Protein AF-A0A928HXN2-F1 (afdb_monomer_lite)

Structure (mmCIF, N/CA/C/O backbone):
data_AF-A0A928HXN2-F1
#
_entry.id   AF-A0A928HXN2-F1
#
loop_
_atom_site.group_PDB
_atom_site.id
_atom_site.type_symbol
_atom_site.label_atom_id
_atom_site.label_alt_id
_atom_site.label_comp_id
_atom_site.label_asym_id
_atom_site.label_entity_id
_atom_site.label_seq_id
_atom_site.pdbx_PDB_ins_code
_atom_site.Cartn_x
_atom_site.Cartn_y
_atom_site.Cartn_z
_atom_site.occupancy
_atom_site.B_iso_or_equiv
_atom_site.auth_seq_id
_atom_site.auth_comp_id
_atom_site.auth_asym_id
_atom_site.auth_atom_id
_atom_site.pdbx_PDB_model_num
ATOM 1 N N . MET A 1 1 ? -14.025 -24.501 -57.374 1.00 59.91 1 MET A N 1
ATOM 2 C CA . MET A 1 1 ? -15.379 -24.933 -56.964 1.00 59.91 1 MET A CA 1
ATOM 3 C C . MET A 1 1 ? -15.292 -26.013 -55.893 1.00 59.91 1 MET A C 1
ATOM 5 O O . MET A 1 1 ? -15.749 -25.756 -54.792 1.00 59.91 1 MET A O 1
ATOM 9 N N . GLU A 1 2 ? -14.621 -27.145 -56.142 1.00 63.09 2 GLU A N 1
ATOM 10 C CA . GLU A 1 2 ? -14.413 -28.200 -55.125 1.00 63.09 2 GLU A CA 1
ATOM 11 C C . GLU A 1 2 ? -13.674 -27.709 -53.865 1.00 63.09 2 GLU A C 1
ATOM 13 O O . GLU A 1 2 ? -14.139 -27.939 -52.753 1.00 63.09 2 GLU A O 1
ATOM 18 N N . GLU A 1 3 ? -12.594 -26.932 -54.015 1.00 62.22 3 GLU A N 1
ATOM 19 C CA . GLU A 1 3 ? -11.860 -26.353 -52.871 1.00 62.22 3 GLU A CA 1
ATOM 20 C C . GLU A 1 3 ? -12.715 -25.368 -52.044 1.00 62.22 3 GLU A C 1
ATOM 22 O O . GLU A 1 3 ? -12.535 -25.211 -50.838 1.00 62.22 3 GLU A O 1
ATOM 27 N N . THR A 1 4 ? -13.682 -24.708 -52.685 1.00 77.69 4 THR A N 1
ATOM 28 C CA . THR A 1 4 ? -14.604 -23.760 -52.045 1.00 77.69 4 THR A CA 1
ATOM 29 C C . THR A 1 4 ? -15.676 -24.493 -51.237 1.00 77.69 4 THR A C 1
ATOM 31 O O . THR A 1 4 ? -15.981 -24.082 -50.120 1.00 77.69 4 THR A O 1
ATOM 34 N N . ILE A 1 5 ? -16.196 -25.608 -51.765 1.00 85.75 5 ILE A N 1
ATOM 35 C CA . ILE A 1 5 ? -17.187 -26.457 -51.088 1.00 85.75 5 ILE A CA 1
ATOM 36 C C . ILE A 1 5 ? -16.551 -27.168 -49.887 1.00 85.75 5 ILE A C 1
ATOM 38 O O . ILE A 1 5 ? -17.132 -27.170 -48.806 1.00 85.75 5 ILE A O 1
ATOM 42 N N . ALA A 1 6 ? -15.323 -27.680 -50.018 1.00 85.19 6 ALA A N 1
ATOM 43 C CA . ALA A 1 6 ? -14.603 -28.296 -48.900 1.00 85.19 6 ALA A CA 1
ATOM 44 C C . ALA A 1 6 ? -14.400 -27.322 -47.720 1.00 85.19 6 ALA A C 1
ATOM 46 O O . ALA A 1 6 ? -14.569 -27.696 -46.560 1.00 85.19 6 ALA A O 1
ATOM 47 N N . LYS A 1 7 ? -14.102 -26.046 -48.011 1.00 88.19 7 LYS A N 1
ATOM 48 C CA . LYS A 1 7 ? -13.990 -24.986 -46.992 1.00 88.19 7 LYS A CA 1
ATOM 49 C C . LYS A 1 7 ? -15.332 -24.657 -46.328 1.00 88.19 7 LYS A C 1
ATOM 51 O O . LYS A 1 7 ? -15.342 -24.350 -45.138 1.00 88.19 7 LYS A O 1
ATOM 56 N N . ALA A 1 8 ? -16.439 -24.710 -47.072 1.00 89.38 8 ALA A N 1
ATOM 57 C CA . ALA A 1 8 ? -17.785 -24.519 -46.527 1.00 89.38 8 ALA A CA 1
ATOM 58 C C . ALA A 1 8 ? -18.169 -25.664 -45.578 1.00 89.38 8 ALA A C 1
ATOM 60 O O . ALA A 1 8 ? -18.546 -25.410 -44.440 1.00 89.38 8 ALA A O 1
ATOM 61 N N . VAL A 1 9 ? -17.955 -26.918 -45.991 1.00 91.62 9 VAL A N 1
ATOM 62 C CA . VAL A 1 9 ? -18.231 -28.105 -45.163 1.00 91.62 9 VAL A CA 1
ATOM 63 C C . VAL A 1 9 ? -17.468 -28.050 -43.836 1.00 91.62 9 VAL A C 1
ATOM 65 O O . VAL A 1 9 ? -18.087 -28.114 -42.778 1.00 91.62 9 VAL A O 1
ATOM 68 N N . ALA A 1 10 ? -16.150 -27.823 -43.871 1.00 91.56 10 ALA A N 1
ATOM 69 C CA . ALA A 1 10 ? -15.333 -27.757 -42.655 1.00 91.56 10 ALA A CA 1
ATOM 70 C C . ALA A 1 10 ? -15.751 -26.613 -41.711 1.00 91.56 10 ALA A C 1
ATOM 72 O O . ALA A 1 10 ? -15.671 -26.734 -40.485 1.00 91.56 10 ALA A O 1
ATOM 73 N N . ARG A 1 11 ? -16.202 -25.481 -42.269 1.00 94.19 11 ARG A N 1
ATOM 74 C CA . ARG A 1 11 ? -16.727 -24.362 -41.481 1.00 94.19 11 ARG A CA 1
ATOM 75 C C . ARG A 1 11 ? -18.053 -24.728 -40.814 1.00 94.19 11 ARG A C 1
ATOM 77 O O . ARG A 1 11 ? -18.180 -24.489 -39.615 1.00 94.19 11 ARG A O 1
ATOM 84 N N . ILE A 1 12 ? -18.992 -25.322 -41.552 1.00 94.38 12 ILE A N 1
ATOM 85 C CA . ILE A 1 12 ? -20.303 -25.742 -41.035 1.00 94.38 12 ILE A CA 1
ATOM 86 C C . ILE A 1 12 ? -20.123 -26.762 -39.908 1.00 94.38 12 ILE A C 1
ATOM 88 O O . ILE A 1 12 ? -20.644 -26.548 -38.819 1.00 94.38 12 ILE A O 1
ATOM 92 N N . GLU A 1 13 ? -19.303 -27.800 -40.097 1.00 94.19 13 GLU A N 1
ATOM 93 C CA . GLU A 1 13 ? -19.031 -28.810 -39.059 1.00 94.19 13 GLU A CA 1
ATOM 94 C C . GLU A 1 13 ? -18.463 -28.194 -37.772 1.00 94.19 13 GLU A C 1
ATOM 96 O O . GLU A 1 13 ? -18.857 -28.557 -36.660 1.00 94.19 13 GLU A O 1
ATOM 101 N N . ARG A 1 14 ? -17.562 -27.214 -37.907 1.00 94.25 14 ARG A N 1
ATOM 102 C CA . ARG A 1 14 ? -17.002 -26.495 -36.759 1.00 94.25 14 ARG A CA 1
ATOM 103 C C . ARG A 1 14 ? -18.069 -25.689 -36.018 1.00 94.25 14 ARG A C 1
ATOM 105 O O . ARG A 1 14 ? -18.047 -25.643 -34.787 1.00 94.25 14 ARG A O 1
ATOM 112 N N . MET A 1 15 ? -18.963 -25.024 -36.744 1.00 94.94 15 MET A N 1
ATOM 113 C CA . MET A 1 15 ? -20.038 -24.237 -36.139 1.00 94.94 15 MET A CA 1
ATOM 114 C C . MET A 1 15 ? -21.097 -25.142 -35.504 1.00 94.94 15 MET A C 1
ATOM 116 O O . MET A 1 15 ? -21.584 -24.816 -34.427 1.00 94.94 15 MET A O 1
ATOM 120 N N . GLU A 1 16 ? -21.399 -26.299 -36.094 1.00 93.75 16 GLU A N 1
ATOM 121 C CA . GLU A 1 16 ? -22.287 -27.314 -35.507 1.00 93.75 16 GLU A CA 1
ATOM 122 C C . GLU A 1 16 ? -21.768 -27.804 -34.158 1.00 93.75 16 GLU A C 1
ATOM 124 O O . GLU A 1 16 ? -22.498 -27.807 -33.168 1.00 93.75 16 GLU A O 1
ATOM 129 N N . ALA A 1 17 ? -20.475 -28.127 -34.081 1.00 91.19 17 ALA A N 1
ATOM 130 C CA . ALA A 1 17 ? -19.845 -28.512 -32.822 1.00 91.19 17 ALA A CA 1
ATOM 131 C C . ALA A 1 17 ? -19.909 -27.387 -31.770 1.00 91.19 17 ALA A C 1
ATOM 133 O O . ALA A 1 17 ? -20.059 -27.652 -30.575 1.00 91.19 17 ALA A O 1
ATOM 134 N N . CYS A 1 18 ? -19.811 -26.128 -32.207 1.00 90.69 18 CYS A N 1
ATOM 135 C CA . CYS A 1 18 ? -19.950 -24.956 -31.348 1.00 90.69 18 CYS A CA 1
ATOM 136 C C . CYS A 1 18 ? -21.383 -24.817 -30.806 1.00 90.69 18 CYS A C 1
ATOM 138 O O . CYS A 1 18 ? -21.569 -24.720 -29.591 1.00 90.69 18 CYS A O 1
ATOM 140 N N . LEU A 1 19 ? -22.387 -24.873 -31.687 1.00 92.62 19 LEU A N 1
ATOM 141 C CA . LEU A 1 19 ? -23.802 -24.784 -31.330 1.00 92.62 19 LEU A CA 1
ATOM 142 C C . LEU A 1 19 ? -24.211 -25.921 -30.383 1.00 92.62 19 LEU A C 1
ATOM 144 O O . LEU A 1 19 ? -24.796 -25.651 -29.336 1.00 92.62 19 LEU A O 1
ATOM 148 N N . ASP A 1 20 ? -23.820 -27.163 -30.678 1.00 92.25 20 ASP A N 1
ATOM 149 C CA . ASP A 1 20 ? -24.094 -28.318 -29.817 1.00 92.25 20 ASP A CA 1
ATOM 150 C C . ASP A 1 20 ? -23.458 -28.171 -28.434 1.00 92.25 20 ASP A C 1
ATOM 152 O O . ASP A 1 20 ? -24.077 -28.495 -27.418 1.00 92.25 20 ASP A O 1
ATOM 156 N N . CYS A 1 21 ? -22.213 -27.694 -28.371 1.00 90.00 21 CYS A N 1
ATOM 157 C CA . CYS A 1 21 ? -21.521 -27.471 -27.105 1.00 90.00 21 CYS A CA 1
ATOM 158 C C . CYS A 1 21 ? -22.272 -26.449 -26.241 1.00 90.00 21 CYS A C 1
ATOM 160 O O . CYS A 1 21 ? -22.523 -26.700 -25.058 1.00 90.00 21 CYS A O 1
ATOM 162 N N . LEU A 1 22 ? -22.672 -25.329 -26.847 1.00 90.94 22 LEU A N 1
ATOM 163 C CA . LEU A 1 22 ? -23.403 -24.264 -26.171 1.00 90.94 22 LEU A CA 1
ATOM 164 C C . LEU A 1 22 ? -24.786 -24.735 -25.708 1.00 90.94 22 LEU A C 1
ATOM 166 O O . LEU A 1 22 ? -25.117 -24.570 -24.535 1.00 90.94 22 LEU A O 1
ATOM 170 N N . GLN A 1 23 ? -25.573 -25.357 -26.589 1.00 92.44 23 GLN A N 1
ATOM 171 C CA . GLN A 1 23 ? -26.928 -25.818 -26.275 1.00 92.44 23 GLN A CA 1
ATOM 172 C C . GLN A 1 23 ? -26.928 -26.875 -25.168 1.00 92.44 23 GLN A C 1
ATOM 174 O O . GLN A 1 23 ? -27.690 -26.765 -24.207 1.00 92.44 23 GLN A O 1
ATOM 179 N N . ASN A 1 24 ? -26.030 -27.863 -25.248 1.00 90.06 24 ASN A N 1
ATOM 180 C CA . ASN A 1 24 ? -25.938 -28.915 -24.237 1.00 90.06 24 ASN A CA 1
ATOM 181 C C . ASN A 1 24 ? -25.532 -28.373 -22.865 1.00 90.06 24 ASN A C 1
ATOM 183 O O . ASN A 1 24 ? -26.041 -28.836 -21.845 1.00 90.06 24 ASN A O 1
ATOM 187 N N . ALA A 1 25 ? -24.605 -27.417 -22.820 1.00 84.44 25 ALA A N 1
ATOM 188 C CA . ALA A 1 25 ? -24.185 -26.827 -21.559 1.00 84.44 25 ALA A CA 1
ATOM 189 C C . ALA A 1 25 ? -25.262 -25.920 -20.962 1.00 84.44 25 ALA A C 1
ATOM 191 O O . ALA A 1 25 ? -25.576 -26.052 -19.782 1.00 84.44 25 ALA A O 1
ATOM 192 N N . PHE A 1 26 ? -25.868 -25.061 -21.783 1.00 87.56 26 PHE A N 1
ATOM 193 C CA . PHE A 1 26 ? -26.915 -24.138 -21.351 1.00 87.56 26 PHE A CA 1
ATOM 194 C C . PHE A 1 26 ? -28.168 -24.868 -20.848 1.00 87.56 26 PHE A C 1
ATOM 196 O O . PHE A 1 26 ? -28.766 -24.460 -19.854 1.00 87.56 26 PHE A O 1
ATOM 203 N N . ALA A 1 27 ? -28.533 -25.986 -21.484 1.00 88.31 27 ALA A N 1
ATOM 204 C CA . ALA A 1 27 ? -29.644 -26.827 -21.046 1.00 88.31 27 ALA A CA 1
ATOM 205 C C . ALA A 1 27 ? -29.389 -27.510 -19.690 1.00 88.31 27 ALA A C 1
ATOM 207 O O . ALA A 1 27 ? -30.335 -27.787 -18.955 1.00 88.31 27 ALA A O 1
ATOM 208 N N . ARG A 1 28 ? -28.123 -27.795 -19.354 1.00 86.12 28 ARG A N 1
ATOM 209 C CA . ARG A 1 28 ? -27.738 -28.430 -18.081 1.00 86.12 28 ARG A CA 1
ATOM 210 C C . ARG A 1 28 ? -27.628 -27.427 -16.942 1.00 86.12 28 ARG A C 1
ATOM 212 O O . ARG A 1 28 ? -28.041 -27.733 -15.829 1.00 86.12 28 ARG A O 1
ATOM 219 N N . ASP A 1 29 ? -27.054 -26.262 -17.214 1.00 82.62 29 ASP A N 1
ATOM 220 C CA . ASP A 1 29 ? -26.822 -25.219 -16.225 1.00 82.62 29 ASP A CA 1
ATOM 221 C C . ASP A 1 29 ? -26.805 -23.854 -16.916 1.00 82.62 29 ASP A C 1
ATOM 223 O O . ASP A 1 29 ? -25.891 -23.539 -17.672 1.00 82.62 29 ASP A O 1
ATOM 227 N N . ARG A 1 30 ? -27.803 -23.012 -16.634 1.00 81.56 30 ARG A N 1
ATOM 228 C CA . ARG A 1 30 ? -27.902 -21.673 -17.237 1.00 81.56 30 ARG A CA 1
ATOM 229 C C . ARG A 1 30 ? -26.791 -20.722 -16.766 1.00 81.56 30 ARG A C 1
ATOM 231 O O . ARG A 1 30 ? -26.500 -19.755 -17.468 1.00 81.56 30 ARG A O 1
ATOM 238 N N . SER A 1 31 ? -26.142 -20.990 -15.626 1.00 73.69 31 SER A N 1
ATOM 239 C CA . SER A 1 31 ? -25.089 -20.134 -15.053 1.00 73.69 31 SER A CA 1
ATOM 240 C C . SER A 1 31 ? -23.766 -20.180 -15.826 1.00 73.69 31 SER A C 1
ATOM 242 O O . SER A 1 31 ? -22.930 -19.280 -15.687 1.00 73.69 31 SER A O 1
ATOM 244 N N . VAL A 1 32 ? -23.591 -21.180 -16.702 1.00 77.75 32 VAL A N 1
ATOM 245 C CA . VAL A 1 32 ? -22.411 -21.311 -17.572 1.00 77.75 32 VAL A CA 1
ATOM 246 C C . VAL A 1 32 ? -22.266 -20.152 -18.557 1.00 77.75 32 VAL A C 1
ATOM 248 O O . VAL A 1 32 ? -21.172 -19.948 -19.076 1.00 77.75 32 VAL A O 1
ATOM 251 N N . CYS A 1 33 ? -23.319 -19.354 -18.776 1.00 76.12 33 CYS A N 1
ATOM 252 C CA . CYS A 1 33 ? -23.257 -18.136 -19.588 1.00 76.12 33 CYS A CA 1
ATOM 253 C C . CYS A 1 33 ? -22.197 -17.148 -19.085 1.00 76.12 33 CYS A C 1
ATOM 255 O O . CYS A 1 33 ? -21.595 -16.438 -19.887 1.00 76.12 33 CYS A O 1
ATOM 257 N N . GLY A 1 34 ? -21.937 -17.132 -17.772 1.00 60.88 34 GLY A N 1
ATOM 258 C CA . GLY A 1 34 ? -20.884 -16.329 -17.151 1.00 60.88 34 GLY A CA 1
ATOM 259 C C . GLY A 1 34 ? -19.460 -16.864 -17.351 1.00 60.88 34 GLY A C 1
ATOM 260 O O . GLY A 1 34 ? -18.502 -16.200 -16.961 1.00 60.88 34 GLY A O 1
ATOM 261 N N . MET A 1 35 ? -19.289 -18.056 -17.933 1.00 65.06 35 MET A N 1
ATOM 262 C CA . MET A 1 35 ? -17.986 -18.710 -18.042 1.00 65.06 35 MET A CA 1
ATOM 263 C C . MET A 1 35 ? -17.215 -18.257 -19.296 1.00 65.06 35 MET A C 1
ATOM 265 O O . MET A 1 35 ? -17.784 -18.211 -20.393 1.00 65.06 35 MET A O 1
ATOM 269 N N . PRO A 1 36 ? -15.890 -18.014 -19.202 1.00 61.75 36 PRO A N 1
ATOM 270 C CA . PRO A 1 36 ? -15.085 -17.531 -20.330 1.00 61.75 36 PRO A CA 1
ATOM 271 C C . PRO A 1 36 ? -15.127 -18.428 -21.575 1.00 61.75 36 PRO A C 1
ATOM 273 O O . PRO A 1 36 ? -15.134 -17.935 -22.705 1.00 61.75 36 PRO A O 1
ATOM 276 N N . TRP A 1 37 ? -15.170 -19.749 -21.381 1.00 81.06 37 TRP A N 1
ATOM 277 C CA . TRP A 1 37 ? -15.221 -20.711 -22.482 1.00 81.06 37 TRP A CA 1
ATOM 278 C C . TRP A 1 37 ? -16.558 -20.639 -23.238 1.00 81.06 37 TRP A C 1
ATOM 280 O O . TRP A 1 37 ? -16.557 -20.710 -24.467 1.00 81.06 37 TRP A O 1
ATOM 290 N N . PHE A 1 38 ? -17.673 -20.424 -22.530 1.00 84.06 38 PHE A N 1
ATOM 291 C CA . PHE A 1 38 ? -19.005 -20.298 -23.123 1.00 84.06 38 PHE A CA 1
ATOM 292 C C . PHE A 1 38 ? -19.090 -19.007 -23.937 1.00 84.06 38 PHE A C 1
ATOM 294 O O . PHE A 1 38 ? -19.477 -19.026 -25.104 1.00 84.06 38 PHE A O 1
ATOM 301 N N . GLY A 1 39 ? -18.602 -17.896 -23.374 1.00 72.31 39 GLY A N 1
ATOM 302 C CA . GLY A 1 39 ? -18.512 -16.617 -24.079 1.00 72.31 39 GLY A CA 1
ATOM 303 C C . GLY A 1 39 ? -17.641 -16.677 -25.340 1.00 72.31 39 GLY A C 1
ATOM 304 O O . GLY A 1 39 ? -17.986 -16.072 -26.355 1.00 72.31 39 GLY A O 1
ATOM 305 N N . LYS A 1 40 ? -16.538 -17.439 -25.318 1.00 79.25 40 LYS A N 1
ATOM 306 C CA . LYS A 1 40 ? -15.680 -17.651 -26.496 1.00 79.25 40 LYS A CA 1
ATOM 307 C C . LYS A 1 40 ? -16.406 -18.411 -27.608 1.00 79.25 40 LYS A C 1
ATOM 309 O O . LYS A 1 40 ? -16.333 -17.992 -28.757 1.00 79.25 40 LYS A O 1
ATOM 314 N N . GLN A 1 41 ? -17.102 -19.496 -27.273 1.00 85.06 41 GLN A N 1
ATOM 315 C CA . GLN A 1 41 ? -17.877 -20.276 -28.242 1.00 85.06 41 GLN A CA 1
ATOM 316 C C . GLN A 1 41 ? -19.046 -19.451 -28.804 1.00 85.06 41 GLN A C 1
ATOM 318 O O . GLN A 1 41 ? -19.208 -19.359 -30.016 1.00 85.06 41 GLN A O 1
ATOM 323 N N . ARG A 1 42 ? -19.786 -18.739 -27.943 1.00 87.19 42 ARG A N 1
ATOM 324 C CA . ARG A 1 42 ? -20.882 -17.852 -28.362 1.00 87.19 42 ARG A CA 1
ATOM 325 C C . ARG A 1 42 ? -20.416 -16.792 -29.363 1.00 87.19 42 ARG A C 1
ATOM 327 O O . ARG A 1 42 ? -21.075 -16.594 -30.376 1.00 87.19 42 ARG A O 1
ATOM 334 N N . ARG A 1 43 ? -19.259 -16.157 -29.124 1.00 86.19 43 ARG A N 1
ATOM 335 C CA . ARG A 1 43 ? -18.673 -15.173 -30.055 1.00 86.19 43 ARG A CA 1
ATOM 336 C C . ARG A 1 43 ? -18.369 -15.760 -31.429 1.00 86.19 43 ARG A C 1
ATOM 338 O O . ARG A 1 43 ? -18.710 -15.125 -32.416 1.00 86.19 43 ARG A O 1
ATOM 345 N N . LEU A 1 44 ? -17.804 -16.967 -31.499 1.00 87.25 44 LEU A N 1
ATOM 346 C CA . LEU A 1 44 ? -17.537 -17.630 -32.782 1.00 87.25 44 LEU A CA 1
ATOM 347 C C . LEU A 1 44 ? -18.823 -17.830 -33.594 1.00 87.25 44 LEU A C 1
ATOM 349 O O . LEU A 1 44 ? -18.834 -17.594 -34.800 1.00 87.25 44 LEU A O 1
ATOM 353 N N . LEU A 1 45 ? -19.909 -18.228 -32.926 1.00 88.06 45 LEU A N 1
ATOM 354 C CA . LEU A 1 45 ? -21.208 -18.399 -33.567 1.00 88.06 45 LEU A CA 1
ATOM 355 C C . LEU A 1 45 ? -21.800 -17.050 -34.016 1.00 88.06 45 LEU A C 1
ATOM 357 O O . LEU A 1 45 ? -22.299 -16.945 -35.133 1.00 88.06 45 LEU A O 1
ATOM 361 N N . CYS A 1 46 ? -21.679 -15.995 -33.203 1.00 83.75 46 CYS A N 1
ATOM 362 C CA . CYS A 1 46 ? -22.087 -14.641 -33.593 1.00 83.75 46 CYS A CA 1
ATOM 363 C C . CYS A 1 46 ? -21.298 -14.120 -34.805 1.00 83.75 46 CYS A C 1
ATOM 365 O O . CYS A 1 46 ? -21.897 -13.611 -35.746 1.00 83.75 46 CYS A O 1
ATOM 367 N N . GLU A 1 47 ? -19.972 -14.271 -34.812 1.00 86.94 47 GLU A N 1
ATOM 368 C CA . GLU A 1 47 ? -19.097 -13.848 -35.915 1.00 86.94 47 GLU A CA 1
ATOM 369 C C . GLU A 1 47 ? -19.434 -14.584 -37.219 1.00 86.94 47 GLU A C 1
ATOM 371 O O . GLU A 1 47 ? -19.460 -13.983 -38.296 1.00 86.94 47 GLU A O 1
ATOM 376 N N . TYR A 1 48 ? -19.754 -15.878 -37.138 1.00 89.69 48 TYR A N 1
ATOM 377 C CA . TYR A 1 48 ? -20.195 -16.664 -38.289 1.00 89.69 48 TYR A CA 1
ATOM 378 C C . TYR A 1 48 ? -21.470 -16.100 -38.935 1.00 89.69 48 TYR A C 1
ATOM 380 O O . TYR A 1 48 ? -21.539 -15.972 -40.159 1.00 89.69 48 TYR A O 1
ATOM 388 N N . TYR A 1 49 ? -22.438 -15.689 -38.118 1.00 83.19 49 TYR A N 1
ATOM 389 C CA . TYR A 1 49 ? -23.688 -15.088 -38.583 1.00 83.19 49 TYR A CA 1
ATOM 390 C C . TYR A 1 49 ? -23.508 -13.641 -39.068 1.00 83.19 49 TYR A C 1
ATOM 392 O O . TYR A 1 49 ? -24.049 -13.260 -40.103 1.00 83.19 49 TYR A O 1
ATOM 400 N N . GLN A 1 50 ? -22.701 -12.839 -38.370 1.00 80.94 50 GLN A N 1
ATOM 401 C CA . GLN A 1 50 ? -22.455 -11.432 -38.710 1.00 80.94 50 GLN A CA 1
ATOM 402 C C . GLN A 1 50 ? -21.587 -11.251 -39.959 1.00 80.94 50 GLN A C 1
ATOM 404 O O . GLN A 1 50 ? -21.748 -10.273 -40.685 1.00 80.94 50 GLN A O 1
ATOM 409 N N . SER A 1 51 ? -20.672 -12.184 -40.229 1.00 84.25 51 SER A N 1
ATOM 410 C CA . SER A 1 51 ? -19.780 -12.124 -41.395 1.00 84.25 51 SER A CA 1
ATOM 411 C C . SER A 1 51 ? -20.474 -12.412 -42.732 1.00 84.25 51 SER A C 1
ATOM 413 O O . SER A 1 51 ? -19.853 -12.259 -43.782 1.00 84.25 51 SER A O 1
ATOM 415 N N . GLY A 1 52 ? -21.732 -12.866 -42.719 1.00 81.31 52 GLY A N 1
ATOM 416 C CA . GLY A 1 52 ? -22.455 -13.291 -43.922 1.00 81.31 52 GLY A CA 1
ATOM 417 C C . GLY A 1 52 ? -22.007 -14.649 -44.481 1.00 81.31 52 GLY A C 1
ATOM 418 O O . GLY A 1 52 ? -22.575 -15.117 -45.467 1.00 81.31 52 GLY A O 1
ATOM 419 N N . LEU A 1 53 ? -21.033 -15.319 -43.848 1.00 88.56 53 LEU A N 1
ATOM 420 C CA . LEU A 1 53 ? -20.582 -16.659 -44.241 1.00 88.56 53 LEU A CA 1
ATOM 421 C C . LEU A 1 53 ? -21.690 -17.704 -44.089 1.00 88.56 53 LEU A C 1
ATOM 423 O O . LEU A 1 53 ? -21.810 -18.583 -44.937 1.00 88.56 53 LEU A O 1
ATOM 427 N N . TRP A 1 54 ? -22.518 -17.570 -43.053 1.00 91.06 54 TRP A N 1
ATOM 428 C CA . TRP A 1 54 ? -23.713 -18.389 -42.860 1.00 91.06 54 TRP A CA 1
ATOM 429 C C . TRP A 1 54 ? -24.669 -18.338 -44.059 1.00 91.06 54 TRP A C 1
ATOM 431 O O . TRP A 1 54 ? -25.119 -19.379 -44.529 1.00 91.06 54 TRP A O 1
ATOM 441 N N . LEU A 1 55 ? -24.928 -17.143 -44.601 1.00 85.69 55 LEU A N 1
ATOM 442 C CA . LEU A 1 55 ? -25.833 -16.972 -45.739 1.00 85.69 55 LEU A CA 1
ATOM 443 C C . LEU A 1 55 ? -25.255 -17.621 -47.002 1.00 85.69 55 LEU A C 1
ATOM 445 O O . LEU A 1 55 ? -25.970 -18.291 -47.741 1.00 85.69 55 LEU A O 1
ATOM 449 N N . ALA A 1 56 ? -23.945 -17.481 -47.216 1.00 87.50 56 ALA A N 1
ATOM 450 C CA . ALA A 1 56 ? -23.259 -18.144 -48.320 1.00 87.50 56 ALA A CA 1
ATOM 451 C C . ALA A 1 56 ? -23.298 -19.681 -48.197 1.00 87.50 56 ALA A C 1
ATOM 453 O O . ALA A 1 56 ? -23.440 -20.374 -49.205 1.00 87.50 56 ALA A O 1
ATOM 454 N N . ASP A 1 57 ? -23.192 -20.211 -46.976 1.00 91.94 57 ASP A N 1
ATOM 455 C CA . ASP A 1 57 ? -23.292 -21.646 -46.690 1.00 91.94 57 ASP A CA 1
ATOM 456 C C . ASP A 1 57 ? -24.721 -22.170 -46.887 1.00 91.94 57 ASP A C 1
ATOM 458 O O . ASP A 1 57 ? -24.912 -23.212 -47.513 1.00 91.94 57 ASP A O 1
ATOM 462 N N . TYR A 1 58 ? -25.722 -21.413 -46.435 1.00 90.00 58 TYR A N 1
ATOM 463 C CA . TYR A 1 58 ? -27.138 -21.690 -46.667 1.00 90.00 58 TYR A CA 1
ATOM 464 C C . TYR A 1 58 ? -27.475 -21.710 -48.166 1.00 90.00 58 TYR A C 1
ATOM 466 O O . TYR A 1 58 ? -28.060 -22.666 -48.666 1.00 90.00 58 TYR A O 1
ATOM 474 N N . GLU A 1 59 ? -27.037 -20.703 -48.927 1.00 89.75 59 GLU A N 1
ATOM 475 C CA . GLU A 1 59 ? -27.251 -20.665 -50.377 1.00 89.75 59 GLU A CA 1
ATOM 476 C C . GLU A 1 59 ? -26.564 -21.822 -51.115 1.00 89.75 59 GLU A C 1
ATOM 478 O O . GLU A 1 59 ? -27.043 -22.263 -52.163 1.00 89.75 59 GLU A O 1
ATOM 483 N N . ALA A 1 60 ? -25.412 -22.284 -50.621 1.00 88.12 60 ALA A N 1
ATOM 484 C CA . ALA A 1 60 ? -24.733 -23.449 -51.175 1.00 88.12 60 ALA A CA 1
ATOM 485 C C . ALA A 1 60 ? -25.524 -24.739 -50.905 1.00 88.12 60 ALA A C 1
ATOM 487 O O . ALA A 1 60 ? -25.587 -25.603 -51.784 1.00 88.12 60 ALA A O 1
ATOM 488 N N . ASP A 1 61 ? -26.152 -24.850 -49.734 1.00 90.19 61 ASP A N 1
ATOM 489 C CA . ASP A 1 61 ? -27.043 -25.960 -49.392 1.00 90.19 61 ASP A CA 1
ATOM 490 C C . ASP A 1 61 ? -28.297 -25.976 -50.277 1.00 90.19 61 ASP A C 1
ATOM 492 O O . ASP A 1 61 ? -28.598 -27.000 -50.888 1.00 90.19 61 ASP A O 1
ATOM 496 N N . GLU A 1 62 ? -28.949 -24.822 -50.461 1.00 89.00 62 GLU A N 1
ATOM 497 C CA . GLU A 1 62 ? -30.135 -24.661 -51.322 1.00 89.00 62 GLU A CA 1
ATOM 498 C C . GLU A 1 62 ? -29.857 -25.026 -52.789 1.00 89.00 62 GLU A C 1
ATOM 500 O O . GLU A 1 62 ? -30.718 -25.540 -53.505 1.00 89.00 62 GLU A O 1
ATOM 505 N N . LYS A 1 63 ? -28.623 -24.800 -53.252 1.00 90.25 63 LYS A N 1
ATOM 506 C CA . LYS A 1 63 ? -28.163 -25.187 -54.597 1.00 90.25 63 LYS A CA 1
ATOM 507 C C . LYS A 1 63 ? -27.789 -26.673 -54.701 1.00 90.25 63 LYS A C 1
ATOM 509 O O . LYS A 1 63 ? -27.363 -27.108 -55.771 1.00 90.25 63 LYS A O 1
ATOM 514 N N . GLY A 1 64 ? -27.916 -27.448 -53.621 1.00 88.75 64 GLY A N 1
ATOM 515 C CA . GLY A 1 64 ? -27.578 -28.872 -53.569 1.00 88.75 64 GLY A CA 1
ATOM 516 C C . GLY A 1 64 ? -26.076 -29.155 -53.649 1.00 88.75 64 GLY A C 1
ATOM 517 O O . GLY A 1 64 ? -25.679 -30.239 -54.072 1.00 88.75 64 GLY A O 1
ATOM 518 N N . LEU A 1 65 ? -25.232 -28.179 -53.294 1.00 89.31 65 LEU A N 1
ATOM 519 C CA . LEU A 1 65 ? -23.772 -28.292 -53.400 1.00 89.31 65 LEU A CA 1
ATOM 520 C C . LEU A 1 65 ? -23.133 -28.959 -52.174 1.00 89.31 65 LEU A C 1
ATOM 522 O O . LEU A 1 65 ? -21.966 -29.348 -52.236 1.00 89.31 65 LEU A O 1
ATOM 526 N N . LEU A 1 66 ? -23.869 -29.076 -51.065 1.00 91.12 66 LEU A N 1
ATOM 527 C CA . LEU A 1 66 ? -23.384 -29.678 -49.825 1.00 91.12 66 LEU A CA 1
ATOM 528 C C . LEU A 1 66 ? -23.736 -31.175 -49.728 1.00 91.12 66 LEU A C 1
ATOM 530 O O . LEU A 1 66 ? -24.753 -31.617 -50.266 1.00 91.12 66 LEU A O 1
ATOM 534 N N . PRO A 1 67 ? -22.932 -31.981 -49.010 1.00 90.94 67 PRO A N 1
ATOM 535 C CA . PRO A 1 67 ? -23.193 -33.407 -48.850 1.00 90.94 67 PRO A CA 1
ATOM 536 C C . PRO A 1 67 ? -24.551 -33.706 -48.174 1.00 90.94 67 PRO A C 1
ATOM 538 O O . PRO A 1 67 ? -24.939 -33.015 -47.226 1.00 90.94 67 PRO A O 1
ATOM 541 N N . PRO A 1 68 ? -25.253 -34.791 -48.560 1.00 83.56 68 PRO A N 1
ATOM 542 C CA . PRO A 1 68 ? -26.544 -35.155 -47.965 1.00 83.56 68 PRO A CA 1
ATOM 543 C C . PRO A 1 68 ? -26.495 -35.428 -46.450 1.00 83.56 68 PRO A C 1
ATOM 545 O O . PRO A 1 68 ? -27.469 -35.163 -45.755 1.00 83.56 68 PRO A O 1
ATOM 548 N N . GLY A 1 69 ? -25.363 -35.914 -45.924 1.00 85.44 69 GLY A N 1
ATOM 549 C CA . GLY A 1 69 ? -25.192 -36.279 -44.507 1.00 85.44 69 GLY A CA 1
ATOM 550 C C . GLY A 1 69 ? -24.695 -35.164 -43.580 1.00 85.44 69 GLY A C 1
ATOM 551 O O . GLY A 1 69 ? -24.461 -35.428 -42.403 1.00 85.44 69 GLY A O 1
ATOM 552 N N . LEU A 1 70 ? -24.498 -33.945 -44.089 1.00 90.12 70 LEU A N 1
ATOM 553 C CA . LEU A 1 70 ? -24.023 -32.819 -43.286 1.00 90.12 70 LEU A CA 1
ATOM 554 C C . LEU A 1 70 ? -25.121 -32.337 -42.321 1.00 90.12 70 LEU A C 1
ATOM 556 O O . LEU A 1 70 ? -26.283 -32.193 -42.711 1.00 90.12 70 LEU A O 1
ATOM 560 N N . LYS A 1 71 ? -24.763 -32.078 -41.060 1.00 91.19 71 LYS A N 1
ATOM 561 C CA . LYS A 1 71 ? -25.679 -31.466 -40.088 1.00 91.19 71 LYS A CA 1
ATOM 562 C C . LYS A 1 71 ? -25.907 -29.988 -40.450 1.00 91.19 71 LYS A C 1
ATOM 564 O O . LYS A 1 71 ? -24.974 -29.317 -40.877 1.00 91.19 71 LYS A O 1
ATOM 569 N N . ARG A 1 72 ? -27.161 -29.528 -40.338 1.00 88.88 72 ARG A N 1
ATOM 570 C CA . ARG A 1 72 ? -27.643 -28.212 -40.819 1.00 88.88 72 ARG A CA 1
ATOM 571 C C . ARG A 1 72 ? -28.311 -27.361 -39.730 1.00 88.88 72 ARG A C 1
ATOM 573 O O . ARG A 1 72 ? -28.993 -26.391 -40.038 1.00 88.88 72 ARG A O 1
ATOM 580 N N . GLY A 1 73 ? -28.147 -27.721 -38.460 1.00 87.00 73 GLY A N 1
ATOM 581 C CA . GLY A 1 73 ? -28.653 -26.948 -37.325 1.00 87.00 73 GLY A CA 1
ATOM 582 C C . GLY A 1 73 ? -28.149 -25.502 -37.317 1.00 87.00 73 GLY A C 1
ATOM 583 O O . GLY A 1 73 ? -28.938 -24.588 -37.101 1.00 87.00 73 GLY A O 1
ATOM 584 N N . VAL A 1 74 ? -26.879 -25.267 -37.656 1.00 89.31 74 VAL A N 1
ATOM 585 C CA . VAL A 1 74 ? -26.325 -23.909 -37.778 1.00 89.31 74 VAL A CA 1
ATOM 586 C C . VAL A 1 74 ? -26.770 -23.177 -39.029 1.00 89.31 74 VAL A C 1
ATOM 588 O O . VAL A 1 74 ? -26.490 -21.992 -39.114 1.00 89.31 74 VAL A O 1
ATOM 591 N N . LEU A 1 75 ? -27.446 -23.827 -39.981 1.00 88.75 75 LEU A N 1
ATOM 592 C CA . LEU A 1 75 ? -28.029 -23.175 -41.159 1.00 88.75 75 LEU A CA 1
ATOM 593 C C . LEU A 1 75 ? -29.471 -22.697 -40.912 1.00 88.75 75 L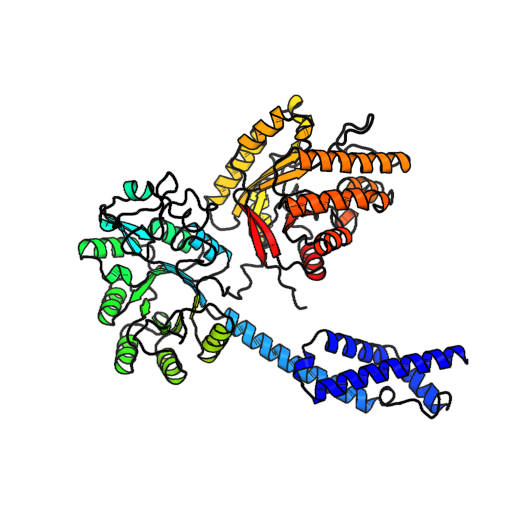EU A C 1
ATOM 595 O O . LEU A 1 75 ? -30.045 -22.019 -41.756 1.00 88.75 75 LEU A O 1
ATOM 599 N N . SER A 1 76 ? -30.044 -22.995 -39.742 1.00 82.69 76 SER A N 1
ATOM 600 C CA . SER A 1 76 ? -31.368 -22.526 -39.334 1.00 82.69 76 SER A CA 1
ATOM 601 C C . SER A 1 76 ? -31.273 -21.178 -38.621 1.00 82.69 76 SER A C 1
ATOM 603 O O . SER A 1 76 ? -30.952 -21.129 -37.433 1.00 82.69 76 SER A O 1
ATOM 605 N N . GLN A 1 77 ? -31.625 -20.101 -39.329 1.00 72.75 77 GLN A N 1
ATOM 606 C CA . GLN A 1 77 ? -31.566 -18.735 -38.808 1.00 72.75 77 GLN A CA 1
ATOM 607 C C . GLN A 1 77 ? -32.312 -18.591 -37.475 1.00 72.75 77 GLN A C 1
ATOM 609 O O . GLN A 1 77 ? -31.701 -18.258 -36.462 1.00 72.75 77 GLN A O 1
ATOM 614 N N . ASP A 1 78 ? -33.607 -18.903 -37.465 1.00 71.81 78 ASP A N 1
ATOM 615 C CA . ASP A 1 78 ? -34.486 -18.639 -36.320 1.00 71.81 78 ASP A CA 1
ATOM 616 C C . ASP A 1 78 ? -34.020 -19.382 -35.060 1.00 71.81 78 ASP A C 1
ATOM 618 O O . ASP A 1 78 ? -33.836 -18.778 -34.008 1.00 71.81 78 ASP A O 1
ATOM 622 N N . ALA A 1 79 ? -33.694 -20.673 -35.184 1.00 70.44 79 ALA A N 1
ATOM 623 C CA . ALA A 1 79 ? -33.238 -21.492 -34.058 1.00 70.44 79 ALA A CA 1
ATOM 624 C C . ALA A 1 79 ? -31.930 -20.996 -33.414 1.00 70.44 79 ALA A C 1
ATOM 626 O O . ALA A 1 79 ? -31.750 -21.119 -32.200 1.00 70.44 79 ALA A O 1
ATOM 627 N N . VAL A 1 80 ? -31.002 -20.454 -34.208 1.00 80.94 80 VAL A N 1
ATOM 628 C CA . VAL A 1 80 ? -29.738 -19.928 -33.680 1.00 80.94 80 VAL A CA 1
ATOM 629 C C . VAL A 1 80 ? -29.921 -18.531 -33.103 1.00 80.94 80 VAL A C 1
ATOM 631 O O . VAL A 1 80 ? -29.374 -18.254 -32.036 1.00 80.94 80 VAL A O 1
ATOM 634 N N . TYR A 1 81 ? -30.714 -17.671 -33.747 1.00 77.25 81 TYR A N 1
ATOM 635 C CA . TYR A 1 81 ? -31.034 -16.351 -33.205 1.00 77.25 81 TYR A CA 1
ATOM 636 C C . TYR A 1 81 ? -31.782 -16.451 -31.873 1.00 77.25 81 TYR A C 1
ATOM 638 O O . TYR A 1 81 ? -31.354 -15.820 -30.909 1.00 77.25 81 TYR A O 1
ATOM 646 N N . ASP A 1 82 ? -32.805 -17.303 -31.778 1.00 78.38 82 ASP A N 1
ATOM 647 C CA . ASP A 1 82 ? -33.558 -17.524 -30.538 1.00 78.38 82 ASP A CA 1
ATOM 648 C C . ASP A 1 82 ? -32.640 -17.992 -29.400 1.00 78.38 82 ASP A C 1
ATOM 650 O O . ASP A 1 82 ? -32.674 -17.456 -28.290 1.00 78.38 82 ASP A O 1
ATOM 654 N N . PHE A 1 83 ? -31.749 -18.946 -29.687 1.00 83.44 83 PHE A N 1
ATOM 655 C CA . PHE A 1 83 ? -30.780 -19.443 -28.715 1.00 83.44 83 PHE A CA 1
ATOM 656 C C . PHE A 1 83 ? -29.769 -18.364 -28.280 1.00 83.44 83 PHE A C 1
ATOM 658 O O . PHE A 1 83 ? -29.471 -18.210 -27.090 1.00 83.44 83 PHE A O 1
ATOM 665 N N . LEU A 1 84 ? -29.241 -17.581 -29.225 1.00 81.12 84 LEU A N 1
ATOM 666 C CA . LEU A 1 84 ? -28.319 -16.483 -28.925 1.00 81.12 84 LEU A CA 1
ATOM 667 C C . LEU A 1 84 ? -28.994 -15.395 -28.074 1.00 81.12 84 LEU A C 1
ATOM 669 O O . LEU A 1 84 ? -28.378 -14.914 -27.121 1.00 81.12 84 LEU A O 1
ATOM 673 N N . SER A 1 85 ? -30.257 -15.065 -28.349 1.00 76.56 85 SER A N 1
ATOM 674 C CA . SER A 1 85 ? -31.042 -14.105 -27.565 1.00 76.56 85 SER A CA 1
ATOM 675 C C . SER A 1 85 ? -31.397 -14.618 -26.162 1.00 76.56 85 SER A C 1
ATOM 677 O O . SER A 1 85 ? -31.341 -13.856 -25.190 1.00 76.56 85 SER A O 1
ATOM 679 N N . GLU A 1 86 ? -31.716 -15.908 -26.010 1.00 81.88 86 GLU A N 1
ATOM 680 C CA . GLU A 1 86 ? -31.995 -16.503 -24.695 1.00 81.88 86 GLU A CA 1
ATOM 681 C C . GLU A 1 86 ? -30.736 -16.522 -23.809 1.00 81.88 86 GLU A C 1
ATOM 683 O O . GLU A 1 86 ? -30.790 -16.155 -22.630 1.00 81.88 86 GLU A O 1
ATOM 688 N N . THR A 1 87 ? -29.580 -16.883 -24.378 1.00 82.94 87 THR A N 1
ATOM 689 C CA . THR A 1 87 ? -28.298 -16.879 -23.649 1.00 82.94 87 THR A CA 1
ATOM 690 C C . THR A 1 87 ? -27.843 -15.469 -23.266 1.00 82.94 87 THR A C 1
ATOM 692 O O . THR A 1 87 ? -27.292 -15.275 -22.182 1.00 82.94 87 THR A O 1
ATOM 695 N N . GLU A 1 88 ? -28.112 -14.467 -24.105 1.00 75.75 88 GLU A N 1
ATOM 696 C CA . GLU A 1 88 ? -27.851 -13.057 -23.801 1.00 75.75 88 GLU A CA 1
ATOM 697 C C . GLU A 1 88 ? -28.714 -12.549 -22.639 1.00 75.75 88 GLU A C 1
ATOM 699 O O . GLU A 1 88 ? -28.200 -11.923 -21.710 1.00 75.75 88 GLU A O 1
ATOM 704 N N . SER A 1 89 ? -30.002 -12.900 -22.628 1.00 71.38 89 SER A N 1
ATOM 705 C CA . SER A 1 89 ? -30.919 -12.544 -21.539 1.00 71.38 89 SER A CA 1
ATOM 706 C C . SER A 1 89 ? -30.500 -13.180 -20.206 1.00 71.38 89 SER A C 1
ATOM 708 O O . SER A 1 89 ? -30.479 -12.511 -19.171 1.00 71.38 89 SER A O 1
ATOM 710 N N . ALA A 1 90 ? -30.115 -14.461 -20.217 1.00 69.81 90 ALA A N 1
ATOM 711 C CA . ALA A 1 90 ? -29.631 -15.159 -19.024 1.00 69.81 90 ALA A CA 1
ATOM 712 C C . ALA A 1 90 ? -28.319 -14.559 -18.486 1.00 69.81 90 ALA A C 1
ATOM 714 O O . ALA A 1 90 ? -28.161 -14.393 -17.274 1.00 69.81 90 ALA A O 1
ATOM 715 N N . PHE A 1 91 ? -27.402 -14.183 -19.381 1.00 69.62 91 PHE A N 1
ATOM 716 C CA . PHE A 1 91 ? -26.165 -13.497 -19.020 1.00 69.62 91 PHE A CA 1
ATOM 717 C C . PHE A 1 91 ? -26.438 -12.122 -18.389 1.00 69.62 91 PHE A C 1
ATOM 719 O O . PHE A 1 91 ? -25.871 -11.809 -17.343 1.00 69.62 91 PHE A O 1
ATOM 726 N N . ALA A 1 92 ? -27.358 -11.331 -18.951 1.00 58.94 92 ALA A N 1
ATOM 727 C CA . ALA A 1 92 ? -27.727 -10.018 -18.418 1.00 58.94 92 ALA A CA 1
ATOM 728 C C . ALA A 1 92 ? -28.295 -10.088 -16.986 1.00 58.94 92 ALA A C 1
ATOM 730 O O . ALA A 1 92 ? -27.910 -9.290 -16.130 1.00 58.94 92 ALA A O 1
ATOM 731 N N . VAL A 1 93 ? -29.145 -11.079 -16.685 1.00 62.81 93 VAL A N 1
ATOM 732 C CA . VAL A 1 93 ? -29.671 -11.309 -15.322 1.00 62.81 93 VAL A CA 1
ATOM 733 C C . VAL A 1 93 ? -28.546 -11.627 -14.332 1.00 62.81 93 VAL A C 1
ATOM 735 O O . VAL A 1 93 ? -28.539 -11.117 -13.211 1.00 62.81 93 VAL A O 1
ATOM 738 N N . GLN A 1 94 ? -27.567 -12.436 -14.741 1.00 60.94 94 GLN A N 1
ATOM 739 C CA . GLN A 1 94 ? -26.416 -12.778 -13.906 1.00 60.94 94 GLN A CA 1
ATOM 740 C C . GLN A 1 94 ? -25.509 -11.563 -13.658 1.00 60.94 94 GLN A C 1
ATOM 742 O O . GLN A 1 94 ? -25.018 -11.377 -12.545 1.00 60.94 94 GLN A O 1
ATOM 747 N N . ILE A 1 95 ? -25.325 -10.704 -14.665 1.00 51.75 95 ILE A N 1
ATOM 748 C CA . ILE A 1 95 ? -24.602 -9.434 -14.527 1.00 51.75 95 ILE A CA 1
ATOM 749 C C . ILE A 1 95 ? -25.316 -8.499 -13.548 1.00 51.75 95 ILE A C 1
ATOM 751 O O . ILE A 1 95 ? -24.654 -7.955 -12.666 1.00 51.75 95 ILE A O 1
ATOM 755 N N . GLN A 1 96 ? -26.644 -8.368 -13.633 1.00 47.94 96 GLN A N 1
ATOM 756 C CA . GLN A 1 96 ? -27.414 -7.544 -12.697 1.00 47.94 96 GLN A CA 1
ATOM 757 C C . GLN A 1 96 ? -27.309 -8.069 -11.259 1.00 47.94 96 GLN A C 1
ATOM 759 O O . GLN A 1 96 ? -27.012 -7.306 -10.347 1.00 47.94 96 GLN A O 1
ATOM 764 N N . ALA A 1 97 ? -27.464 -9.380 -11.047 1.00 51.00 97 ALA A N 1
ATOM 765 C CA . ALA A 1 97 ? -27.326 -9.979 -9.718 1.00 51.00 97 ALA A CA 1
ATOM 766 C C . ALA A 1 97 ? -25.911 -9.792 -9.138 1.00 51.00 97 ALA A C 1
ATOM 768 O O . ALA A 1 97 ? -25.752 -9.507 -7.951 1.00 51.00 97 ALA A O 1
ATOM 769 N N . ASN A 1 98 ? -24.877 -9.909 -9.976 1.00 49.53 98 ASN A N 1
ATOM 770 C CA . ASN A 1 98 ? -23.496 -9.634 -9.582 1.00 49.53 98 ASN A CA 1
ATOM 771 C C . ASN A 1 98 ? -23.274 -8.150 -9.263 1.00 49.53 98 ASN A C 1
ATOM 773 O O . ASN A 1 98 ? -22.543 -7.837 -8.324 1.00 49.53 98 ASN A O 1
ATOM 777 N N . HIS A 1 99 ? -23.904 -7.247 -10.016 1.00 44.66 99 HIS A N 1
ATOM 778 C CA . HIS A 1 99 ? -23.859 -5.808 -9.779 1.00 44.66 99 HIS A CA 1
ATOM 779 C C . HIS A 1 99 ? -24.508 -5.448 -8.438 1.00 44.66 99 HIS A C 1
ATOM 781 O O . HIS A 1 99 ? -23.868 -4.815 -7.602 1.00 44.66 99 HIS A O 1
ATOM 787 N N . ASP A 1 100 ? -25.722 -5.933 -8.178 1.00 42.62 100 ASP A N 1
ATOM 788 C CA . ASP A 1 100 ? -26.450 -5.689 -6.928 1.00 42.62 100 ASP A CA 1
ATOM 789 C C . ASP A 1 100 ? -25.688 -6.242 -5.713 1.00 42.62 100 ASP A C 1
ATOM 791 O O . ASP A 1 100 ? -25.617 -5.609 -4.657 1.00 42.62 100 ASP A O 1
ATOM 795 N N . ASN A 1 101 ? -25.064 -7.415 -5.858 1.00 48.50 101 ASN A N 1
ATOM 796 C CA . ASN A 1 101 ? -24.238 -8.002 -4.806 1.00 48.50 101 ASN A CA 1
ATOM 797 C C . ASN A 1 101 ? -22.944 -7.195 -4.581 1.00 48.50 101 ASN A C 1
ATOM 799 O O . ASN A 1 101 ? -22.511 -7.006 -3.444 1.00 48.50 101 ASN A O 1
ATOM 803 N N . LYS A 1 102 ? -22.354 -6.650 -5.654 1.00 43.81 102 LYS A N 1
ATOM 804 C CA . LYS A 1 102 ? -21.195 -5.748 -5.593 1.00 43.81 102 LYS A CA 1
ATOM 805 C C . LYS A 1 102 ? -21.541 -4.413 -4.922 1.00 43.81 102 LYS A C 1
ATOM 807 O O . LYS A 1 102 ? -20.734 -3.914 -4.143 1.00 43.81 102 LYS A O 1
ATOM 812 N N . GLU A 1 103 ? -22.725 -3.854 -5.160 1.00 47.12 103 GLU A N 1
ATOM 813 C CA . GLU A 1 103 ? -23.186 -2.638 -4.474 1.00 47.12 103 GLU A CA 1
ATOM 814 C C . GLU A 1 103 ? -23.462 -2.874 -2.988 1.00 47.12 103 GLU A C 1
ATOM 816 O O . GLU A 1 103 ? -23.018 -2.085 -2.154 1.00 47.12 103 GLU A O 1
ATOM 821 N N . ARG A 1 104 ? -24.105 -3.993 -2.629 1.00 50.09 104 ARG A N 1
ATOM 822 C CA . ARG A 1 104 ? -24.299 -4.377 -1.219 1.00 50.09 104 ARG A CA 1
ATOM 823 C C . ARG A 1 104 ? -22.973 -4.563 -0.486 1.00 50.09 104 ARG A C 1
ATOM 825 O O . ARG A 1 104 ? -22.819 -4.072 0.627 1.00 50.09 104 ARG A O 1
ATOM 832 N N . ARG A 1 105 ? -21.994 -5.195 -1.137 1.00 51.09 105 ARG A N 1
ATOM 833 C CA . ARG A 1 105 ? -20.618 -5.329 -0.636 1.00 51.09 105 ARG A CA 1
ATOM 834 C C . ARG A 1 105 ? -19.900 -3.991 -0.471 1.00 51.09 105 ARG A C 1
ATOM 836 O O . ARG A 1 105 ? -19.150 -3.832 0.481 1.00 51.09 105 ARG A O 1
ATOM 843 N N . ARG A 1 106 ? -20.150 -3.019 -1.355 1.00 53.03 106 ARG A N 1
ATOM 844 C CA . ARG A 1 106 ? -19.628 -1.644 -1.229 1.00 53.03 106 ARG A CA 1
ATOM 845 C C . ARG A 1 106 ? -20.285 -0.843 -0.101 1.00 53.03 106 ARG A C 1
ATOM 847 O O . ARG A 1 106 ? -19.666 0.095 0.395 1.00 53.03 106 ARG A O 1
ATOM 854 N N . ALA A 1 107 ? -21.516 -1.185 0.278 1.00 67.50 107 ALA A N 1
ATOM 855 C CA . ALA A 1 107 ? -22.253 -0.528 1.357 1.00 67.50 107 ALA A CA 1
ATOM 856 C C . ALA A 1 107 ? -21.934 -1.091 2.758 1.00 67.50 107 ALA A C 1
ATOM 858 O O . ALA A 1 107 ? -22.201 -0.417 3.750 1.00 67.50 107 ALA A O 1
ATOM 859 N N . MET A 1 108 ? -21.375 -2.301 2.845 1.00 85.06 108 MET A N 1
ATOM 860 C CA . MET A 1 108 ? -21.000 -2.948 4.105 1.00 85.06 108 MET A CA 1
ATOM 861 C C . MET A 1 108 ? -19.677 -2.390 4.638 1.00 85.06 108 MET A C 1
ATOM 863 O O . MET A 1 108 ? -18.706 -2.292 3.892 1.00 85.06 108 MET A O 1
ATOM 867 N N . ILE A 1 109 ? -19.631 -2.061 5.929 1.00 90.06 109 ILE A N 1
ATOM 868 C CA . ILE A 1 109 ? -18.420 -1.565 6.592 1.00 90.06 109 ILE A CA 1
ATOM 869 C C . ILE A 1 109 ? -17.575 -2.739 7.089 1.00 90.06 109 ILE A C 1
ATOM 871 O O . ILE A 1 109 ? -18.066 -3.614 7.808 1.00 90.06 109 ILE A O 1
ATOM 875 N N . TYR A 1 110 ? -16.289 -2.731 6.748 1.00 91.81 110 TYR A N 1
ATOM 876 C CA . TYR A 1 110 ? -15.333 -3.739 7.182 1.00 91.81 110 TYR A CA 1
ATOM 877 C C . TYR A 1 110 ? -14.529 -3.217 8.372 1.00 91.81 110 TYR A C 1
ATOM 879 O O . TYR A 1 110 ? -13.886 -2.167 8.312 1.00 91.81 110 TYR A O 1
ATOM 887 N N . GLN A 1 111 ? -14.536 -3.991 9.454 1.00 96.00 111 GLN A N 1
ATOM 888 C CA . GLN A 1 111 ? -13.760 -3.723 10.652 1.00 96.00 111 GLN A CA 1
ATOM 889 C C . GLN A 1 111 ? -12.565 -4.679 10.764 1.00 96.00 111 GLN A C 1
ATOM 891 O O . GLN A 1 111 ? -12.737 -5.900 10.773 1.00 96.00 111 GLN A O 1
ATOM 896 N N . ALA A 1 112 ? -11.359 -4.121 10.875 1.00 94.69 112 ALA A N 1
ATOM 897 C CA . ALA A 1 112 ? -10.120 -4.875 11.058 1.00 94.69 112 ALA A CA 1
ATOM 898 C C . ALA A 1 112 ? -9.893 -5.196 12.549 1.00 94.69 112 ALA A C 1
ATOM 900 O O . ALA A 1 112 ? -9.667 -4.284 13.348 1.00 94.69 112 ALA A O 1
ATOM 901 N N . HIS A 1 113 ? -9.970 -6.474 12.926 1.00 95.50 113 HIS A N 1
ATOM 902 C CA . HIS A 1 113 ? -9.830 -6.952 14.306 1.00 95.50 113 HIS A CA 1
ATOM 903 C C . HIS A 1 113 ? -8.381 -6.852 14.804 1.00 95.50 113 HIS A C 1
ATOM 905 O O . HIS A 1 113 ? -7.489 -7.555 14.302 1.00 95.50 113 HIS A O 1
ATOM 911 N N . LYS A 1 114 ? -8.153 -5.991 15.806 1.00 95.44 114 LYS A N 1
ATOM 912 C CA . LYS A 1 114 ? -6.827 -5.588 16.302 1.00 95.44 114 LYS A CA 1
ATOM 913 C C . LYS A 1 114 ? -5.920 -5.039 15.193 1.00 95.44 114 LYS A C 1
ATOM 915 O O . LYS A 1 114 ? -4.696 -5.221 15.226 1.00 95.44 114 LYS A O 1
ATOM 920 N N . GLY A 1 115 ? -6.528 -4.421 14.176 1.00 90.62 115 GLY A N 1
ATOM 921 C CA . GLY A 1 115 ? -5.920 -4.139 12.871 1.00 90.62 115 GLY A CA 1
ATOM 922 C C . GLY A 1 115 ? -5.942 -5.356 11.935 1.00 90.62 115 GLY A C 1
ATOM 923 O O . GLY A 1 115 ? -6.890 -6.132 11.929 1.00 90.62 115 GLY A O 1
ATOM 924 N N . VAL A 1 116 ? -4.910 -5.536 11.108 1.00 81.50 116 VAL A N 1
ATOM 925 C CA . VAL A 1 116 ? -4.786 -6.698 10.198 1.00 81.50 116 VAL A CA 1
ATOM 926 C C . VAL A 1 116 ? -3.900 -7.766 10.845 1.00 81.50 116 VAL A C 1
ATOM 928 O O . VAL A 1 116 ? -2.764 -8.002 10.419 1.00 81.50 116 VAL A O 1
ATOM 931 N N . SER A 1 117 ? -4.398 -8.370 11.927 1.00 85.06 117 SER A N 1
ATOM 932 C CA . SER A 1 117 ? -3.632 -9.277 12.801 1.00 85.06 117 SER A CA 1
ATOM 933 C C . SER A 1 117 ? -3.147 -10.564 12.120 1.00 85.06 117 SER A C 1
ATOM 935 O O . SER A 1 117 ? -2.252 -11.236 12.627 1.00 85.06 117 SER A O 1
ATOM 937 N N . THR A 1 118 ? -3.675 -10.902 10.941 1.00 81.44 118 THR A N 1
ATOM 938 C CA . THR A 1 118 ? -3.168 -12.013 10.119 1.00 81.44 118 THR A CA 1
ATOM 939 C C . THR A 1 118 ? -1.846 -11.713 9.415 1.00 81.44 118 THR A C 1
ATOM 941 O O . THR A 1 118 ? -1.155 -12.642 9.009 1.00 81.44 118 THR A O 1
ATOM 944 N N . GLU A 1 119 ? -1.491 -10.439 9.242 1.00 78.69 119 GLU A N 1
ATOM 945 C CA . GLU A 1 119 ? -0.336 -10.003 8.436 1.00 78.69 119 GLU A CA 1
ATOM 946 C C . GLU A 1 119 ? 0.667 -9.157 9.226 1.00 78.69 119 GLU A C 1
ATOM 948 O O . GLU A 1 119 ? 1.843 -9.058 8.849 1.00 78.69 119 GLU A O 1
ATOM 953 N N . ASN A 1 120 ? 0.197 -8.552 10.316 1.00 85.62 120 ASN A N 1
ATOM 954 C CA . ASN A 1 120 ? 0.924 -7.609 11.148 1.00 85.62 120 ASN A CA 1
ATOM 955 C C . ASN A 1 120 ? 0.764 -7.976 12.629 1.00 85.62 120 ASN A C 1
ATOM 957 O O . ASN A 1 120 ? -0.278 -8.517 13.005 1.00 85.62 120 ASN A O 1
ATOM 961 N N . PRO A 1 121 ? 1.745 -7.639 13.488 1.00 85.44 121 PRO A N 1
ATOM 962 C CA . PRO A 1 121 ? 1.603 -7.811 14.925 1.00 85.44 121 PRO A CA 1
ATOM 963 C C . PRO A 1 121 ? 0.383 -7.024 15.407 1.00 85.44 121 PRO A C 1
ATOM 965 O O . PRO A 1 121 ? 0.285 -5.816 15.178 1.00 85.44 121 PRO A O 1
ATOM 968 N N . GLU A 1 122 ? -0.560 -7.730 16.028 1.00 95.00 122 GLU A N 1
ATOM 969 C CA . GLU A 1 122 ? -1.837 -7.174 16.481 1.00 95.00 122 GLU A CA 1
ATOM 970 C C . GLU A 1 122 ? -1.646 -5.949 17.385 1.00 95.00 122 GLU A C 1
ATOM 972 O O . GLU A 1 122 ? -0.666 -5.874 18.127 1.00 95.00 122 GLU A O 1
ATOM 977 N N . ASN A 1 123 ? -2.594 -5.004 17.355 1.00 96.12 123 ASN A N 1
ATOM 978 C CA . ASN A 1 123 ? -2.590 -3.839 18.250 1.00 96.12 123 ASN A CA 1
ATOM 979 C C . ASN A 1 123 ? -1.312 -2.963 18.141 1.00 96.12 123 ASN A C 1
ATOM 981 O O . ASN A 1 123 ? -0.932 -2.261 19.076 1.00 96.12 123 ASN A O 1
ATOM 985 N N . THR A 1 124 ? -0.652 -2.960 16.975 1.00 92.62 124 THR A N 1
ATOM 986 C CA . THR A 1 124 ? 0.513 -2.104 16.681 1.00 92.62 124 THR A CA 1
ATOM 987 C C . THR A 1 124 ? 0.215 -1.068 15.602 1.00 92.62 124 THR A C 1
ATOM 989 O O . THR A 1 124 ? -0.742 -1.186 14.833 1.00 92.62 124 THR A O 1
ATOM 992 N N . MET A 1 125 ? 1.100 -0.076 15.461 1.00 86.69 125 MET A N 1
ATOM 993 C CA . MET A 1 125 ? 0.968 0.913 14.391 1.00 86.69 125 MET A CA 1
ATOM 994 C C . MET A 1 125 ? 1.174 0.346 12.982 1.00 86.69 125 MET A C 1
ATOM 996 O O . MET A 1 125 ? 0.613 0.872 12.022 1.00 86.69 125 MET A O 1
ATOM 1000 N N . HIS A 1 126 ? 1.877 -0.782 12.852 1.00 74.75 126 HIS A N 1
ATOM 1001 C CA . HIS A 1 126 ? 1.938 -1.524 11.593 1.00 74.75 126 HIS A CA 1
ATOM 1002 C C . HIS A 1 126 ? 0.563 -2.092 11.224 1.00 74.75 126 HIS A C 1
ATOM 1004 O O . HIS A 1 126 ? 0.107 -1.898 10.101 1.00 74.75 126 HIS A O 1
ATOM 1010 N N . ALA A 1 127 ? -0.138 -2.717 12.177 1.00 80.56 127 ALA A N 1
ATOM 1011 C CA . ALA A 1 127 ? -1.465 -3.283 11.938 1.00 80.56 127 ALA A CA 1
ATOM 1012 C C . ALA A 1 127 ? -2.520 -2.211 11.623 1.00 80.56 127 ALA A C 1
ATOM 1014 O O . ALA A 1 127 ? -3.354 -2.424 10.743 1.00 80.56 127 ALA A O 1
ATOM 1015 N N . VAL A 1 128 ? -2.455 -1.053 12.292 1.00 82.31 128 VAL A N 1
ATOM 1016 C CA . VAL A 1 128 ? -3.323 0.104 12.007 1.00 82.31 128 VAL A CA 1
ATOM 1017 C C . VAL A 1 128 ? -3.045 0.670 10.614 1.00 82.31 128 VAL A C 1
ATOM 1019 O O . VAL A 1 128 ? -3.973 0.892 9.842 1.00 82.31 128 VAL A O 1
ATOM 1022 N N . THR A 1 129 ? -1.771 0.875 10.266 1.00 74.88 129 THR A N 1
ATOM 1023 C CA . THR A 1 129 ? -1.378 1.401 8.948 1.00 74.88 129 THR A CA 1
ATOM 1024 C C . THR A 1 129 ? -1.805 0.454 7.832 1.00 74.88 129 THR A C 1
ATOM 1026 O O . THR A 1 129 ? -2.406 0.897 6.859 1.00 74.88 129 THR A O 1
ATOM 1029 N N . ALA A 1 130 ? -1.578 -0.850 8.001 1.00 69.88 130 ALA A N 1
ATOM 1030 C CA . ALA A 1 130 ? -2.010 -1.856 7.040 1.00 69.88 130 ALA A CA 1
ATOM 1031 C C . ALA A 1 130 ? -3.532 -1.848 6.847 1.00 69.88 130 ALA A C 1
ATOM 1033 O O . ALA A 1 130 ? -3.991 -1.896 5.713 1.00 69.88 130 ALA A O 1
ATOM 1034 N N . ALA A 1 131 ? -4.318 -1.725 7.923 1.00 76.50 131 ALA A N 1
ATOM 1035 C CA . ALA A 1 131 ? -5.774 -1.658 7.813 1.00 76.50 131 ALA A CA 1
ATOM 1036 C C . ALA A 1 131 ? -6.232 -0.421 7.018 1.00 76.50 131 ALA A C 1
ATOM 1038 O O . ALA A 1 131 ? -7.076 -0.533 6.132 1.00 76.50 131 ALA A O 1
ATOM 1039 N N . ILE A 1 132 ? -5.634 0.746 7.277 1.00 71.62 132 ILE A N 1
ATOM 1040 C CA . ILE A 1 132 ? -5.931 1.975 6.525 1.00 71.62 132 ILE A CA 1
ATOM 1041 C C . ILE A 1 132 ? -5.608 1.788 5.035 1.00 71.62 132 ILE A C 1
ATOM 1043 O O . ILE A 1 132 ? -6.445 2.074 4.182 1.00 71.62 132 ILE A O 1
ATOM 1047 N N . LEU A 1 133 ? -4.415 1.277 4.719 1.00 56.88 133 LEU A N 1
ATOM 1048 C CA . LEU A 1 133 ? -3.954 1.089 3.339 1.00 56.88 133 LEU A CA 1
ATOM 1049 C C . LEU A 1 133 ? -4.773 0.041 2.577 1.00 56.88 133 LEU A C 1
ATOM 1051 O O . LEU A 1 133 ? -4.987 0.172 1.377 1.00 56.88 133 LEU A O 1
ATOM 1055 N N . GLN A 1 134 ? -5.278 -0.970 3.283 1.00 63.28 134 GLN A N 1
ATOM 1056 C CA . GLN A 1 134 ? -6.156 -2.003 2.731 1.00 63.28 134 GLN A CA 1
ATOM 1057 C C . GLN A 1 134 ? -7.629 -1.563 2.660 1.00 63.28 134 GLN A C 1
ATOM 1059 O O . GLN A 1 134 ? -8.492 -2.359 2.299 1.00 63.28 134 GLN A O 1
ATOM 1064 N N . GLY A 1 135 ? -7.925 -0.302 2.992 1.00 65.94 135 GLY A N 1
ATOM 1065 C CA . GLY A 1 135 ? -9.234 0.314 2.787 1.00 65.94 135 GLY A CA 1
ATOM 1066 C C . GLY A 1 135 ? -10.282 0.001 3.854 1.00 65.94 135 GLY A C 1
ATOM 1067 O O . GLY A 1 135 ? -11.465 0.229 3.599 1.00 65.94 135 GLY A O 1
ATOM 1068 N N . TYR A 1 136 ? -9.889 -0.523 5.021 1.00 80.50 136 TYR A N 1
ATOM 1069 C CA . TYR A 1 136 ? -10.824 -0.750 6.127 1.00 80.50 136 TYR A CA 1
ATOM 1070 C C . TYR A 1 136 ? -11.352 0.581 6.660 1.00 80.50 136 TYR A C 1
ATOM 1072 O O . TYR A 1 136 ? -10.583 1.498 6.946 1.00 80.50 136 TYR A O 1
ATOM 1080 N N . GLU A 1 137 ? -12.665 0.686 6.844 1.00 86.81 137 GLU A N 1
ATOM 1081 C CA . GLU A 1 137 ? -13.291 1.904 7.365 1.00 86.81 137 GLU A CA 1
ATOM 1082 C C . GLU A 1 137 ? -13.296 1.966 8.892 1.00 86.81 137 GLU A C 1
ATOM 1084 O O . GLU A 1 137 ? -13.439 3.044 9.480 1.00 86.81 137 GLU A O 1
ATOM 1089 N N . SER A 1 138 ? -13.151 0.811 9.542 1.00 94.12 138 SER A N 1
ATOM 1090 C CA . SER A 1 138 ? -13.079 0.706 10.990 1.00 94.12 138 SER A CA 1
ATOM 1091 C C . SER A 1 138 ? -11.958 -0.229 11.430 1.00 94.12 138 SER A C 1
ATOM 1093 O O . SER A 1 138 ? -11.660 -1.231 10.784 1.00 94.12 138 SER A O 1
ATOM 1095 N N . ILE A 1 139 ? -11.334 0.092 12.557 1.00 96.69 139 ILE A N 1
ATOM 1096 C CA . ILE A 1 139 ? -10.310 -0.734 13.191 1.00 96.69 139 ILE A CA 1
ATOM 1097 C C . ILE A 1 139 ? -10.756 -0.984 14.625 1.00 96.69 139 ILE A C 1
ATOM 1099 O O . ILE A 1 139 ? -11.041 -0.044 15.365 1.00 96.69 139 ILE A O 1
ATOM 1103 N N . GLU A 1 140 ? -10.858 -2.254 14.997 1.00 97.50 140 GLU A N 1
ATOM 1104 C CA . GLU A 1 140 ? -10.991 -2.666 16.389 1.00 97.50 140 GLU A CA 1
ATOM 1105 C C . GLU A 1 140 ? -9.630 -2.532 17.082 1.00 97.50 140 GLU A C 1
ATOM 1107 O O . GLU A 1 140 ? -8.601 -2.889 16.499 1.00 97.50 140 GLU A O 1
ATOM 1112 N N . ALA A 1 141 ? -9.623 -1.992 18.298 1.00 96.50 141 ALA A N 1
ATOM 1113 C CA . ALA A 1 141 ? -8.434 -1.935 19.127 1.00 96.50 141 ALA A CA 1
ATOM 1114 C C . ALA A 1 141 ? -8.752 -2.180 20.606 1.00 96.50 141 ALA A C 1
ATOM 1116 O O . ALA A 1 141 ? -9.645 -1.560 21.196 1.00 96.50 141 ALA A O 1
ATOM 1117 N N . ASP A 1 142 ? -7.905 -2.984 21.237 1.00 96.12 142 ASP A N 1
ATOM 1118 C CA . ASP A 1 142 ? -7.924 -3.202 22.674 1.00 96.12 142 ASP A CA 1
ATOM 1119 C C . ASP A 1 142 ? -7.106 -2.143 23.394 1.00 96.12 142 ASP A C 1
ATOM 1121 O O . ASP A 1 142 ? -5.963 -1.885 23.024 1.00 96.12 142 ASP A O 1
ATOM 1125 N N . VAL A 1 143 ? -7.622 -1.609 24.498 1.00 97.31 143 VAL A N 1
ATOM 1126 C CA . VAL A 1 143 ? -6.880 -0.654 25.327 1.00 97.31 143 VAL A CA 1
ATOM 1127 C C . VAL A 1 143 ? -6.422 -1.273 26.648 1.00 97.31 143 VAL A C 1
ATOM 1129 O O . VAL A 1 143 ? -7.161 -1.991 27.329 1.00 97.31 143 VAL A O 1
ATOM 1132 N N . ALA A 1 144 ? -5.193 -0.945 27.034 1.00 97.50 144 ALA A N 1
ATOM 1133 C CA . ALA A 1 144 ? -4.641 -1.138 28.366 1.00 97.50 144 ALA A CA 1
ATOM 1134 C C . ALA A 1 144 ? -4.084 0.189 28.903 1.00 97.50 144 ALA A C 1
ATOM 1136 O O . ALA A 1 144 ? -3.978 1.181 28.179 1.00 97.50 144 ALA A O 1
ATOM 1137 N N . VAL A 1 145 ? -3.738 0.205 30.188 1.00 97.88 145 VAL A N 1
ATOM 1138 C CA . VAL A 1 145 ? -3.223 1.387 30.882 1.00 97.88 145 VAL A CA 1
ATOM 1139 C C . VAL A 1 145 ? -1.927 1.051 31.612 1.00 97.88 145 VAL A C 1
ATOM 1141 O O . VAL A 1 145 ? -1.819 -0.002 32.246 1.00 97.88 145 VAL A O 1
ATOM 1144 N N . THR A 1 146 ? -0.941 1.933 31.491 1.00 98.06 146 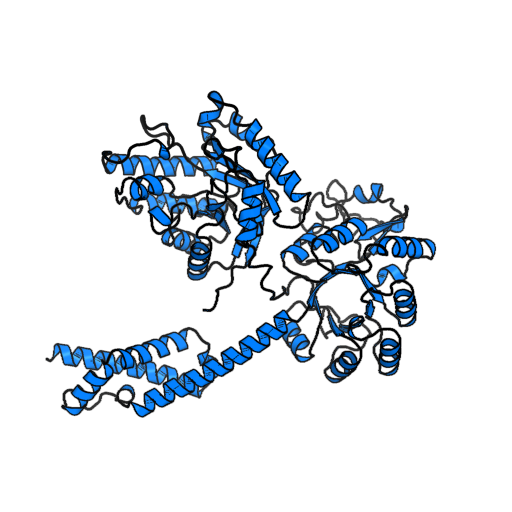THR A N 1
ATOM 1145 C CA . THR A 1 146 ? 0.346 1.844 32.185 1.00 98.06 146 THR A CA 1
ATOM 1146 C C . THR A 1 146 ? 0.240 2.373 33.619 1.00 98.06 146 THR A C 1
ATOM 1148 O O . THR A 1 146 ? -0.712 3.064 33.992 1.00 98.06 146 THR A O 1
ATOM 1151 N N . LYS A 1 147 ? 1.258 2.100 34.438 1.00 97.56 147 LYS A N 1
ATOM 1152 C CA . LYS A 1 147 ? 1.393 2.598 35.816 1.00 97.56 147 LYS A CA 1
ATOM 1153 C C . LYS A 1 147 ? 1.324 4.128 35.916 1.00 97.56 147 LYS A C 1
ATOM 1155 O O . LYS A 1 147 ? 0.834 4.656 36.910 1.00 97.56 147 LYS A O 1
ATOM 1160 N N . ASP A 1 148 ? 1.818 4.833 34.902 1.00 98.00 148 ASP A N 1
ATOM 1161 C CA . ASP A 1 148 ? 1.831 6.296 34.766 1.00 98.00 148 ASP A CA 1
ATOM 1162 C C . ASP A 1 148 ? 0.647 6.845 33.939 1.00 98.00 1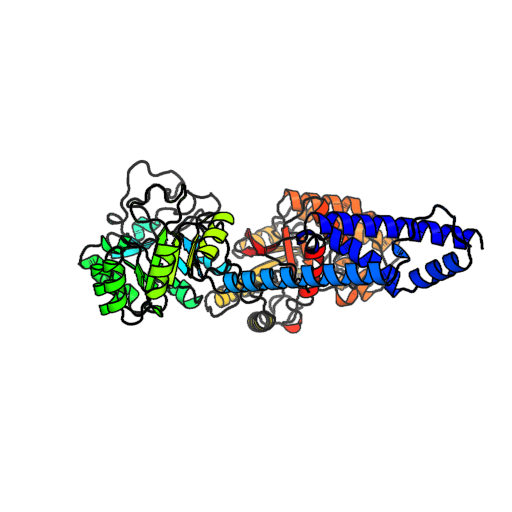48 ASP A C 1
ATOM 1164 O O . ASP A 1 148 ? 0.723 7.942 33.382 1.00 98.00 148 ASP A O 1
ATOM 1168 N N . LEU A 1 149 ? -0.463 6.094 33.888 1.00 97.62 149 LEU A N 1
ATOM 1169 C CA . LEU A 1 149 ? -1.741 6.477 33.270 1.00 97.62 149 LEU A CA 1
ATOM 1170 C C . LEU A 1 149 ? -1.650 6.847 31.780 1.00 97.62 149 LEU A C 1
ATOM 1172 O O . LEU A 1 149 ? -2.411 7.684 31.292 1.00 97.62 149 LEU A O 1
ATOM 1176 N N . GLN A 1 150 ? -0.748 6.202 31.038 1.00 98.38 150 GLN A N 1
ATOM 1177 C CA . GLN A 1 150 ? -0.748 6.247 29.578 1.00 98.38 150 GLN A CA 1
ATOM 1178 C C . GLN A 1 150 ? -1.603 5.105 29.025 1.00 98.38 150 GLN A C 1
ATOM 1180 O O . GLN A 1 150 ? -1.529 3.969 29.492 1.00 98.38 150 GLN A O 1
ATOM 1185 N N . PHE A 1 151 ? -2.420 5.405 28.016 1.00 98.56 151 PHE A N 1
ATOM 1186 C CA . PHE A 1 151 ? -3.268 4.415 27.354 1.00 98.56 151 PHE A CA 1
ATOM 1187 C C . PHE A 1 151 ? -2.563 3.875 26.118 1.00 98.56 151 PHE A C 1
ATOM 1189 O O . PHE A 1 151 ? -2.162 4.647 25.246 1.00 98.56 151 PHE A O 1
ATOM 1196 N N . VAL A 1 152 ? -2.438 2.555 26.043 1.00 98.50 152 VAL A N 1
ATOM 1197 C CA . VAL A 1 152 ? -1.712 1.828 24.994 1.00 98.50 152 VAL A CA 1
ATOM 1198 C C . VAL A 1 152 ? -2.580 0.720 24.419 1.00 98.50 152 VAL A C 1
ATOM 1200 O O . VAL A 1 152 ? -3.552 0.303 25.054 1.00 98.50 152 VAL A O 1
ATOM 1203 N N . LEU A 1 153 ? -2.238 0.230 23.228 1.00 98.00 153 LEU A N 1
ATOM 1204 C CA . LEU A 1 153 ? -2.992 -0.852 22.600 1.00 98.00 153 LEU A CA 1
ATOM 1205 C C . LEU A 1 153 ? -2.474 -2.219 23.060 1.00 98.00 153 LEU A C 1
ATOM 1207 O O . LEU A 1 153 ? -1.322 -2.566 22.803 1.00 98.00 153 LEU A O 1
ATOM 1211 N N . LEU A 1 154 ? -3.314 -2.995 23.753 1.00 97.19 154 LEU A N 1
ATOM 1212 C CA . LEU A 1 154 ? -2.968 -4.339 24.230 1.00 97.19 154 LEU A CA 1
ATOM 1213 C C . LEU A 1 154 ? -4.210 -5.160 24.621 1.00 97.19 154 LEU A C 1
ATOM 1215 O O . LEU A 1 154 ? -4.960 -4.808 25.539 1.00 97.19 154 LEU A O 1
ATOM 1219 N N . HIS A 1 155 ? -4.356 -6.331 23.999 1.00 95.44 155 HIS A N 1
ATOM 1220 C CA . HIS A 1 155 ? -5.443 -7.272 24.291 1.00 95.44 155 HIS A CA 1
ATOM 1221 C C . HIS A 1 155 ? -5.255 -8.052 25.594 1.00 95.44 155 HIS A C 1
ATOM 1223 O O . HIS A 1 155 ? -6.209 -8.297 26.332 1.00 95.44 155 HIS A O 1
ATOM 1229 N N . ASP A 1 156 ? -4.038 -8.460 25.922 1.00 94.38 156 ASP A N 1
ATOM 1230 C CA . ASP A 1 156 ? -3.810 -9.316 27.083 1.00 94.38 156 ASP A CA 1
ATOM 1231 C C . ASP A 1 156 ? -3.675 -8.475 28.364 1.00 94.38 156 ASP A C 1
ATOM 1233 O O . ASP A 1 156 ? -3.541 -7.251 28.326 1.00 94.38 156 ASP A O 1
ATOM 1237 N N . ARG A 1 157 ? -3.737 -9.119 29.537 1.00 89.94 157 ARG A N 1
ATOM 1238 C CA . ARG A 1 157 ? -3.378 -8.455 30.808 1.00 89.94 157 ARG A CA 1
ATOM 1239 C C . ARG A 1 157 ? -1.864 -8.277 30.942 1.00 89.94 157 ARG A C 1
ATOM 1241 O O . ARG A 1 157 ? -1.401 -7.324 31.562 1.00 89.94 157 ARG A O 1
ATOM 1248 N N . THR A 1 158 ? -1.116 -9.207 30.359 1.00 96.44 158 THR A N 1
ATOM 1249 C CA . THR A 1 158 ? 0.344 -9.272 30.395 1.00 96.44 158 THR A CA 1
ATOM 1250 C C . THR A 1 158 ? 0.921 -9.143 28.995 1.00 96.44 158 THR A C 1
ATOM 1252 O O . THR A 1 158 ? 0.305 -9.610 28.041 1.00 96.44 158 THR A O 1
ATOM 1255 N N . ILE A 1 159 ? 2.130 -8.606 28.861 1.00 97.19 159 ILE A N 1
ATOM 1256 C CA . ILE A 1 159 ? 2.761 -8.404 27.544 1.00 97.19 159 ILE A CA 1
ATOM 1257 C C . ILE A 1 159 ? 3.359 -9.682 26.932 1.00 97.19 159 ILE A C 1
ATOM 1259 O O . ILE A 1 159 ? 3.686 -9.701 25.753 1.00 97.19 159 ILE A O 1
ATOM 1263 N N . ASN A 1 160 ? 3.492 -10.764 27.704 1.00 97.19 160 ASN A N 1
ATOM 1264 C CA . ASN A 1 160 ? 4.294 -11.952 27.374 1.00 97.19 160 ASN A CA 1
ATOM 1265 C C . ASN A 1 160 ? 4.019 -12.596 26.006 1.00 97.19 160 ASN A C 1
ATOM 1267 O O . ASN A 1 160 ? 4.945 -13.092 25.362 1.00 97.19 160 ASN A O 1
ATOM 1271 N N . ARG A 1 161 ? 2.759 -12.623 25.554 1.00 96.50 161 ARG A N 1
ATOM 1272 C CA . ARG A 1 161 ? 2.409 -13.227 24.258 1.00 96.50 161 ARG A CA 1
ATOM 1273 C C . ARG A 1 161 ? 2.893 -12.371 23.089 1.00 96.50 161 ARG A C 1
ATOM 1275 O O . ARG A 1 161 ? 3.394 -12.915 22.102 1.00 96.50 161 ARG A O 1
ATOM 1282 N N . THR A 1 162 ? 2.750 -11.054 23.217 1.00 96.62 162 THR A N 1
ATOM 1283 C CA . THR A 1 162 ? 2.920 -10.075 22.137 1.00 96.62 162 THR A CA 1
ATOM 1284 C C . THR A 1 162 ? 4.139 -9.178 22.323 1.00 96.62 162 THR A C 1
ATOM 1286 O O . THR A 1 162 ? 4.217 -8.126 21.698 1.00 96.62 162 THR A O 1
ATOM 1289 N N . ALA A 1 163 ? 5.082 -9.562 23.181 1.00 97.19 163 ALA A N 1
ATOM 1290 C CA . ALA A 1 163 ? 6.326 -8.840 23.387 1.00 97.19 163 ALA A CA 1
ATOM 1291 C C . ALA A 1 163 ? 7.509 -9.798 23.564 1.00 97.19 163 ALA A C 1
ATOM 1293 O O . ALA A 1 163 ? 7.359 -10.926 24.042 1.00 97.19 163 ALA A O 1
ATOM 1294 N N . VAL A 1 164 ? 8.694 -9.323 23.190 1.00 96.31 164 VAL A N 1
ATOM 1295 C CA . VAL A 1 164 ? 9.991 -9.925 23.522 1.00 96.31 164 VAL A CA 1
ATOM 1296 C C . VAL A 1 164 ? 10.904 -8.874 24.149 1.00 96.31 164 VAL A C 1
ATOM 1298 O O . VAL A 1 164 ? 10.657 -7.669 24.045 1.00 96.31 164 VAL A O 1
ATOM 1301 N N . ARG A 1 165 ? 11.953 -9.325 24.832 1.00 94.06 165 ARG A N 1
ATOM 1302 C CA . ARG A 1 165 ? 13.023 -8.459 25.339 1.00 94.06 165 ARG A CA 1
ATOM 1303 C C . ARG A 1 165 ? 13.838 -7.871 24.181 1.00 94.06 165 ARG A C 1
ATOM 1305 O O . ARG A 1 165 ? 13.760 -8.347 23.051 1.00 94.06 165 ARG A O 1
ATOM 1312 N N . ALA A 1 166 ? 14.638 -6.842 24.458 1.00 85.19 166 ALA A N 1
ATOM 1313 C CA . ALA A 1 166 ? 15.460 -6.169 23.444 1.00 85.19 166 ALA A CA 1
ATOM 1314 C C . ALA A 1 166 ? 16.477 -7.100 22.742 1.00 85.19 166 ALA A C 1
ATOM 1316 O O . ALA A 1 166 ? 16.838 -6.869 21.587 1.00 85.19 166 ALA A O 1
ATOM 1317 N N . ASP A 1 167 ? 16.911 -8.165 23.419 1.00 86.81 167 ASP A N 1
ATOM 1318 C CA . ASP A 1 167 ? 17.759 -9.237 22.874 1.00 86.81 167 ASP A CA 1
ATOM 1319 C C . ASP A 1 167 ? 16.990 -10.249 21.997 1.00 86.81 167 ASP A C 1
ATOM 1321 O O . ASP A 1 167 ? 17.607 -11.032 21.276 1.00 86.81 167 ASP A O 1
ATOM 1325 N N . GLY A 1 168 ? 15.656 -10.185 21.981 1.00 85.75 168 GLY A N 1
ATOM 1326 C CA . GLY A 1 168 ? 14.765 -11.069 21.232 1.00 85.75 168 GLY A CA 1
ATOM 1327 C C . GLY A 1 168 ? 14.215 -12.251 22.036 1.00 85.75 168 GLY A C 1
ATOM 1328 O O . GLY A 1 168 ? 13.406 -13.009 21.496 1.00 85.75 168 GLY A O 1
ATOM 1329 N N . GLU A 1 169 ? 14.600 -12.417 23.305 1.00 92.50 169 GLU A N 1
ATOM 1330 C CA . GLU A 1 169 ? 14.122 -13.524 24.135 1.00 92.50 169 GLU A CA 1
ATOM 1331 C C . GLU A 1 169 ? 12.681 -13.318 24.630 1.00 92.50 169 GLU A C 1
ATOM 1333 O O . GLU A 1 169 ? 12.208 -12.201 24.877 1.00 92.50 169 GLU A O 1
ATOM 1338 N N . ARG A 1 170 ? 11.955 -14.430 24.784 1.00 94.38 170 ARG A N 1
ATOM 1339 C CA . ARG A 1 170 ? 10.586 -14.443 25.318 1.00 94.38 170 ARG A CA 1
ATOM 1340 C C . ARG A 1 170 ? 10.587 -14.145 26.818 1.00 94.38 170 ARG A C 1
ATOM 1342 O O . ARG A 1 170 ? 11.527 -14.467 27.535 1.00 94.38 170 ARG A O 1
ATOM 1349 N N . LEU A 1 171 ? 9.500 -13.550 27.305 1.00 94.06 171 LEU A N 1
ATOM 1350 C CA . LEU A 1 171 ? 9.310 -13.312 28.732 1.00 94.06 171 LEU A CA 1
ATOM 1351 C C . LEU A 1 171 ? 8.769 -14.578 29.408 1.00 94.06 171 LEU A C 1
ATOM 1353 O O . LEU A 1 171 ? 7.632 -14.971 29.144 1.00 94.06 171 LEU A O 1
ATOM 1357 N N . GLU A 1 172 ? 9.565 -15.181 30.291 1.00 92.00 172 GLU A N 1
ATOM 1358 C CA . GLU A 1 172 ? 9.158 -16.358 31.075 1.00 92.00 172 GLU A CA 1
ATOM 1359 C C . GLU A 1 172 ? 8.132 -15.998 32.161 1.00 92.00 172 GLU A C 1
ATOM 1361 O O . GLU A 1 172 ? 7.085 -16.632 32.264 1.00 92.00 172 GLU A O 1
ATOM 1366 N N . GLU A 1 173 ? 8.395 -14.931 32.920 1.00 94.19 173 GLU A N 1
ATOM 1367 C CA . GLU A 1 173 ? 7.530 -14.473 34.012 1.00 94.19 173 GLU A CA 1
ATOM 1368 C C . GLU A 1 173 ? 6.476 -13.467 33.528 1.00 94.19 173 GLU A C 1
ATOM 1370 O O . GLU A 1 173 ? 6.798 -12.604 32.702 1.00 94.19 173 GLU A O 1
ATOM 1375 N N . PRO A 1 174 ? 5.226 -13.528 34.027 1.00 96.00 174 PRO A N 1
ATOM 1376 C CA . PRO A 1 174 ? 4.152 -12.638 33.605 1.00 96.00 174 PRO A CA 1
ATOM 1377 C C . PRO A 1 174 ? 4.453 -11.182 33.972 1.00 96.00 174 PRO A C 1
ATOM 1379 O O . PRO A 1 174 ? 4.641 -10.853 35.140 1.00 96.00 174 PRO A O 1
ATOM 1382 N N . VAL A 1 175 ? 4.438 -10.295 32.977 1.00 96.88 175 VAL A N 1
ATOM 1383 C CA . VAL A 1 175 ? 4.640 -8.852 33.168 1.00 96.88 175 VAL A CA 1
ATOM 1384 C C . VAL A 1 175 ? 3.345 -8.115 32.852 1.00 96.88 175 VAL A C 1
ATOM 1386 O O . VAL A 1 175 ? 2.919 -8.071 31.694 1.00 96.88 175 VAL A O 1
ATOM 1389 N N . SER A 1 176 ? 2.705 -7.548 33.879 1.00 96.75 176 SER A N 1
ATOM 1390 C CA . SER A 1 176 ? 1.456 -6.791 33.736 1.00 96.75 176 SER A CA 1
ATOM 1391 C C . SER A 1 176 ? 1.709 -5.391 33.178 1.00 96.75 176 SER A C 1
ATOM 1393 O O . SER A 1 176 ? 2.590 -4.675 33.656 1.00 96.75 176 SER A O 1
ATOM 1395 N N . MET A 1 177 ? 0.880 -4.945 32.228 1.00 96.31 177 MET A N 1
ATOM 1396 C CA . MET A 1 177 ? 0.980 -3.578 31.693 1.00 96.31 177 MET A CA 1
ATOM 1397 C C . MET A 1 177 ? 0.775 -2.510 32.782 1.00 96.31 177 MET A C 1
ATOM 1399 O O . MET A 1 177 ? 1.428 -1.472 32.769 1.00 96.31 177 MET A O 1
ATOM 1403 N N . THR A 1 178 ? -0.067 -2.792 33.780 1.00 96.12 178 THR A N 1
ATOM 1404 C CA . THR A 1 178 ? -0.373 -1.858 34.878 1.00 96.12 178 THR A CA 1
ATOM 1405 C C . THR A 1 178 ? 0.792 -1.642 35.849 1.00 96.12 178 THR A C 1
ATOM 1407 O O . THR A 1 178 ? 0.719 -0.764 36.706 1.00 96.12 178 THR A O 1
ATOM 1410 N N . GLU A 1 179 ? 1.850 -2.452 35.762 1.00 96.69 179 GLU A N 1
ATOM 1411 C CA . GLU A 1 179 ? 3.036 -2.359 36.624 1.00 96.69 179 GLU A CA 1
ATOM 1412 C C . GLU A 1 179 ? 4.195 -1.601 35.960 1.00 96.69 179 GLU A C 1
ATOM 1414 O O . GLU A 1 179 ? 5.116 -1.166 36.655 1.00 96.69 179 GLU A O 1
ATOM 1419 N N . LEU A 1 180 ? 4.128 -1.395 34.641 1.00 97.62 180 LEU A N 1
ATOM 1420 C CA . LEU A 1 180 ? 5.134 -0.689 33.849 1.00 97.62 180 LEU A CA 1
ATOM 1421 C C . LEU A 1 180 ? 4.744 0.774 33.648 1.00 97.62 180 LEU A C 1
ATOM 1423 O O . LEU A 1 180 ? 3.584 1.064 33.371 1.00 97.62 180 LEU A O 1
ATOM 1427 N N . THR A 1 181 ? 5.700 1.700 33.722 1.00 98.56 181 THR A N 1
ATOM 1428 C CA . THR A 1 181 ? 5.526 3.021 33.090 1.00 98.56 181 THR A CA 1
ATOM 1429 C C . THR A 1 181 ? 5.592 2.886 31.568 1.00 98.56 181 THR A C 1
ATOM 1431 O O . THR A 1 181 ? 6.123 1.897 31.054 1.00 98.56 181 THR A O 1
ATOM 1434 N N . TYR A 1 182 ? 5.106 3.878 30.820 1.00 98.31 182 TYR A N 1
ATOM 1435 C CA . TYR A 1 182 ? 5.210 3.838 29.359 1.00 98.31 182 TYR A CA 1
ATOM 1436 C C . TYR A 1 182 ? 6.670 3.751 28.886 1.00 98.31 182 TYR A C 1
ATOM 1438 O O . TYR A 1 182 ? 6.996 2.938 28.025 1.00 98.31 182 TYR A O 1
ATOM 1446 N N . GLU A 1 183 ? 7.583 4.491 29.519 1.00 98.12 183 GLU A N 1
ATOM 1447 C CA . GLU A 1 183 ? 9.023 4.422 29.226 1.00 98.12 183 GLU A CA 1
ATOM 1448 C C . GLU A 1 183 ? 9.617 3.018 29.450 1.00 98.12 183 GLU A C 1
ATOM 1450 O O . GLU A 1 183 ? 10.461 2.564 28.672 1.00 98.12 183 GLU A O 1
ATOM 1455 N N . GLN A 1 184 ? 9.148 2.298 30.476 1.00 98.12 184 GLN A N 1
ATOM 1456 C CA . GLN A 1 184 ? 9.534 0.906 30.720 1.00 98.12 184 GLN A CA 1
ATOM 1457 C C . GLN A 1 184 ? 8.921 -0.045 29.687 1.00 98.12 184 GLN A C 1
ATOM 1459 O O . GLN A 1 184 ? 9.593 -0.973 29.241 1.00 98.12 184 GLN A O 1
ATOM 1464 N N . ALA A 1 185 ? 7.673 0.187 29.272 1.00 97.44 185 ALA A N 1
ATOM 1465 C CA . ALA A 1 185 ? 7.034 -0.590 28.214 1.00 97.44 185 ALA A CA 1
ATOM 1466 C C . ALA A 1 185 ? 7.775 -0.447 26.870 1.00 97.44 185 ALA A C 1
ATOM 1468 O O . ALA A 1 185 ? 7.895 -1.424 26.134 1.00 97.44 185 ALA A O 1
ATOM 1469 N N . LEU A 1 186 ? 8.357 0.725 26.585 1.00 96.25 186 LEU A N 1
ATOM 1470 C CA . LEU A 1 186 ? 9.169 0.972 25.386 1.00 96.25 186 LEU A CA 1
ATOM 1471 C C . LEU A 1 186 ? 10.489 0.181 25.328 1.00 96.25 186 LEU A C 1
ATOM 1473 O O . LEU A 1 186 ? 11.130 0.175 24.279 1.00 96.25 186 LEU A O 1
ATOM 1477 N N . GLN A 1 187 ? 10.896 -0.491 26.411 1.00 96.25 187 GLN A N 1
ATOM 1478 C CA . GLN A 1 187 ? 12.086 -1.356 26.420 1.00 96.25 187 GLN A CA 1
ATOM 1479 C C . GLN A 1 187 ? 11.832 -2.741 25.798 1.00 96.25 187 GLN A C 1
ATOM 1481 O O . GLN A 1 187 ? 12.772 -3.516 25.620 1.00 96.25 187 GLN A O 1
ATOM 1486 N N . TYR A 1 188 ? 10.574 -3.062 25.480 1.00 97.75 188 TYR A N 1
ATOM 1487 C CA . TYR A 1 188 ? 10.175 -4.323 24.861 1.00 97.75 188 TYR A CA 1
ATOM 1488 C C . TYR A 1 188 ? 9.819 -4.141 23.384 1.00 97.75 188 TYR A C 1
ATOM 1490 O O . TYR A 1 188 ? 9.375 -3.077 22.951 1.00 97.75 188 TYR A O 1
ATOM 1498 N N . ASP A 1 189 ? 9.979 -5.214 22.615 1.00 95.69 189 ASP A N 1
ATOM 1499 C CA . ASP A 1 189 ? 9.644 -5.271 21.195 1.00 95.69 189 ASP A CA 1
ATOM 1500 C C . ASP A 1 189 ? 8.308 -5.993 20.993 1.00 95.69 189 ASP A C 1
ATOM 1502 O O . ASP A 1 189 ? 8.176 -7.182 21.288 1.00 95.69 189 ASP A O 1
ATOM 1506 N N . PHE A 1 190 ? 7.322 -5.269 20.464 1.00 95.44 190 PHE A N 1
ATOM 1507 C CA . PHE A 1 190 ? 5.951 -5.735 20.247 1.00 95.44 190 PHE A CA 1
ATOM 1508 C C . PHE A 1 190 ? 5.696 -6.288 18.836 1.00 95.44 190 PHE A C 1
ATOM 1510 O O . PHE A 1 190 ? 4.547 -6.505 18.451 1.00 95.44 190 PHE A O 1
ATOM 1517 N N . GLY A 1 191 ? 6.744 -6.531 18.045 1.00 86.56 191 GLY A N 1
ATOM 1518 C CA . GLY A 1 191 ? 6.635 -7.016 16.667 1.00 86.56 191 GLY A CA 1
ATOM 1519 C C . GLY A 1 191 ? 7.422 -8.290 16.381 1.00 86.56 191 GLY A C 1
ATOM 1520 O O . GLY A 1 191 ? 6.927 -9.164 15.668 1.00 86.56 191 GLY A O 1
ATOM 1521 N N . ALA A 1 192 ? 8.610 -8.449 16.965 1.00 85.75 192 ALA A N 1
ATOM 1522 C CA . ALA A 1 192 ? 9.487 -9.591 16.692 1.00 85.75 192 ALA A CA 1
ATOM 1523 C C . ALA A 1 192 ? 8.859 -10.954 17.045 1.00 85.75 192 ALA A C 1
ATOM 1525 O O . ALA A 1 192 ? 9.177 -11.959 16.411 1.00 85.75 192 ALA A O 1
ATOM 1526 N N . TRP A 1 193 ? 7.922 -10.988 18.001 1.00 92.25 193 TRP A N 1
ATOM 1527 C CA . TRP A 1 193 ? 7.160 -12.192 18.350 1.00 92.25 193 TRP A CA 1
ATOM 1528 C C . TRP A 1 193 ? 6.302 -12.734 17.200 1.00 92.25 193 TRP A C 1
ATOM 1530 O O . TRP A 1 193 ? 6.017 -13.932 17.176 1.00 92.25 193 TRP A O 1
ATOM 1540 N N . PHE A 1 194 ? 5.855 -11.847 16.308 1.00 81.88 194 PHE A N 1
ATOM 1541 C CA . PHE A 1 194 ? 5.020 -12.169 15.157 1.00 81.88 194 PHE A CA 1
ATOM 1542 C C . PHE A 1 194 ? 5.895 -12.592 13.978 1.00 81.88 194 PHE A C 1
ATOM 1544 O O . PHE A 1 194 ? 5.648 -13.604 13.329 1.00 81.88 194 PHE A O 1
ATOM 1551 N N . SER A 1 195 ? 6.942 -11.815 13.698 1.00 80.06 195 SER A N 1
ATOM 1552 C CA . SER A 1 195 ? 7.945 -12.129 12.683 1.00 80.06 195 SER A CA 1
ATOM 1553 C C . SER A 1 195 ? 9.186 -11.256 12.892 1.00 80.06 195 SER A C 1
ATOM 1555 O O . SER A 1 195 ? 9.028 -10.070 13.201 1.00 80.06 195 SER A O 1
ATOM 1557 N N . PRO A 1 196 ? 10.409 -11.761 12.622 1.00 74.38 196 PRO A N 1
ATOM 1558 C CA . PRO A 1 196 ? 11.638 -10.963 12.683 1.00 74.38 196 PRO A CA 1
ATOM 1559 C C . PRO A 1 196 ? 11.581 -9.664 11.868 1.00 74.38 196 PRO A C 1
ATOM 1561 O O . PRO A 1 196 ? 12.249 -8.691 12.210 1.00 74.38 196 PRO A O 1
ATOM 1564 N N . LYS A 1 197 ? 10.741 -9.606 10.822 1.00 69.88 197 LYS A N 1
ATOM 1565 C CA . LYS A 1 197 ? 10.555 -8.396 10.014 1.00 69.88 197 LYS A CA 1
ATOM 1566 C C . LYS A 1 197 ? 10.019 -7.216 10.841 1.00 69.88 197 LYS A C 1
ATOM 1568 O O . LYS A 1 197 ? 10.328 -6.073 10.530 1.00 69.88 197 LYS A O 1
ATOM 1573 N N . PHE A 1 198 ? 9.266 -7.444 11.910 1.00 74.00 198 PHE A N 1
ATOM 1574 C CA . PHE A 1 198 ? 8.718 -6.365 12.741 1.00 74.00 198 PHE A CA 1
ATOM 1575 C C . PHE A 1 198 ? 9.588 -6.023 13.956 1.00 74.00 198 PHE A C 1
ATOM 1577 O O . PHE A 1 198 ? 9.106 -5.373 14.884 1.00 74.00 198 PHE A O 1
ATOM 1584 N N . LYS A 1 199 ? 10.860 -6.438 13.962 1.00 80.62 199 LYS A N 1
ATOM 1585 C CA . LYS A 1 199 ? 11.801 -6.071 15.021 1.00 80.62 199 LYS A CA 1
ATOM 1586 C C . LYS A 1 199 ? 11.895 -4.546 15.176 1.00 80.62 199 LYS A C 1
ATOM 1588 O O . LYS A 1 199 ? 11.918 -3.811 14.191 1.00 80.62 199 LYS A O 1
ATOM 1593 N N . GLY A 1 200 ? 11.948 -4.080 16.417 1.00 79.31 200 GLY A N 1
ATOM 1594 C CA . GLY A 1 200 ? 11.939 -2.675 16.812 1.00 79.31 200 GLY A CA 1
ATOM 1595 C C . GLY A 1 200 ? 10.541 -2.064 16.939 1.00 79.31 200 GLY A C 1
ATOM 1596 O O . GLY A 1 200 ? 10.431 -0.851 17.126 1.00 79.31 200 GLY A O 1
ATOM 1597 N N . THR A 1 201 ? 9.467 -2.856 16.836 1.00 84.88 201 THR A N 1
ATOM 1598 C CA . THR A 1 201 ? 8.103 -2.324 16.966 1.00 84.88 201 THR A CA 1
ATOM 1599 C C . THR A 1 201 ? 7.820 -1.930 18.410 1.00 84.88 201 THR A C 1
ATOM 1601 O O . THR A 1 201 ? 7.891 -2.751 19.320 1.00 84.88 201 THR A O 1
ATOM 1604 N N . ARG A 1 202 ? 7.451 -0.665 18.610 1.00 91.75 202 ARG A N 1
ATOM 1605 C CA . ARG A 1 202 ? 7.023 -0.128 19.905 1.00 91.75 202 ARG A CA 1
ATOM 1606 C C . ARG A 1 202 ? 5.527 -0.351 20.103 1.00 91.75 202 ARG A C 1
ATOM 1608 O O . ARG A 1 202 ? 4.770 -0.354 19.129 1.00 91.75 202 ARG A O 1
ATOM 1615 N N . ILE A 1 203 ? 5.102 -0.483 21.357 1.00 96.38 203 ILE A N 1
ATOM 1616 C CA . ILE A 1 203 ? 3.680 -0.419 21.696 1.00 96.38 203 ILE A CA 1
ATOM 1617 C C . ILE A 1 203 ? 3.169 1.017 21.474 1.00 96.38 203 ILE A C 1
ATOM 1619 O O . ILE A 1 203 ? 3.787 1.950 21.987 1.00 96.38 203 ILE A O 1
ATOM 1623 N N . PRO A 1 204 ? 2.098 1.229 20.689 1.00 95.81 204 PRO A N 1
ATOM 1624 C CA . PRO A 1 204 ? 1.623 2.574 20.380 1.00 95.81 204 PRO A CA 1
ATOM 1625 C C . PRO A 1 204 ? 0.765 3.147 21.512 1.00 95.81 204 PRO A C 1
ATOM 1627 O O . PRO A 1 204 ? 0.022 2.416 22.180 1.00 95.81 204 PRO A O 1
ATOM 1630 N N . LEU A 1 205 ? 0.794 4.472 21.672 1.00 98.44 205 LEU A N 1
ATOM 1631 C CA . LEU A 1 205 ? -0.199 5.176 22.480 1.00 98.44 205 LEU A CA 1
ATOM 1632 C C . LEU A 1 205 ? -1.541 5.198 21.746 1.00 98.44 205 LEU A C 1
ATOM 1634 O O . LEU A 1 205 ? -1.613 5.430 20.537 1.00 98.44 205 LEU A O 1
ATOM 1638 N N . LEU A 1 206 ? -2.634 5.071 22.496 1.00 98.44 206 LEU A N 1
ATOM 1639 C CA . LEU A 1 206 ? -3.983 5.210 21.950 1.00 98.44 206 LEU A CA 1
ATOM 1640 C C . LEU A 1 206 ? -4.186 6.579 21.284 1.00 98.44 206 LEU A C 1
ATOM 1642 O O . LEU A 1 206 ? -4.822 6.664 20.238 1.00 98.44 206 LEU A O 1
ATOM 1646 N N . ARG A 1 207 ? -3.601 7.643 21.848 1.00 97.75 207 ARG A N 1
ATOM 1647 C CA . ARG A 1 207 ? -3.620 8.985 21.248 1.00 97.75 207 ARG A CA 1
ATOM 1648 C C . ARG A 1 207 ? -3.055 8.985 19.826 1.00 97.75 207 ARG A C 1
ATOM 1650 O O . ARG A 1 207 ? -3.696 9.521 18.932 1.00 97.75 207 ARG A O 1
ATOM 1657 N N . GLU A 1 208 ? -1.890 8.372 19.622 1.00 93.50 208 GLU A N 1
ATOM 1658 C CA . GLU A 1 208 ? -1.219 8.328 18.315 1.00 93.50 208 GLU A CA 1
ATOM 1659 C C . GLU A 1 208 ? -2.080 7.585 17.286 1.00 93.50 208 GLU A C 1
ATOM 1661 O O . GLU A 1 208 ? -2.197 8.002 16.133 1.00 93.50 208 GLU A O 1
ATOM 1666 N N . VAL A 1 209 ? -2.736 6.505 17.720 1.00 95.38 209 VAL A N 1
ATOM 1667 C CA . VAL A 1 209 ? -3.647 5.720 16.879 1.00 95.38 209 VAL A CA 1
ATOM 1668 C C . VAL A 1 209 ? -4.878 6.538 16.493 1.00 95.38 209 VAL A C 1
ATOM 1670 O O . VAL A 1 209 ? -5.238 6.577 15.318 1.00 95.38 209 VAL A O 1
ATOM 1673 N N . LEU A 1 210 ? -5.500 7.226 17.455 1.00 95.06 210 LEU A N 1
ATOM 1674 C CA . LEU A 1 210 ? -6.665 8.082 17.221 1.00 95.06 210 LEU A CA 1
ATOM 1675 C C . LEU A 1 210 ? -6.342 9.261 16.298 1.00 95.06 210 LEU A C 1
ATOM 1677 O O . LEU A 1 210 ? -7.127 9.570 15.406 1.00 95.06 210 LEU A O 1
ATOM 1681 N N . GLU A 1 211 ? -5.179 9.890 16.472 1.00 86.56 211 GLU A N 1
ATOM 1682 C CA . GLU A 1 211 ? -4.711 10.976 15.607 1.00 86.56 211 GLU A CA 1
ATOM 1683 C C . GLU A 1 211 ? -4.468 10.490 14.178 1.00 86.56 211 GLU A C 1
ATOM 1685 O O . GLU A 1 211 ? -4.876 11.159 13.227 1.00 86.56 211 GLU A O 1
ATOM 1690 N N . LYS A 1 212 ? -3.860 9.309 14.001 1.00 80.00 212 LYS A N 1
ATOM 1691 C CA . LYS A 1 212 ? -3.679 8.722 12.669 1.00 80.00 212 LYS A CA 1
ATOM 1692 C C . LYS A 1 212 ? -5.016 8.366 12.020 1.00 80.00 212 LYS A C 1
ATOM 1694 O O . LYS A 1 212 ? -5.228 8.696 10.859 1.00 80.00 212 LYS A O 1
ATOM 1699 N N . ALA A 1 213 ? -5.923 7.740 12.763 1.00 78.69 213 ALA A N 1
ATOM 1700 C CA . ALA A 1 213 ? -7.233 7.350 12.254 1.00 78.69 213 ALA A CA 1
ATOM 1701 C C . ALA A 1 213 ? -8.076 8.565 11.844 1.00 78.69 213 ALA A C 1
ATOM 1703 O O . ALA A 1 213 ? -8.628 8.584 10.745 1.00 78.69 213 ALA A O 1
ATOM 1704 N N . ALA A 1 214 ? -8.081 9.620 12.668 1.00 76.38 214 ALA A N 1
ATOM 1705 C CA . ALA A 1 214 ? -8.756 10.876 12.362 1.00 76.38 214 ALA A CA 1
ATOM 1706 C C . ALA A 1 214 ? -8.230 11.520 11.071 1.00 76.38 214 ALA A C 1
ATOM 1708 O O . ALA A 1 214 ? -9.026 11.962 10.245 1.00 76.38 214 ALA A O 1
ATOM 1709 N N . LYS A 1 215 ? -6.905 11.517 10.865 1.00 70.44 215 LYS A N 1
ATOM 1710 C CA . LYS A 1 215 ? -6.272 12.010 9.629 1.00 70.44 215 LYS A CA 1
ATOM 1711 C C . LYS A 1 215 ? -6.620 11.162 8.404 1.00 70.44 215 LYS A C 1
ATOM 1713 O O . LYS A 1 215 ? -6.742 11.692 7.308 1.00 70.44 215 LYS A O 1
ATOM 1718 N N . SER A 1 216 ? -6.785 9.852 8.575 1.00 64.00 216 SER A N 1
ATOM 1719 C CA . SER A 1 216 ? -7.099 8.924 7.481 1.00 64.00 216 SER A CA 1
ATOM 1720 C C . SER A 1 216 ? -8.599 8.741 7.221 1.00 64.00 216 SER A C 1
ATOM 1722 O O . SER A 1 216 ? -8.965 8.012 6.303 1.00 64.00 216 SER A O 1
ATOM 1724 N N . GLY A 1 217 ? -9.474 9.369 8.013 1.00 73.88 217 GLY A N 1
ATOM 1725 C CA . GLY A 1 217 ? -10.927 9.196 7.905 1.00 73.88 217 GLY A CA 1
ATOM 1726 C C . GLY A 1 217 ? -11.430 7.810 8.334 1.00 73.88 217 GLY A C 1
ATOM 1727 O O . GLY A 1 217 ? -12.553 7.439 7.999 1.00 73.88 217 GLY A O 1
ATOM 1728 N N . VAL A 1 218 ? -10.612 7.050 9.067 1.00 83.56 218 VAL A N 1
ATOM 1729 C CA . VAL A 1 218 ? -10.945 5.721 9.599 1.00 83.56 218 VAL A CA 1
ATOM 1730 C C . VAL A 1 218 ? -11.409 5.855 11.044 1.00 83.56 218 VAL A C 1
ATOM 1732 O O . VAL A 1 218 ? -10.933 6.712 11.788 1.00 83.56 218 VAL A O 1
ATOM 1735 N N . THR A 1 219 ? -12.344 5.004 11.458 1.00 92.94 219 THR A N 1
ATOM 1736 C CA . THR A 1 219 ? -12.865 5.005 12.830 1.00 92.94 219 THR A CA 1
ATOM 1737 C C . THR A 1 219 ? -12.184 3.945 13.692 1.00 92.94 219 THR A C 1
ATOM 1739 O O . THR A 1 219 ? -12.121 2.778 13.307 1.00 92.94 219 THR A O 1
ATOM 1742 N N . ILE A 1 220 ? -11.734 4.315 14.892 1.00 97.69 220 ILE A N 1
ATOM 1743 C CA . ILE A 1 220 ? -11.241 3.352 15.888 1.00 97.69 220 ILE A CA 1
ATOM 1744 C C . ILE A 1 220 ? -12.393 2.940 16.802 1.00 97.69 220 ILE A C 1
ATOM 1746 O O . ILE A 1 220 ? -12.868 3.750 17.595 1.00 97.69 220 ILE A O 1
ATOM 1750 N N . LYS A 1 221 ? -12.824 1.679 16.735 1.00 97.88 221 LYS A N 1
ATOM 1751 C CA . LYS A 1 221 ? -13.701 1.080 17.749 1.00 97.88 221 LYS A CA 1
ATOM 1752 C C . LYS A 1 221 ? -12.818 0.505 18.853 1.00 97.88 221 LYS A C 1
ATOM 1754 O O . LYS A 1 221 ? -12.087 -0.452 18.631 1.00 97.88 221 LYS A O 1
ATOM 1759 N N . ILE A 1 222 ? -12.909 1.089 20.040 1.00 98.25 222 ILE A N 1
ATOM 1760 C CA . ILE A 1 222 ? -12.211 0.607 21.228 1.00 98.25 222 ILE A CA 1
ATOM 1761 C C . ILE A 1 222 ? -13.084 -0.456 21.896 1.00 98.25 222 ILE A C 1
ATOM 1763 O O . ILE A 1 222 ? -14.267 -0.213 22.178 1.00 98.25 222 ILE A O 1
ATOM 1767 N N . ASP A 1 223 ? -12.519 -1.636 22.130 1.00 96.06 223 ASP A N 1
ATOM 1768 C CA . ASP A 1 223 ? -13.241 -2.744 22.752 1.00 96.06 223 ASP A CA 1
ATOM 1769 C C . ASP A 1 223 ? -13.509 -2.513 24.250 1.00 96.06 223 ASP A C 1
ATOM 1771 O O . ASP A 1 223 ? -12.933 -1.640 24.899 1.00 96.06 223 ASP A O 1
ATOM 1775 N N . ASN A 1 224 ? -14.415 -3.305 24.816 1.00 94.69 224 ASN A N 1
ATOM 1776 C CA . ASN A 1 224 ? -15.010 -3.184 26.141 1.00 94.69 224 ASN A CA 1
ATOM 1777 C C . ASN A 1 224 ? -14.022 -3.266 27.320 1.00 94.69 224 ASN A C 1
ATOM 1779 O O . ASN A 1 224 ? -14.421 -3.025 28.462 1.00 94.69 224 ASN A O 1
ATOM 1783 N N . LYS A 1 225 ? -12.734 -3.542 27.083 1.00 93.00 225 LYS A N 1
ATOM 1784 C CA . LYS A 1 225 ? -11.712 -3.671 28.131 1.00 93.00 225 LYS A CA 1
ATOM 1785 C C . LYS A 1 225 ? -11.581 -2.435 29.023 1.00 93.00 225 LYS A C 1
ATOM 1787 O O . LYS A 1 225 ? -11.331 -2.586 30.223 1.00 93.00 225 LYS A O 1
ATOM 1792 N N . TYR A 1 226 ? -11.826 -1.235 28.489 1.00 95.06 226 TYR A N 1
ATOM 1793 C CA . TYR A 1 226 ? -11.816 0.014 29.268 1.00 95.06 226 TYR A CA 1
ATOM 1794 C C . TYR A 1 226 ? -12.849 0.017 30.410 1.00 95.06 226 TYR A C 1
ATOM 1796 O O . TYR A 1 226 ? -12.713 0.768 31.372 1.00 95.06 226 TYR A O 1
ATOM 1804 N N . GLN A 1 227 ? -13.884 -0.829 30.343 1.00 94.94 227 GLN A N 1
ATOM 1805 C CA . GLN A 1 227 ? -14.908 -0.932 31.388 1.00 94.94 227 GLN A CA 1
ATOM 1806 C C . GLN A 1 227 ? -14.369 -1.548 32.688 1.00 94.94 227 GLN A C 1
ATOM 1808 O O . GLN A 1 227 ? -14.997 -1.406 33.733 1.00 94.94 227 GLN A O 1
ATOM 1813 N N . SER A 1 228 ? -13.205 -2.205 32.634 1.00 94.19 228 SER A N 1
ATOM 1814 C CA . SER A 1 228 ? -12.502 -2.743 33.807 1.00 94.19 228 SER A CA 1
ATOM 1815 C C . SER A 1 228 ? -11.600 -1.730 34.519 1.00 94.19 228 SER A C 1
ATOM 1817 O O . SER A 1 228 ? -11.069 -2.040 35.585 1.00 94.19 228 SER A O 1
ATOM 1819 N N . PHE A 1 229 ? -11.429 -0.535 33.948 1.00 95.62 229 PHE A N 1
ATOM 1820 C CA . PHE A 1 229 ? -10.631 0.530 34.545 1.00 95.62 229 PHE A CA 1
ATOM 1821 C C . PHE A 1 229 ? -11.233 1.025 35.858 1.00 95.62 229 PHE A C 1
ATOM 1823 O O . PHE A 1 229 ? -12.455 1.129 36.009 1.00 95.62 229 PHE A O 1
ATOM 1830 N N . ASP A 1 230 ? -10.358 1.375 36.801 1.00 95.88 230 ASP A N 1
ATOM 1831 C CA . ASP A 1 230 ? -10.781 2.075 38.009 1.00 95.88 230 ASP A CA 1
ATOM 1832 C C . ASP A 1 230 ? -11.302 3.488 37.687 1.00 95.88 230 ASP A C 1
ATOM 1834 O O . ASP A 1 230 ? -11.178 3.992 36.569 1.00 95.88 230 ASP A O 1
ATOM 1838 N N . GLN A 1 231 ? -11.906 4.149 38.677 1.00 95.62 231 GLN A N 1
ATOM 1839 C CA . GLN A 1 231 ? -12.503 5.478 38.508 1.00 95.62 231 GLN A CA 1
ATOM 1840 C C . GLN A 1 231 ? -11.509 6.504 37.926 1.00 95.62 231 GLN A C 1
ATOM 1842 O O . GLN A 1 231 ? -11.880 7.290 37.056 1.00 95.62 231 GLN A O 1
ATOM 1847 N N . THR A 1 232 ? -10.259 6.499 38.392 1.00 96.81 232 THR A N 1
ATOM 1848 C CA . THR A 1 232 ? -9.230 7.467 37.989 1.00 96.81 232 THR A CA 1
ATOM 1849 C C . THR A 1 232 ? -8.791 7.215 36.552 1.00 96.81 232 THR A C 1
ATOM 1851 O O . THR A 1 232 ? -8.774 8.135 35.734 1.00 96.81 232 THR A O 1
ATOM 1854 N N . GLN A 1 233 ? -8.485 5.958 36.230 1.00 97.50 233 GLN A N 1
ATOM 1855 C CA . GLN A 1 233 ? -8.136 5.516 34.882 1.00 97.50 233 GLN A CA 1
ATOM 1856 C C . GLN A 1 233 ? -9.266 5.825 33.897 1.00 97.50 233 GLN A C 1
ATOM 1858 O O . GLN A 1 233 ? -9.034 6.326 32.802 1.00 97.50 233 GLN A O 1
ATOM 1863 N N . ARG A 1 234 ? -10.512 5.577 34.295 1.00 96.06 234 ARG A N 1
ATOM 1864 C CA . ARG A 1 234 ? -11.681 5.757 33.441 1.00 96.06 234 ARG A CA 1
ATOM 1865 C C . ARG A 1 234 ? -11.974 7.225 33.123 1.00 96.06 234 ARG A C 1
ATOM 1867 O O . ARG A 1 234 ? -12.285 7.538 31.976 1.00 96.06 234 ARG A O 1
ATOM 1874 N N . GLU A 1 235 ? -11.846 8.132 34.091 1.00 97.00 235 GLU A N 1
ATOM 1875 C CA . GLU A 1 235 ? -11.984 9.573 33.822 1.00 97.00 235 GLU A CA 1
ATOM 1876 C C . GLU A 1 235 ? -10.866 10.079 32.896 1.00 97.00 235 GLU A C 1
ATOM 1878 O O . GLU A 1 235 ? -11.159 10.763 31.915 1.00 97.00 235 GLU A O 1
ATOM 1883 N N . ALA A 1 236 ? -9.612 9.669 33.128 1.00 98.00 236 ALA A N 1
ATOM 1884 C CA . ALA A 1 236 ? -8.487 10.022 32.257 1.00 98.00 236 ALA A CA 1
ATOM 1885 C C . ALA A 1 236 ? -8.663 9.483 30.824 1.00 98.00 236 ALA A C 1
ATOM 1887 O O . ALA A 1 236 ? -8.385 10.185 29.850 1.00 98.00 236 ALA A O 1
ATOM 1888 N N . PHE A 1 237 ? -9.180 8.259 30.687 1.00 98.25 237 PHE A N 1
ATOM 1889 C CA . PHE A 1 237 ? -9.502 7.649 29.399 1.00 98.25 237 PHE A CA 1
ATOM 1890 C C . PHE A 1 237 ? -10.578 8.445 28.653 1.00 98.25 237 PHE A C 1
ATOM 1892 O O . PHE A 1 237 ? -10.406 8.787 27.484 1.00 98.25 237 PHE A O 1
ATOM 1899 N N . PHE A 1 238 ? -11.678 8.806 29.319 1.00 97.50 238 PHE A N 1
ATOM 1900 C CA . PHE A 1 238 ? -12.723 9.604 28.680 1.00 97.50 238 PHE A CA 1
ATOM 1901 C C . PHE A 1 238 ? -12.259 11.016 28.325 1.00 97.50 238 PHE A C 1
ATOM 1903 O O . PHE A 1 238 ? -12.661 11.536 27.285 1.00 97.50 238 PHE A O 1
ATOM 1910 N N . ASP A 1 239 ? -11.397 11.628 29.134 1.00 97.50 239 ASP A N 1
ATOM 1911 C CA . ASP A 1 239 ? -10.800 12.922 28.807 1.00 97.50 239 ASP A CA 1
ATOM 1912 C C . ASP A 1 239 ? -9.891 12.847 27.575 1.00 97.50 239 ASP A C 1
ATOM 1914 O O . ASP A 1 239 ? -9.938 13.750 26.734 1.00 97.50 239 ASP A O 1
ATOM 1918 N N . LEU A 1 240 ? -9.144 11.749 27.408 1.00 97.75 240 LEU A N 1
ATOM 1919 C CA . LEU A 1 240 ? -8.374 11.479 26.192 1.00 97.75 240 LEU A CA 1
ATOM 1920 C C . LEU A 1 240 ? -9.272 11.393 24.947 1.00 97.75 240 LEU A C 1
ATOM 1922 O O . LEU A 1 240 ? -8.871 11.881 23.894 1.00 97.75 240 LEU A O 1
ATOM 1926 N N . LEU A 1 241 ? -10.468 10.804 25.053 1.00 97.75 241 LEU A N 1
ATOM 1927 C CA . LEU A 1 241 ? -11.364 10.587 23.909 1.00 97.75 241 LEU A CA 1
ATOM 1928 C C . LEU A 1 241 ? -12.179 11.810 23.484 1.00 97.75 241 LEU A C 1
ATOM 1930 O O . LEU A 1 241 ? -12.628 11.848 22.341 1.00 97.75 241 LEU A O 1
ATOM 1934 N N . LYS A 1 242 ? -12.362 12.817 24.347 1.00 95.62 242 LYS A N 1
ATOM 1935 C CA . LYS A 1 242 ? -13.166 14.020 24.036 1.00 95.62 242 LYS A CA 1
ATOM 1936 C C . LYS A 1 242 ? -12.840 14.666 22.676 1.00 95.62 242 LYS A C 1
ATOM 1938 O O . LYS A 1 242 ? -13.779 14.948 21.937 1.00 95.62 242 LYS A O 1
ATOM 1943 N N . PRO A 1 243 ? -11.566 14.879 22.287 1.00 95.69 243 PRO A N 1
ATOM 1944 C CA . PRO A 1 243 ? -11.237 15.474 20.987 1.00 95.69 243 PRO A CA 1
ATOM 1945 C C . PRO A 1 243 ? -11.540 14.557 19.793 1.00 95.69 243 PRO A C 1
ATOM 1947 O O . PRO A 1 243 ? -11.631 15.032 18.665 1.00 95.69 243 PRO A O 1
ATOM 1950 N N . PHE A 1 244 ? -11.695 13.255 20.036 1.00 94.88 244 PHE A N 1
ATOM 1951 C CA . PHE A 1 244 ? -11.850 12.208 19.026 1.00 94.88 244 PHE A CA 1
ATOM 1952 C C . PHE A 1 244 ? -13.268 11.631 18.997 1.00 94.88 244 PHE A C 1
ATOM 1954 O O . PHE A 1 244 ? -13.486 10.562 18.443 1.00 94.88 244 PHE A O 1
ATOM 1961 N N . GLU A 1 245 ? -14.256 12.326 19.565 1.00 93.00 245 GLU A N 1
ATOM 1962 C CA . GLU A 1 245 ? -15.635 11.835 19.693 1.00 93.00 245 GLU A CA 1
ATOM 1963 C C . GLU A 1 245 ? -16.264 11.377 18.362 1.00 93.00 245 GLU A C 1
ATOM 1965 O O . GLU A 1 245 ? -17.108 10.485 18.347 1.00 93.00 245 GLU A O 1
ATOM 1970 N N . LYS A 1 246 ? -15.846 11.977 17.241 1.00 84.50 246 LYS A N 1
ATOM 1971 C CA . LYS A 1 246 ? -16.330 11.640 15.891 1.00 84.50 246 LYS A CA 1
ATOM 1972 C C . LYS A 1 246 ? -15.549 10.517 15.204 1.00 84.50 246 LYS A C 1
ATOM 1974 O O . LYS A 1 246 ? -16.026 9.989 14.209 1.00 84.50 246 LYS A O 1
ATOM 1979 N N . THR A 1 247 ? -14.346 10.210 15.679 1.00 82.75 247 THR A N 1
ATOM 1980 C CA . THR A 1 247 ? -13.398 9.276 15.042 1.00 82.75 247 THR A CA 1
ATOM 1981 C C . THR A 1 247 ? -13.108 8.054 15.914 1.00 82.75 247 THR A C 1
ATOM 1983 O O . THR A 1 247 ? -12.484 7.100 15.456 1.00 82.75 247 THR A O 1
ATOM 1986 N N . ALA A 1 248 ? -13.566 8.068 17.165 1.00 95.69 248 ALA A N 1
ATOM 1987 C CA . ALA A 1 248 ? -13.554 6.947 18.088 1.00 95.69 248 ALA A CA 1
ATOM 1988 C C . ALA A 1 248 ? -14.976 6.426 18.317 1.00 95.69 248 ALA A C 1
ATOM 1990 O O . ALA A 1 248 ? -15.946 7.183 18.323 1.00 95.69 248 ALA A O 1
ATOM 1991 N N . CYS A 1 249 ? -15.086 5.131 18.573 1.00 96.94 249 CYS A N 1
ATOM 1992 C CA . CYS A 1 249 ? -16.295 4.463 19.029 1.00 96.94 249 CYS A CA 1
ATOM 1993 C C . CYS A 1 249 ? -15.962 3.598 20.241 1.00 96.94 249 CYS A C 1
ATOM 1995 O O . CYS A 1 249 ? -14.835 3.122 20.376 1.00 96.94 249 CYS A O 1
ATOM 1997 N N . LEU A 1 250 ? -16.944 3.368 21.109 1.00 98.19 250 LEU A N 1
ATOM 1998 C CA . LEU A 1 250 ? -16.790 2.504 22.279 1.00 98.19 250 LEU A CA 1
ATOM 1999 C C . LEU A 1 250 ? -17.717 1.298 22.187 1.00 98.19 250 LEU A C 1
ATOM 2001 O O . LEU A 1 250 ? -18.899 1.441 21.865 1.00 98.19 250 LEU A O 1
ATOM 2005 N N . THR A 1 251 ? -17.185 0.126 22.525 1.00 97.69 251 THR A N 1
ATOM 2006 C CA . THR A 1 251 ? -17.975 -1.096 22.696 1.00 97.69 251 THR A CA 1
ATOM 2007 C C . THR A 1 251 ? -18.450 -1.218 24.141 1.00 97.69 251 THR A C 1
ATOM 2009 O O . THR A 1 251 ? -17.650 -1.270 25.073 1.00 97.69 251 THR A O 1
ATOM 2012 N N . CYS A 1 252 ? -19.766 -1.283 24.325 1.00 97.06 252 CYS A N 1
ATOM 2013 C CA . CYS A 1 252 ? -20.447 -1.445 25.605 1.00 97.06 252 CYS A CA 1
ATOM 2014 C C . CYS A 1 252 ? -20.926 -2.895 25.766 1.00 97.06 252 CYS A C 1
ATOM 2016 O O . CYS A 1 252 ? -21.555 -3.445 24.860 1.00 97.06 252 CYS A O 1
ATOM 2018 N N . PHE A 1 253 ? -20.670 -3.511 26.925 1.00 93.62 253 PHE A N 1
ATOM 2019 C CA . PHE A 1 253 ? -21.092 -4.896 27.189 1.00 93.62 253 PHE A CA 1
ATOM 2020 C C . PHE A 1 253 ? -22.459 -4.969 27.888 1.00 93.62 253 PHE A C 1
ATOM 2022 O O . PHE A 1 253 ? -23.158 -5.980 27.827 1.00 93.62 253 PHE A O 1
ATOM 2029 N N . ASP A 1 254 ? -22.889 -3.877 28.523 1.00 94.38 254 ASP A N 1
ATOM 2030 C CA . ASP A 1 254 ? -24.204 -3.772 29.142 1.00 94.38 254 ASP A CA 1
ATOM 2031 C C . ASP A 1 254 ? -24.887 -2.423 28.851 1.00 94.38 254 ASP A C 1
ATOM 2033 O O . ASP A 1 254 ? -24.289 -1.462 28.361 1.00 94.38 254 ASP A O 1
ATOM 2037 N N . VAL A 1 255 ? -26.195 -2.377 29.114 1.00 96.12 255 VAL A N 1
ATOM 2038 C CA . VAL A 1 255 ? -27.042 -1.211 28.821 1.00 96.12 255 VAL A CA 1
ATOM 2039 C C . VAL A 1 255 ? -26.707 -0.017 29.726 1.00 96.12 255 VAL A C 1
ATOM 2041 O O . VAL A 1 255 ? -26.897 1.127 29.320 1.00 96.12 255 VAL A O 1
ATOM 2044 N N . LYS A 1 256 ? -26.215 -0.259 30.948 1.00 95.69 256 LYS A N 1
ATOM 2045 C CA . LYS A 1 256 ? -25.866 0.800 31.908 1.00 95.69 256 LYS A CA 1
ATOM 2046 C C . LYS A 1 256 ? -24.609 1.536 31.448 1.00 95.69 256 LYS A C 1
ATOM 2048 O O . LYS A 1 256 ? -24.550 2.761 31.534 1.00 95.69 256 LYS A O 1
ATOM 2053 N N . GLU A 1 257 ? -23.630 0.798 30.944 1.00 95.69 257 GLU A N 1
ATOM 2054 C CA . GLU A 1 257 ? -22.427 1.354 30.342 1.00 95.69 257 GLU A CA 1
ATOM 2055 C C . GLU A 1 257 ? -22.773 2.200 29.115 1.00 95.69 257 GLU A C 1
ATOM 2057 O O . GLU A 1 257 ? -22.349 3.350 29.025 1.00 95.69 257 GLU A O 1
ATOM 2062 N N . LEU A 1 258 ? -23.625 1.680 28.226 1.00 96.75 258 LEU A N 1
ATOM 2063 C CA . LEU A 1 258 ? -24.076 2.413 27.044 1.00 96.75 258 LEU A CA 1
ATOM 2064 C C . LEU A 1 258 ? -24.803 3.715 27.405 1.00 96.75 258 LEU A C 1
ATOM 2066 O O . LEU A 1 258 ? -24.562 4.742 26.776 1.00 96.75 258 LEU A O 1
ATOM 2070 N N . GLU A 1 259 ? -25.652 3.702 28.436 1.00 96.62 259 GLU A N 1
ATOM 2071 C CA . GLU A 1 259 ? -26.305 4.912 28.952 1.00 96.62 259 GLU A CA 1
ATOM 2072 C C . GLU A 1 259 ? -25.295 5.928 29.517 1.00 96.62 259 GLU A C 1
ATOM 2074 O O . GLU A 1 259 ? -25.472 7.139 29.372 1.00 96.62 259 GLU A O 1
ATOM 2079 N N . SER A 1 260 ? -24.230 5.457 30.168 1.00 95.38 260 SER A N 1
ATOM 2080 C CA . SER A 1 260 ? -23.154 6.313 30.680 1.00 95.38 260 SER A CA 1
ATOM 2081 C C . SER A 1 260 ? -22.374 6.969 29.536 1.00 95.38 260 SER A C 1
ATOM 2083 O O . SER A 1 260 ? -22.195 8.191 29.517 1.00 95.38 260 SER A O 1
ATOM 2085 N N . VAL A 1 261 ? -21.974 6.170 28.541 1.00 96.38 261 VAL A N 1
ATOM 2086 C CA . VAL A 1 261 ? -21.252 6.626 27.347 1.00 96.38 261 VAL A CA 1
ATOM 2087 C C . VAL A 1 261 ? -22.096 7.607 26.534 1.00 96.38 261 VAL A C 1
ATOM 2089 O O . VAL A 1 261 ? -21.589 8.665 26.166 1.00 96.38 261 VAL A O 1
ATOM 2092 N N . SER A 1 262 ? -23.386 7.330 26.312 1.00 95.06 262 SER A N 1
ATOM 2093 C CA . SER A 1 262 ? -24.258 8.198 25.506 1.00 95.06 262 SER A CA 1
ATOM 2094 C C . SER A 1 262 ? -24.474 9.581 26.127 1.00 95.06 262 SER A C 1
ATOM 2096 O O . SER A 1 262 ? -24.573 10.572 25.402 1.00 95.06 262 SER A O 1
ATOM 2098 N N . LYS A 1 263 ? -24.497 9.673 27.465 1.00 94.94 263 LYS A N 1
ATOM 2099 C CA . LYS A 1 263 ? -24.560 10.952 28.194 1.00 94.94 263 LYS A CA 1
ATOM 2100 C C . LYS A 1 263 ? -23.251 11.735 28.114 1.00 94.94 263 LYS A C 1
ATOM 2102 O O . LYS A 1 263 ? -23.284 12.963 28.075 1.00 94.94 263 LYS A O 1
ATOM 2107 N N . ARG A 1 264 ? -22.107 11.042 28.129 1.00 95.31 264 ARG A N 1
ATOM 2108 C CA . ARG A 1 264 ? -20.767 11.655 28.108 1.00 95.31 264 ARG A CA 1
ATOM 2109 C C . ARG A 1 264 ? -20.355 12.103 26.702 1.00 95.31 264 ARG A C 1
ATOM 2111 O O . ARG A 1 264 ? -19.703 13.135 26.585 1.00 95.31 264 ARG A O 1
ATOM 2118 N N . PHE A 1 265 ? -20.751 11.350 25.675 1.00 96.44 265 PHE A N 1
ATOM 2119 C CA . PHE A 1 265 ? -20.403 11.572 24.271 1.00 96.44 265 PHE A CA 1
ATOM 2120 C C . PHE A 1 265 ? -21.670 11.664 23.394 1.00 96.44 265 PHE A C 1
ATOM 2122 O O . PHE A 1 265 ? -22.118 10.669 22.807 1.00 96.44 265 PHE A O 1
ATOM 2129 N N . PRO A 1 266 ? -22.292 12.857 23.303 1.00 91.69 266 PRO A N 1
ATOM 2130 C CA . PRO A 1 266 ? -23.551 13.069 22.591 1.00 91.69 266 PRO A CA 1
ATOM 2131 C C . PRO A 1 266 ? -23.510 12.857 21.074 1.00 91.69 266 PRO A C 1
ATOM 2133 O O . PRO A 1 266 ? -24.576 12.817 20.471 1.00 91.69 266 PRO A O 1
ATOM 2136 N N . SER A 1 267 ? -22.339 12.732 20.454 1.00 90.12 267 SER A N 1
ATOM 2137 C CA . SER A 1 267 ? -22.133 12.560 19.008 1.00 90.12 267 SER A CA 1
ATOM 2138 C C . SER A 1 267 ? -21.479 11.227 18.647 1.00 90.12 267 SER A C 1
ATOM 2140 O O . SER A 1 267 ? -21.532 10.830 17.487 1.00 90.12 267 SER A O 1
ATOM 2142 N N . MET A 1 268 ? -20.882 10.530 19.617 1.00 94.69 268 MET A N 1
ATOM 2143 C CA . MET A 1 268 ? -20.181 9.269 19.376 1.00 94.69 268 MET A CA 1
ATOM 2144 C C . MET A 1 268 ? -21.145 8.177 18.904 1.00 94.69 268 MET A C 1
ATOM 2146 O O . MET A 1 268 ? -22.272 8.061 19.410 1.00 94.69 268 MET A O 1
ATOM 2150 N N . HIS A 1 269 ? -20.688 7.378 17.938 1.00 95.38 269 HIS A N 1
ATOM 2151 C CA . HIS A 1 269 ? -21.326 6.121 17.557 1.00 95.38 269 HIS A CA 1
ATOM 2152 C C . HIS A 1 269 ? -20.926 5.038 18.561 1.00 95.38 269 HIS A C 1
ATOM 2154 O O . HIS A 1 269 ? -19.754 4.901 18.913 1.00 95.38 269 HIS A O 1
ATOM 2160 N N . VAL A 1 270 ? -21.902 4.293 19.070 1.00 97.69 270 VAL A N 1
ATOM 2161 C CA . VAL A 1 270 ? -21.691 3.339 20.163 1.00 97.69 270 VAL A CA 1
ATOM 2162 C C . VAL A 1 270 ? -21.975 1.929 19.669 1.00 97.69 270 VAL A C 1
ATOM 2164 O O . VAL A 1 270 ? -22.939 1.678 18.946 1.00 97.69 270 VAL A O 1
ATOM 2167 N N . HIS A 1 271 ? -21.113 0.998 20.056 1.00 97.88 271 HIS A N 1
ATOM 2168 C CA . HIS A 1 271 ? -21.229 -0.409 19.708 1.00 97.88 271 HIS A CA 1
ATOM 2169 C C . HIS A 1 271 ? -21.708 -1.177 20.943 1.00 97.88 271 HIS A C 1
ATOM 2171 O O . HIS A 1 271 ? -21.315 -0.865 22.065 1.00 97.88 271 HIS A O 1
ATOM 2177 N N . TYR A 1 272 ? -22.570 -2.171 20.756 1.00 97.56 272 TYR A N 1
ATOM 2178 C CA . TYR A 1 272 ? -23.076 -3.035 21.819 1.00 97.56 272 TYR A CA 1
ATOM 2179 C C . TYR A 1 272 ? -22.805 -4.495 21.469 1.00 97.56 272 TYR A C 1
ATOM 2181 O O . TYR A 1 272 ? -23.220 -4.944 20.403 1.00 97.56 272 TYR A O 1
ATOM 2189 N N . ASP A 1 273 ? -22.145 -5.222 22.366 1.00 93.94 273 ASP A N 1
ATOM 2190 C CA . ASP A 1 273 ? -21.776 -6.637 22.171 1.00 93.94 273 ASP A CA 1
ATOM 2191 C C . ASP A 1 273 ? -22.175 -7.510 23.379 1.00 93.94 273 ASP A C 1
ATOM 2193 O O . ASP A 1 273 ? -21.566 -8.525 23.713 1.00 93.94 273 ASP A O 1
ATOM 2197 N N . GLY A 1 274 ? -23.199 -7.057 24.107 1.00 92.75 274 GLY A N 1
ATOM 2198 C CA . GLY A 1 274 ? -23.766 -7.768 25.247 1.00 92.75 274 GLY A CA 1
ATOM 2199 C C . GLY A 1 274 ? -24.872 -8.755 24.869 1.00 92.75 274 GLY A C 1
ATOM 2200 O O . GLY A 1 274 ? -25.124 -9.065 23.706 1.00 92.75 274 GLY A O 1
ATOM 2201 N N . ALA A 1 275 ? -25.592 -9.244 25.879 1.00 92.00 275 ALA A N 1
ATOM 2202 C CA . ALA A 1 275 ? -26.720 -10.149 25.670 1.00 92.00 275 ALA A CA 1
ATOM 2203 C C . ALA A 1 275 ? -27.882 -9.459 24.929 1.00 92.00 275 ALA A C 1
ATOM 2205 O O . ALA A 1 275 ? -28.424 -8.463 25.402 1.00 92.00 275 ALA A O 1
ATOM 2206 N N . VAL A 1 276 ? -28.327 -10.037 23.809 1.00 92.69 276 VAL A N 1
ATOM 2207 C CA . VAL A 1 276 ? -29.409 -9.475 22.987 1.00 92.69 276 VAL A CA 1
ATOM 2208 C C . VAL A 1 276 ? -30.716 -10.243 23.186 1.00 92.69 276 VAL A C 1
ATOM 2210 O O . VAL A 1 276 ? -30.804 -11.441 22.927 1.00 92.69 276 VAL A O 1
ATOM 2213 N N . ASN A 1 277 ? -31.760 -9.536 23.621 1.00 91.38 277 ASN A N 1
ATOM 2214 C CA . ASN A 1 277 ? -33.142 -10.018 23.680 1.00 91.38 277 ASN A CA 1
ATOM 2215 C C . ASN A 1 277 ? -34.122 -8.849 23.445 1.00 91.38 277 ASN A C 1
ATOM 2217 O O . ASN A 1 277 ? -33.697 -7.704 23.298 1.00 91.38 277 ASN A O 1
ATOM 2221 N N . ALA A 1 278 ? -35.429 -9.123 23.398 1.00 90.44 278 ALA A N 1
ATOM 2222 C CA . ALA A 1 278 ? -36.440 -8.104 23.099 1.00 90.44 278 ALA A CA 1
ATOM 2223 C C . ALA A 1 278 ? -36.430 -6.915 24.083 1.00 90.44 278 ALA A C 1
ATOM 2225 O O . ALA A 1 278 ? -36.511 -5.771 23.645 1.00 90.44 278 ALA A O 1
ATOM 2226 N N . GLU A 1 279 ? -36.275 -7.174 25.385 1.00 93.94 279 GLU A N 1
ATOM 2227 C CA . GLU A 1 279 ? -36.221 -6.132 26.419 1.00 93.94 279 GLU A CA 1
ATOM 2228 C C . GLU A 1 279 ? -34.967 -5.260 26.267 1.00 93.94 279 GLU A C 1
ATOM 2230 O O . GLU A 1 279 ? -35.038 -4.031 26.329 1.00 93.94 279 GLU A O 1
ATOM 2235 N N . VAL A 1 280 ? -33.811 -5.884 26.021 1.00 95.88 280 VAL A N 1
ATOM 2236 C CA . VAL A 1 280 ? -32.553 -5.162 25.790 1.00 95.88 280 VAL A CA 1
ATOM 2237 C C . VAL A 1 280 ? -32.665 -4.285 24.546 1.00 95.88 280 VAL A C 1
ATOM 2239 O O . VAL A 1 280 ? -32.356 -3.100 24.626 1.00 95.88 280 VAL A O 1
ATOM 2242 N N . LEU A 1 281 ? -33.159 -4.817 23.424 1.00 95.69 281 LEU A N 1
ATOM 2243 C CA . LEU A 1 281 ? -33.327 -4.051 22.183 1.00 95.69 281 LEU A CA 1
ATOM 2244 C C . LEU A 1 281 ? -34.275 -2.859 22.361 1.00 95.69 281 LEU A C 1
ATOM 2246 O O . LEU A 1 281 ? -33.988 -1.770 21.864 1.00 95.69 281 LEU A O 1
ATOM 2250 N N . GLU A 1 282 ? -35.366 -3.031 23.111 1.00 95.31 282 GLU A N 1
ATOM 2251 C CA . GLU A 1 282 ? -36.268 -1.928 23.443 1.00 95.31 282 GLU A CA 1
ATOM 2252 C C . GLU A 1 282 ? -35.547 -0.843 24.254 1.00 95.31 282 GLU A C 1
ATOM 2254 O O . GLU A 1 282 ? -35.633 0.340 23.919 1.00 95.31 282 GLU A O 1
ATOM 2259 N N . ARG A 1 283 ? -34.783 -1.223 25.284 1.00 96.88 283 ARG A N 1
ATOM 2260 C CA . ARG A 1 283 ? -34.011 -0.264 26.088 1.00 96.88 283 ARG A CA 1
ATOM 2261 C C . ARG A 1 283 ? -32.959 0.467 25.257 1.00 96.88 283 ARG A C 1
ATOM 2263 O O . ARG A 1 283 ? -32.856 1.685 25.370 1.00 96.88 283 ARG A O 1
ATOM 2270 N N . LEU A 1 284 ? -32.222 -0.250 24.411 1.00 96.56 284 LEU A N 1
ATOM 2271 C CA . LEU A 1 284 ? -31.220 0.330 23.517 1.00 96.56 284 LEU A CA 1
ATOM 2272 C C . LEU A 1 284 ? -31.841 1.372 22.573 1.00 96.56 284 LEU A C 1
ATOM 2274 O O . LEU A 1 284 ? -31.322 2.482 22.476 1.00 96.56 284 LEU A O 1
ATOM 2278 N N . SER A 1 285 ? -32.999 1.060 21.976 1.00 95.25 285 SER A N 1
ATOM 2279 C CA . SER A 1 285 ? -33.715 1.961 21.055 1.00 95.25 285 SER A CA 1
ATOM 2280 C C . SER A 1 285 ? -34.172 3.282 21.689 1.00 95.25 285 SER A C 1
ATOM 2282 O O . SER A 1 285 ? -34.355 4.278 20.994 1.00 95.25 285 SER A O 1
ATOM 2284 N N . ARG A 1 286 ? -34.354 3.309 23.017 1.00 95.50 286 ARG A N 1
ATOM 2285 C CA . ARG A 1 286 ? -34.708 4.524 23.769 1.00 95.50 286 ARG A CA 1
ATOM 2286 C C . ARG A 1 286 ? -33.488 5.371 24.132 1.00 95.50 286 ARG A C 1
ATOM 2288 O O . ARG A 1 286 ? -33.649 6.555 24.413 1.00 95.50 286 ARG A O 1
ATOM 2295 N N . LEU A 1 287 ? -32.299 4.767 24.183 1.00 95.50 287 LEU A N 1
ATOM 2296 C CA . LEU A 1 287 ? -31.060 5.430 24.596 1.00 95.50 287 LEU A CA 1
ATOM 2297 C C . LEU A 1 287 ? -30.341 6.103 23.429 1.00 95.50 287 LEU A C 1
ATOM 2299 O O . LEU A 1 287 ? -29.792 7.189 23.606 1.00 95.50 287 LEU A O 1
ATOM 2303 N N . LEU A 1 288 ? -30.323 5.461 22.260 1.00 95.19 288 LEU A N 1
ATOM 2304 C CA . LEU A 1 288 ? -29.650 5.970 21.069 1.00 95.19 288 LEU A CA 1
ATOM 2305 C C . LEU A 1 288 ? -30.513 5.763 19.820 1.00 95.19 288 LEU A C 1
ATOM 2307 O O . LEU A 1 288 ? -31.182 4.735 19.703 1.00 95.19 288 LEU A O 1
ATOM 2311 N N . PRO A 1 289 ? -30.482 6.713 18.869 1.00 94.06 289 PRO A N 1
ATOM 2312 C CA . PRO A 1 289 ? -31.090 6.509 17.565 1.00 94.06 289 PRO A CA 1
ATOM 2313 C C . PRO A 1 289 ? -30.329 5.426 16.790 1.00 94.06 289 PRO A C 1
ATOM 2315 O O . PRO A 1 289 ? -29.129 5.218 17.002 1.00 94.06 289 PRO A O 1
ATOM 2318 N N . LYS A 1 290 ? -31.025 4.764 15.862 1.00 92.25 290 LYS A N 1
ATOM 2319 C CA . LYS A 1 290 ? -30.502 3.637 15.079 1.00 92.25 290 LYS A CA 1
ATOM 2320 C C . LYS A 1 290 ? -29.185 3.966 14.374 1.00 92.25 290 LYS A C 1
ATOM 2322 O O . LYS A 1 290 ? -28.287 3.134 14.328 1.00 92.25 290 LYS A O 1
ATOM 2327 N N . GLU A 1 291 ? -29.056 5.183 13.861 1.00 89.19 291 GLU A N 1
ATOM 2328 C CA . GLU A 1 291 ? -27.901 5.658 13.095 1.00 89.19 291 GLU A CA 1
ATOM 2329 C C . GLU A 1 291 ? -26.629 5.783 13.944 1.00 89.19 291 GLU A C 1
ATOM 2331 O O . GLU A 1 291 ? -25.546 5.908 13.385 1.00 89.19 291 GLU A O 1
ATOM 2336 N N . ARG A 1 292 ? -26.755 5.758 15.279 1.00 94.00 292 ARG A N 1
ATOM 2337 C CA . ARG A 1 292 ? -25.648 5.888 16.240 1.00 94.00 292 ARG A CA 1
ATOM 2338 C C . ARG A 1 292 ? -25.348 4.612 17.019 1.00 94.00 292 ARG A C 1
ATOM 2340 O O . ARG A 1 292 ? -24.552 4.646 17.960 1.00 94.00 292 ARG A O 1
ATOM 2347 N N . LEU A 1 293 ? -26.022 3.515 16.685 1.00 97.56 293 LEU A N 1
ATOM 2348 C CA . LEU A 1 293 ? -25.939 2.269 17.426 1.00 97.56 293 LEU A CA 1
ATOM 2349 C C . LEU A 1 293 ? -25.654 1.105 16.482 1.00 97.56 293 LEU A C 1
ATOM 2351 O O . LEU A 1 293 ? -26.433 0.840 15.568 1.00 97.56 293 LEU A O 1
ATOM 2355 N N . THR A 1 294 ? -24.585 0.362 16.760 1.00 97.81 294 THR A N 1
ATOM 2356 C CA . THR A 1 294 ? -24.345 -0.953 16.150 1.00 97.81 294 THR A CA 1
ATOM 2357 C C . THR A 1 294 ? -24.467 -2.037 17.211 1.00 97.81 294 THR A C 1
ATOM 2359 O O . THR A 1 294 ? -23.789 -1.975 18.234 1.00 97.81 294 THR A O 1
ATOM 2362 N N . VAL A 1 295 ? -25.300 -3.047 16.964 1.00 98.00 295 VAL A N 1
ATOM 2363 C CA . VAL A 1 295 ? -25.393 -4.247 17.808 1.00 98.00 295 VAL A CA 1
ATOM 2364 C C . VAL A 1 295 ? -24.681 -5.395 17.107 1.00 98.00 295 VAL A C 1
ATOM 2366 O O . VAL A 1 295 ? -24.977 -5.697 15.951 1.00 98.00 295 VAL A O 1
ATOM 2369 N N . TRP A 1 296 ? -23.749 -6.019 17.816 1.00 97.06 296 TRP A N 1
ATOM 2370 C CA . TRP A 1 296 ? -22.909 -7.097 17.319 1.00 97.06 296 TRP A CA 1
ATOM 2371 C C . TRP A 1 296 ? -23.493 -8.454 17.695 1.00 97.06 296 TRP A C 1
ATOM 2373 O O . TRP A 1 296 ? -23.905 -8.674 18.831 1.00 97.06 296 TRP A O 1
ATOM 2383 N N . LEU A 1 297 ? -23.555 -9.361 16.721 1.00 96.56 297 LEU A N 1
ATOM 2384 C CA . LEU A 1 297 ? -23.955 -10.749 16.922 1.00 96.56 297 LEU A CA 1
ATOM 2385 C C . LEU A 1 297 ? -22.832 -11.673 16.441 1.00 96.56 297 LEU A C 1
ATOM 2387 O O . LEU A 1 297 ? -22.346 -11.502 15.317 1.00 96.56 297 LEU A O 1
ATOM 2391 N N . PRO A 1 298 ? -22.427 -12.679 17.231 1.00 95.06 298 PRO A N 1
ATOM 2392 C CA . PRO A 1 298 ? -21.427 -13.622 16.776 1.00 95.06 298 PRO A CA 1
ATOM 2393 C C . PRO A 1 298 ? -22.011 -14.557 15.715 1.00 95.06 298 PRO A C 1
ATOM 2395 O O . PRO A 1 298 ? -23.128 -15.064 15.858 1.00 95.06 298 PRO A O 1
ATOM 2398 N N . LEU A 1 299 ? -21.236 -14.847 14.671 1.00 92.94 299 LEU A N 1
ATOM 2399 C CA . LEU A 1 299 ? -21.554 -15.921 13.729 1.00 92.94 299 LEU A CA 1
ATOM 2400 C C . LEU A 1 299 ? -21.005 -17.241 14.260 1.00 92.94 299 LEU A C 1
ATOM 2402 O O . LEU A 1 299 ? -19.880 -17.281 14.755 1.00 92.94 299 LEU A O 1
ATOM 2406 N N . LYS A 1 300 ? -21.762 -18.336 14.165 1.00 90.50 300 LYS A N 1
ATOM 2407 C CA . LYS A 1 300 ? -21.335 -19.624 14.723 1.00 90.50 300 LYS A CA 1
ATOM 2408 C C . LYS A 1 300 ? -20.126 -20.177 13.963 1.00 90.50 300 LYS A C 1
ATOM 2410 O O . LYS A 1 300 ? -20.219 -20.517 12.790 1.00 90.50 300 LYS A O 1
ATOM 2415 N N . SER A 1 301 ? -18.988 -20.289 14.642 1.00 87.25 301 SER A N 1
ATOM 2416 C CA . SER A 1 301 ? -17.741 -20.806 14.075 1.00 87.25 301 SER A CA 1
ATOM 2417 C C . SER A 1 301 ? -16.804 -21.310 15.176 1.00 87.25 301 SER A C 1
ATOM 2419 O O . SER A 1 301 ? -17.097 -21.177 16.363 1.00 87.25 301 SER A O 1
ATOM 2421 N N . GLU A 1 302 ? -15.657 -21.867 14.790 1.00 85.12 302 GLU A N 1
ATOM 2422 C CA . GLU A 1 302 ? -14.588 -22.213 15.735 1.00 85.12 302 GLU A CA 1
ATOM 2423 C C . GLU A 1 302 ? -14.059 -20.973 16.479 1.00 85.12 302 GLU A C 1
ATOM 2425 O O . GLU A 1 302 ? -13.867 -21.012 17.689 1.00 85.12 302 GLU A O 1
ATOM 2430 N N . ALA A 1 303 ? -13.924 -19.835 15.788 1.00 83.25 303 ALA A N 1
ATOM 2431 C CA . ALA A 1 303 ? -13.419 -18.590 16.374 1.00 83.25 303 ALA A CA 1
ATOM 2432 C C . ALA A 1 303 ? -14.356 -17.985 17.436 1.00 83.25 303 ALA A C 1
ATOM 2434 O O . ALA A 1 303 ? -13.919 -17.190 18.267 1.00 83.25 303 ALA A O 1
ATOM 2435 N N . THR A 1 304 ? -15.635 -18.361 17.422 1.00 88.75 304 THR A N 1
ATOM 2436 C CA . THR A 1 304 ? -16.677 -17.838 18.317 1.00 88.75 304 THR A CA 1
ATOM 2437 C C . THR A 1 304 ? -17.235 -18.908 19.253 1.00 88.75 304 THR A C 1
ATOM 2439 O O . THR A 1 304 ? -18.191 -18.650 19.975 1.00 88.75 304 THR A O 1
ATOM 2442 N N . SER A 1 305 ? -16.653 -20.110 19.311 1.00 88.81 305 SER A N 1
ATOM 2443 C CA . SER A 1 305 ? -17.202 -21.222 20.105 1.00 88.81 305 SER A CA 1
ATOM 2444 C C . SER A 1 305 ? -17.213 -20.971 21.619 1.00 88.81 305 SER A C 1
ATOM 2446 O O . SER A 1 305 ? -17.892 -21.678 22.361 1.00 88.81 305 SER A O 1
ATOM 2448 N N . TRP A 1 306 ? -16.437 -19.991 22.083 1.00 88.12 306 TRP A N 1
ATOM 2449 C CA . TRP A 1 306 ? -16.308 -19.599 23.485 1.00 88.12 306 TRP A CA 1
ATOM 2450 C C . TRP A 1 306 ? -17.377 -18.591 23.940 1.00 88.12 306 TRP A C 1
ATOM 2452 O O . TRP A 1 306 ? -17.559 -18.414 25.150 1.00 88.12 306 TRP A O 1
ATOM 2462 N N . VAL A 1 307 ? -18.082 -17.930 23.010 1.00 86.25 307 VAL A N 1
ATOM 2463 C CA . VAL A 1 307 ? -19.070 -16.893 23.346 1.00 86.25 307 VAL A CA 1
ATOM 2464 C C . VAL A 1 307 ? -20.333 -17.510 23.948 1.00 86.25 307 VAL A C 1
ATOM 2466 O O . VAL A 1 307 ? -20.742 -18.619 23.606 1.00 86.25 307 VAL A O 1
ATOM 2469 N N . LYS A 1 308 ? -20.968 -16.777 24.868 1.00 86.75 308 LYS A N 1
ATOM 2470 C CA . LYS A 1 308 ? -22.178 -17.226 25.588 1.00 86.75 308 LYS A CA 1
ATOM 2471 C C . LYS A 1 308 ? -23.433 -16.421 25.247 1.00 86.75 308 LYS A C 1
ATOM 2473 O O . LYS A 1 308 ? -24.479 -16.640 25.854 1.00 86.75 308 LYS A O 1
ATOM 2478 N N . VAL A 1 309 ? -23.324 -15.476 24.318 1.00 86.12 309 VAL A N 1
ATOM 2479 C CA . VAL A 1 309 ? -24.452 -14.677 23.823 1.00 86.12 309 VAL A CA 1
ATOM 2480 C C . VAL A 1 309 ? -25.158 -15.400 22.671 1.00 86.12 309 VAL A C 1
ATOM 2482 O O . VAL A 1 309 ? -24.656 -16.395 22.148 1.00 86.12 309 VAL A O 1
ATOM 2485 N N . ALA A 1 310 ? -26.349 -14.929 22.298 1.00 89.00 310 ALA A N 1
ATOM 2486 C CA . ALA A 1 310 ? -27.097 -15.497 21.181 1.00 89.00 310 ALA A CA 1
ATOM 2487 C C . ALA A 1 310 ? -26.340 -15.290 19.860 1.00 89.00 310 ALA A C 1
ATOM 2489 O O . ALA A 1 310 ? -25.894 -14.182 19.569 1.00 89.00 310 ALA A O 1
ATOM 2490 N N . PHE A 1 311 ? -26.213 -16.355 19.068 1.00 93.69 311 PHE A N 1
ATOM 2491 C CA . PHE A 1 311 ? -25.624 -16.283 17.733 1.00 93.69 311 PHE A CA 1
ATOM 2492 C C . PHE A 1 311 ? -26.571 -15.597 16.751 1.00 93.69 311 PHE A C 1
ATOM 2494 O O . PHE A 1 311 ? -27.788 -15.595 16.939 1.00 93.69 311 PHE A O 1
ATOM 2501 N N . ALA A 1 312 ? -25.998 -15.033 15.692 1.00 93.44 312 ALA A N 1
ATOM 2502 C CA . ALA A 1 312 ? -26.767 -14.429 14.623 1.00 93.44 312 ALA A CA 1
ATOM 2503 C C . ALA A 1 312 ? -27.648 -15.480 13.926 1.00 93.44 312 ALA A C 1
ATOM 2505 O O . ALA A 1 312 ? -27.167 -16.509 13.455 1.00 93.44 312 ALA A O 1
ATOM 2506 N N . ASP A 1 313 ? -28.941 -15.189 13.845 1.00 94.50 313 ASP A N 1
ATOM 2507 C CA . ASP A 1 313 ? -29.907 -15.875 12.997 1.00 94.50 313 ASP A CA 1
ATOM 2508 C C . ASP A 1 313 ? -30.789 -14.829 12.307 1.00 94.50 313 ASP A C 1
ATOM 2510 O O . ASP A 1 313 ? -30.746 -13.640 12.643 1.00 94.50 313 ASP A O 1
ATOM 2514 N N . LYS A 1 314 ? -31.580 -15.260 11.322 1.00 94.44 314 LYS A N 1
ATOM 2515 C CA . LYS A 1 314 ? -32.401 -14.351 10.518 1.00 94.44 314 LYS A CA 1
ATOM 2516 C C . LYS A 1 314 ? -33.386 -13.540 11.369 1.00 94.44 314 LYS A C 1
ATOM 2518 O O . LYS A 1 314 ? -33.503 -12.333 11.177 1.00 94.44 314 LYS A O 1
ATOM 2523 N N . ASP A 1 315 ? -34.051 -14.171 12.332 1.00 95.25 315 ASP A N 1
ATOM 2524 C CA . ASP A 1 315 ? -35.078 -13.520 13.146 1.00 95.25 315 ASP A CA 1
ATOM 2525 C C . ASP A 1 315 ? -34.467 -12.489 14.107 1.00 95.25 315 ASP A C 1
ATOM 2527 O O . ASP A 1 315 ? -35.023 -11.409 14.330 1.00 95.25 315 ASP A O 1
ATOM 2531 N N . LEU A 1 316 ? -33.325 -12.817 14.713 1.00 95.06 316 LEU A N 1
ATOM 2532 C CA . LEU A 1 316 ? -32.597 -11.929 15.609 1.00 95.06 316 LEU A CA 1
ATOM 2533 C C . LEU A 1 316 ? -31.965 -10.768 14.842 1.00 95.06 316 LEU A C 1
ATOM 2535 O O . LEU A 1 316 ? -32.089 -9.627 15.290 1.00 95.06 316 LEU A O 1
ATOM 2539 N N . ALA A 1 317 ? -31.377 -11.035 13.675 1.00 96.12 317 ALA A N 1
ATOM 2540 C CA . ALA A 1 317 ? -30.867 -10.014 12.767 1.00 96.12 317 ALA A CA 1
ATOM 2541 C C . ALA A 1 317 ? -31.977 -9.027 12.368 1.00 96.12 317 ALA A C 1
ATOM 2543 O O . ALA A 1 317 ? -31.821 -7.820 12.547 1.00 96.12 317 ALA A O 1
ATOM 2544 N N . GLU A 1 318 ? -33.144 -9.516 11.936 1.00 96.12 318 GLU A N 1
ATOM 2545 C CA . GLU A 1 318 ? -34.292 -8.667 11.589 1.00 96.12 318 GLU A CA 1
ATOM 2546 C C . GLU A 1 318 ? -34.785 -7.817 12.771 1.00 96.12 318 GLU A C 1
ATOM 2548 O O . GLU A 1 318 ? -35.184 -6.664 12.583 1.00 96.12 318 GLU A O 1
ATOM 2553 N N . ARG A 1 319 ? -34.748 -8.347 14.002 1.00 96.00 319 ARG A N 1
ATOM 2554 C CA . ARG A 1 319 ? -35.072 -7.574 15.215 1.00 96.00 319 ARG A CA 1
ATOM 2555 C C . ARG A 1 319 ? -34.033 -6.494 15.505 1.00 96.00 319 ARG A C 1
ATOM 2557 O O . ARG A 1 319 ? -34.424 -5.365 15.790 1.00 96.00 319 ARG A O 1
ATOM 2564 N N . VAL A 1 320 ? -32.742 -6.812 15.402 1.00 96.88 320 VAL A N 1
ATOM 2565 C CA . VAL A 1 320 ? -31.648 -5.843 15.573 1.00 96.88 320 VAL A CA 1
ATOM 2566 C C . VAL A 1 320 ? -31.772 -4.714 14.554 1.00 96.88 320 VAL A C 1
ATOM 2568 O O . VAL A 1 320 ? -31.795 -3.548 14.941 1.00 96.88 320 VAL A O 1
ATOM 2571 N N . LYS A 1 321 ? -31.974 -5.039 13.271 1.00 95.44 321 LYS A N 1
ATOM 2572 C CA . LYS A 1 321 ? -32.076 -4.049 12.188 1.00 95.44 321 LYS A CA 1
ATOM 2573 C C . LYS A 1 321 ? -33.238 -3.064 12.337 1.00 95.44 321 LYS A C 1
ATOM 2575 O O . LYS A 1 321 ? -33.240 -2.025 11.675 1.00 95.44 321 LYS A O 1
ATOM 2580 N N . LYS A 1 322 ? -34.233 -3.348 13.184 1.00 95.19 322 LYS A N 1
ATOM 2581 C CA . LYS A 1 322 ? -35.306 -2.390 13.504 1.00 95.19 322 LYS A CA 1
ATOM 2582 C C . LYS A 1 322 ? -34.843 -1.271 14.437 1.00 95.19 322 LYS A C 1
ATOM 2584 O O . LYS A 1 322 ? -35.441 -0.202 14.401 1.00 95.19 322 LYS A O 1
ATOM 2589 N N . VAL A 1 323 ? -33.805 -1.500 15.243 1.00 96.19 323 VAL A N 1
ATOM 2590 C CA . VAL A 1 323 ? -33.376 -0.578 16.310 1.00 96.19 323 VAL A CA 1
ATOM 2591 C C . VAL A 1 323 ? -31.933 -0.089 16.177 1.00 96.19 323 VAL A C 1
ATOM 2593 O O . VAL A 1 323 ? -31.605 0.948 16.738 1.00 96.19 323 VAL A O 1
ATOM 2596 N N . ALA A 1 324 ? -31.082 -0.813 15.453 1.00 97.31 324 ALA A N 1
ATOM 2597 C CA . ALA A 1 324 ? -29.651 -0.551 15.320 1.00 97.31 324 ALA A CA 1
ATOM 2598 C C . ALA A 1 324 ? -29.140 -1.003 13.943 1.00 97.31 324 ALA A C 1
ATOM 2600 O O . ALA A 1 324 ? -29.831 -1.728 13.219 1.00 97.31 324 ALA A O 1
ATOM 2601 N N . SER A 1 325 ? -27.925 -0.596 13.592 1.00 96.88 325 SER A N 1
ATOM 2602 C CA . SER A 1 325 ? -27.129 -1.276 12.567 1.00 96.88 325 SER A CA 1
ATOM 2603 C C . SER A 1 325 ? -26.700 -2.658 13.072 1.00 96.88 325 SER A C 1
ATOM 2605 O O . SER A 1 325 ? -26.420 -2.834 14.261 1.00 96.88 325 SER A O 1
ATOM 2607 N N . LEU A 1 326 ? -26.646 -3.644 12.178 1.00 97.38 326 LEU A N 1
ATOM 2608 C CA . LEU A 1 326 ? -26.235 -5.009 12.504 1.00 97.38 326 LEU A CA 1
ATOM 2609 C C . LEU A 1 326 ? -24.741 -5.207 12.229 1.00 97.38 326 LEU A C 1
ATOM 2611 O O . LEU A 1 326 ? -24.308 -5.100 11.084 1.00 97.38 326 LEU A O 1
ATOM 2615 N N . GLY A 1 327 ? -23.973 -5.542 13.265 1.00 97.25 327 GLY A N 1
ATOM 2616 C CA . GLY A 1 327 ? -22.598 -6.024 13.146 1.00 97.25 327 GLY A CA 1
ATOM 2617 C C . GLY A 1 327 ? -22.512 -7.540 13.312 1.00 97.25 327 GLY A C 1
ATOM 2618 O O . GLY A 1 327 ? -23.216 -8.109 14.146 1.00 97.25 327 GLY A O 1
ATOM 2619 N N . VAL A 1 328 ? -21.647 -8.204 12.544 1.00 97.00 328 VAL A N 1
ATOM 2620 C CA . VAL A 1 328 ? -21.401 -9.652 12.664 1.00 97.00 328 VAL A CA 1
ATOM 2621 C C . VAL A 1 328 ? -19.910 -9.929 12.847 1.00 97.00 328 VAL A C 1
ATOM 2623 O O . VAL A 1 328 ? -19.086 -9.376 12.120 1.00 97.00 328 VAL A O 1
ATOM 2626 N N . TRP A 1 329 ? -19.553 -10.781 13.812 1.00 94.25 329 TRP A N 1
ATOM 2627 C CA . TRP A 1 329 ? -18.151 -11.039 14.173 1.00 94.25 329 TRP A CA 1
ATOM 2628 C C . TRP A 1 329 ? -17.880 -12.502 14.588 1.00 94.25 329 TRP A C 1
ATOM 2630 O O . TRP A 1 329 ? -18.805 -13.235 14.930 1.00 94.25 329 TRP A O 1
ATOM 2640 N N . ILE A 1 330 ? -16.644 -13.021 14.543 1.00 91.44 330 ILE A N 1
ATOM 2641 C CA . ILE A 1 330 ? -15.518 -12.602 13.681 1.00 91.44 330 ILE A CA 1
ATOM 2642 C C . ILE A 1 330 ? -15.494 -13.518 12.461 1.00 91.44 330 ILE A C 1
ATOM 2644 O O . ILE A 1 330 ? -15.600 -14.742 12.579 1.00 91.44 330 ILE A O 1
ATOM 2648 N N . LEU A 1 331 ? -15.327 -12.929 11.284 1.00 91.88 331 LEU A N 1
ATOM 2649 C CA . LEU A 1 331 ? -15.295 -13.629 10.012 1.00 91.88 331 LEU A CA 1
ATOM 2650 C C . LEU A 1 331 ? -13.856 -13.753 9.505 1.00 91.88 331 LEU A C 1
ATOM 2652 O O . LEU A 1 331 ? -13.020 -12.879 9.703 1.00 91.88 331 LEU A O 1
ATOM 2656 N N . SER A 1 332 ? -13.566 -14.847 8.811 1.00 86.69 332 SER A N 1
ATOM 2657 C CA . SER A 1 332 ? -12.268 -15.064 8.156 1.00 86.69 332 SER A CA 1
ATOM 2658 C C . SER A 1 332 ? -12.381 -15.739 6.790 1.00 86.69 332 SER A C 1
ATOM 2660 O O . SER A 1 332 ? -11.389 -15.856 6.079 1.00 86.69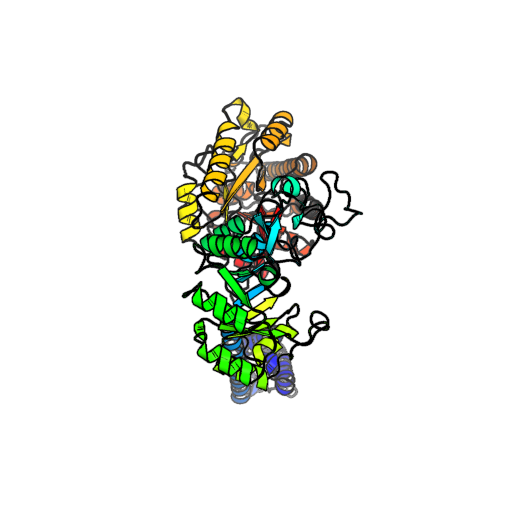 332 SER A O 1
ATOM 2662 N N . ARG A 1 333 ? -13.577 -16.198 6.397 1.00 80.44 333 ARG A N 1
ATOM 2663 C CA . ARG A 1 333 ? -13.803 -16.956 5.158 1.00 80.44 333 ARG A CA 1
ATOM 2664 C C . ARG A 1 333 ? -14.948 -16.369 4.346 1.00 80.44 333 ARG A C 1
ATOM 2666 O O . ARG A 1 333 ? -15.939 -15.898 4.899 1.00 80.44 333 ARG A O 1
ATOM 2673 N N . SER A 1 334 ? -14.862 -16.473 3.020 1.00 76.38 334 SER A N 1
ATOM 2674 C CA . SER A 1 334 ? -15.875 -15.919 2.109 1.00 76.38 334 SER A CA 1
ATOM 2675 C C . SER A 1 334 ? -17.262 -16.552 2.271 1.00 76.38 334 SER A C 1
ATOM 2677 O O . SER A 1 334 ? -18.258 -15.941 1.902 1.00 76.38 334 SER A O 1
ATOM 2679 N N . GLU A 1 335 ? -17.348 -17.771 2.806 1.00 78.12 335 GLU A N 1
ATOM 2680 C CA . GLU A 1 335 ? -18.626 -18.405 3.150 1.00 78.12 335 GLU A CA 1
ATOM 2681 C C . GLU A 1 335 ? -19.334 -17.687 4.300 1.00 78.12 335 GLU A C 1
ATOM 2683 O O . GLU A 1 335 ? -20.507 -17.354 4.174 1.00 78.12 335 GLU A O 1
ATOM 2688 N N . GLN A 1 336 ? -18.594 -17.349 5.358 1.00 88.69 336 GLN A N 1
ATOM 2689 C CA . GLN A 1 336 ? -19.110 -16.575 6.489 1.00 88.69 336 GLN A CA 1
ATOM 2690 C C . GLN A 1 336 ? -19.536 -15.170 6.050 1.00 88.69 336 GLN A C 1
ATOM 2692 O O . GLN A 1 336 ? -20.533 -14.646 6.535 1.00 88.69 336 GLN A O 1
ATOM 2697 N N . LEU A 1 337 ? -18.806 -14.576 5.096 1.00 86.50 337 LEU A N 1
ATOM 2698 C CA . LEU A 1 337 ? -19.187 -13.299 4.492 1.00 86.50 337 LEU A CA 1
ATOM 2699 C C . LEU A 1 337 ? -20.547 -13.393 3.792 1.00 86.50 337 LEU A C 1
ATOM 2701 O O . LEU A 1 337 ? -21.405 -12.553 4.033 1.00 86.50 337 LEU A O 1
ATOM 2705 N N . ARG A 1 338 ? -20.773 -14.437 2.983 1.00 81.69 338 ARG A N 1
ATOM 2706 C CA . ARG A 1 338 ? -22.076 -14.663 2.330 1.00 81.69 338 ARG A CA 1
ATOM 2707 C C . ARG A 1 338 ? -23.204 -14.863 3.338 1.00 81.69 338 ARG A C 1
ATOM 2709 O O . ARG A 1 338 ? -24.329 -14.438 3.095 1.00 81.69 338 ARG A O 1
ATOM 2716 N N . GLU A 1 339 ? -22.917 -15.505 4.465 1.00 90.31 339 GLU A N 1
ATOM 2717 C CA . GLU A 1 339 ? -23.893 -15.679 5.539 1.00 90.31 339 GLU A CA 1
ATOM 2718 C C . GLU A 1 339 ? -24.231 -14.344 6.220 1.00 90.31 339 GLU A C 1
ATOM 2720 O O . GLU A 1 339 ? -25.406 -14.013 6.368 1.00 90.31 339 GLU A O 1
ATOM 2725 N N . ALA A 1 340 ? -23.229 -13.520 6.542 1.00 92.25 340 ALA A N 1
ATOM 2726 C CA . ALA A 1 340 ? -23.447 -12.171 7.065 1.00 92.25 340 ALA A CA 1
ATOM 2727 C C . ALA A 1 340 ? -24.211 -11.273 6.071 1.00 92.25 340 ALA A C 1
ATOM 2729 O O . ALA A 1 340 ? -25.118 -10.543 6.472 1.00 92.25 340 ALA A O 1
ATOM 2730 N N . GLU A 1 341 ? -23.918 -11.372 4.771 1.00 87.50 341 GLU A N 1
ATOM 2731 C CA . GLU A 1 341 ? -24.676 -10.704 3.703 1.00 87.50 341 GLU A CA 1
ATOM 2732 C C . GLU A 1 341 ? -26.148 -11.147 3.691 1.00 87.50 341 GLU A C 1
ATOM 2734 O O . GLU A 1 341 ? -27.047 -10.309 3.595 1.00 87.50 341 GLU A O 1
ATOM 2739 N N . ALA A 1 342 ? -26.414 -12.449 3.834 1.00 88.19 342 ALA A N 1
ATOM 2740 C CA . ALA A 1 342 ? -27.771 -12.996 3.873 1.00 88.19 342 ALA A CA 1
ATOM 2741 C C . ALA A 1 342 ? -28.563 -12.551 5.116 1.00 88.19 342 ALA A C 1
ATOM 2743 O O . ALA A 1 342 ? -29.781 -12.381 5.040 1.00 88.19 342 ALA A O 1
ATOM 2744 N N . LEU A 1 343 ? -27.877 -12.318 6.238 1.00 94.19 343 LEU A N 1
ATOM 2745 C CA . LEU A 1 343 ? -28.444 -11.722 7.454 1.00 94.19 343 LEU A CA 1
ATOM 2746 C C . LEU A 1 343 ? -28.670 -10.206 7.324 1.00 94.19 343 LEU A C 1
ATOM 2748 O O . LEU A 1 343 ? -29.326 -9.597 8.170 1.00 94.19 343 LEU A O 1
ATOM 2752 N N . GLY A 1 344 ? -28.142 -9.589 6.264 1.00 92.38 344 GLY A N 1
ATOM 2753 C CA . GLY A 1 344 ? -28.193 -8.152 6.050 1.00 92.38 344 GLY A CA 1
ATOM 2754 C C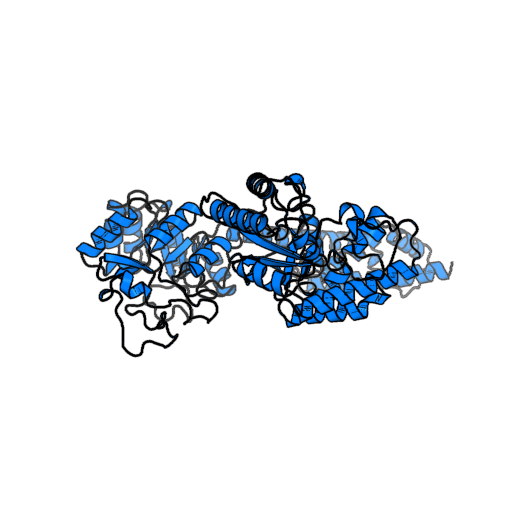 . GLY A 1 344 ? -27.272 -7.387 6.995 1.00 92.38 344 GLY A C 1
ATOM 2755 O O . GLY A 1 344 ? -27.669 -6.329 7.474 1.00 92.38 344 GLY A O 1
ATOM 2756 N N . ALA A 1 345 ? -26.085 -7.908 7.302 1.00 94.75 345 ALA A N 1
ATOM 2757 C CA . ALA A 1 345 ? -25.093 -7.189 8.095 1.00 94.75 345 ALA A CA 1
ATOM 2758 C C . ALA A 1 345 ? -24.767 -5.816 7.477 1.00 94.75 345 ALA A C 1
ATOM 2760 O O . ALA A 1 345 ? -24.603 -5.693 6.264 1.00 94.75 345 ALA A O 1
ATOM 2761 N N . ASP A 1 346 ? -24.683 -4.790 8.320 1.00 94.31 346 ASP A N 1
ATOM 2762 C CA . ASP A 1 346 ? -24.222 -3.448 7.948 1.00 94.31 346 ASP A CA 1
ATOM 2763 C C . ASP A 1 346 ? -22.715 -3.300 8.256 1.00 94.31 346 ASP A C 1
ATOM 2765 O O . ASP A 1 346 ? -21.998 -2.587 7.556 1.00 94.31 346 ASP A O 1
ATOM 2769 N N . PHE A 1 347 ? -22.229 -4.029 9.270 1.00 95.12 347 PHE A N 1
ATOM 2770 C CA . PHE A 1 347 ? -20.821 -4.142 9.650 1.00 95.12 347 PHE A CA 1
ATOM 2771 C C . PHE A 1 347 ? -20.392 -5.608 9.709 1.00 95.12 347 PHE A C 1
ATOM 2773 O O . PHE A 1 347 ? -21.144 -6.470 10.172 1.00 95.12 347 PHE A O 1
ATOM 2780 N N . ILE A 1 348 ? -19.143 -5.878 9.346 1.00 95.44 348 ILE A N 1
ATOM 2781 C CA . ILE A 1 348 ? -18.475 -7.133 9.691 1.00 95.44 348 ILE A CA 1
ATOM 2782 C C . ILE A 1 348 ? -17.163 -6.855 10.401 1.00 95.44 348 ILE A C 1
ATOM 2784 O O . ILE A 1 348 ? -16.494 -5.866 10.118 1.00 95.44 348 ILE A O 1
ATOM 2788 N N . GLU A 1 349 ? -16.765 -7.767 11.274 1.00 95.88 349 GLU A N 1
ATOM 2789 C CA . GLU A 1 349 ? -15.433 -7.777 11.860 1.00 95.88 349 GLU A CA 1
ATOM 2790 C C . GLU A 1 349 ? -14.645 -8.983 11.352 1.00 95.88 349 GLU A C 1
ATOM 2792 O O . GLU A 1 349 ? -15.155 -10.105 11.302 1.00 95.88 349 GLU A O 1
ATOM 2797 N N . THR A 1 350 ? -13.403 -8.748 10.941 1.00 93.44 350 THR A N 1
ATOM 2798 C CA . THR A 1 350 ? -12.530 -9.742 10.310 1.00 93.44 350 THR A CA 1
ATOM 2799 C C . THR A 1 350 ? -11.107 -9.601 10.818 1.00 93.44 350 THR A C 1
ATOM 2801 O O . THR A 1 350 ? -10.623 -8.502 11.062 1.00 93.44 350 THR A O 1
ATOM 2804 N N . ASN A 1 351 ? -10.400 -10.721 10.936 1.00 87.75 351 ASN A N 1
ATOM 2805 C CA . ASN A 1 351 ? -8.997 -10.757 11.368 1.00 87.75 351 ASN A CA 1
ATOM 2806 C C . ASN A 1 351 ? -7.996 -10.234 10.321 1.00 87.75 351 ASN A C 1
ATOM 2808 O O . ASN A 1 351 ? -6.790 -10.248 10.560 1.00 87.75 351 ASN A O 1
ATOM 2812 N N . GLY A 1 352 ? -8.488 -9.812 9.158 1.00 82.88 352 GLY A N 1
ATOM 2813 C CA . GLY A 1 352 ? -7.665 -9.393 8.033 1.00 82.88 352 GLY A CA 1
ATOM 2814 C C . GLY A 1 352 ? -7.757 -10.321 6.826 1.00 82.88 352 GLY A C 1
ATOM 2815 O O . GLY A 1 352 ? -7.371 -9.906 5.744 1.00 82.88 352 GLY A O 1
ATOM 2816 N N . GLN A 1 353 ? -8.295 -11.542 6.947 1.00 81.00 353 GLN A N 1
ATOM 2817 C CA . GLN A 1 353 ? -8.427 -12.448 5.791 1.00 81.00 353 GLN A CA 1
ATOM 2818 C C . GLN A 1 353 ? -9.414 -11.918 4.744 1.00 81.00 353 GLN A C 1
ATOM 2820 O O . GLN A 1 353 ? -9.169 -12.002 3.544 1.00 81.00 353 GLN A O 1
ATOM 2825 N N . LEU A 1 354 ? -10.546 -11.375 5.198 1.00 79.88 354 LEU A N 1
ATOM 2826 C CA . LEU A 1 354 ? -11.509 -10.717 4.318 1.00 79.88 354 LEU A CA 1
ATOM 2827 C C . LEU A 1 354 ? -11.143 -9.247 4.172 1.00 79.88 354 LEU A C 1
ATOM 2829 O O . LEU A 1 354 ? -11.115 -8.535 5.178 1.00 79.88 354 LEU A O 1
ATOM 2833 N N . LYS A 1 355 ? -10.908 -8.805 2.937 1.00 78.31 355 LYS A N 1
ATOM 2834 C CA . LYS A 1 355 ? -10.629 -7.407 2.606 1.00 78.31 355 LYS A CA 1
ATOM 2835 C C . LYS A 1 355 ? -11.910 -6.670 2.190 1.00 78.31 355 LYS A C 1
ATOM 2837 O O . LYS A 1 355 ? -12.799 -7.305 1.607 1.00 78.31 355 LYS A O 1
ATOM 2842 N N . PRO A 1 356 ? -12.026 -5.363 2.484 1.00 73.44 356 PRO A N 1
ATOM 2843 C CA . PRO A 1 356 ? -13.101 -4.533 1.956 1.00 73.44 356 PRO A CA 1
ATOM 2844 C C . PRO A 1 356 ? -13.111 -4.578 0.426 1.00 73.44 356 PRO A C 1
ATOM 2846 O O . PRO A 1 356 ? -12.073 -4.460 -0.213 1.00 73.44 356 PRO A O 1
ATOM 2849 N N . LEU A 1 357 ? -14.297 -4.695 -0.174 1.00 58.12 357 LEU A N 1
ATOM 2850 C CA . LEU A 1 357 ? -14.484 -4.655 -1.636 1.00 58.12 357 LEU A CA 1
ATOM 2851 C C . LEU A 1 357 ? -14.640 -3.231 -2.176 1.00 58.12 357 LEU A C 1
ATOM 2853 O O . LEU A 1 357 ? -15.132 -3.008 -3.292 1.00 58.12 357 LEU A O 1
ATOM 2857 N N . ARG A 1 358 ? -14.274 -2.239 -1.361 1.00 47.06 358 ARG A N 1
ATOM 2858 C CA . ARG A 1 358 ? -14.218 -0.868 -1.830 1.00 47.06 358 ARG A CA 1
ATOM 2859 C C . ARG A 1 358 ? -13.184 -0.814 -2.940 1.00 47.06 358 ARG A C 1
ATOM 2861 O O . ARG A 1 358 ? -12.065 -1.288 -2.784 1.00 47.06 358 ARG A O 1
ATOM 2868 N N . ALA A 1 359 ? -13.569 -0.170 -4.046 1.00 38.06 359 ALA A N 1
ATOM 2869 C CA . ALA A 1 359 ? -12.553 0.507 -4.827 1.00 38.06 359 ALA A CA 1
ATOM 2870 C C . ALA A 1 359 ? -11.770 1.321 -3.789 1.00 38.06 359 ALA A C 1
ATOM 2872 O O . ALA A 1 359 ? -12.419 2.083 -3.055 1.00 38.06 359 ALA A O 1
ATOM 2873 N N . PRO A 1 360 ? -10.442 1.161 -3.676 1.00 33.38 360 PRO A N 1
ATOM 2874 C CA . PRO A 1 360 ? -9.671 2.095 -2.879 1.00 33.38 360 PRO A CA 1
ATOM 2875 C C . PRO A 1 360 ? -9.994 3.499 -3.428 1.00 33.38 360 PRO A C 1
ATOM 2877 O O . PRO A 1 360 ? -10.661 3.636 -4.460 1.00 33.38 360 PRO A O 1
ATOM 2880 N N . LEU A 1 361 ? -9.621 4.569 -2.744 1.00 39.19 361 LEU A N 1
ATOM 2881 C CA . LEU A 1 361 ? -9.705 5.924 -3.304 1.00 39.19 361 LEU A CA 1
ATOM 2882 C C . LEU A 1 361 ? -9.035 5.985 -4.701 1.00 39.19 361 LEU A C 1
ATOM 2884 O O . LEU A 1 361 ? -7.854 6.283 -4.774 1.00 39.19 361 LEU A O 1
ATOM 2888 N N . SER A 1 362 ? -9.733 5.632 -5.799 1.00 36.88 362 SER A N 1
ATOM 2889 C CA . SER A 1 362 ? -9.103 4.969 -6.970 1.00 36.88 362 SER A CA 1
ATOM 2890 C C . SER A 1 362 ? -8.291 3.713 -6.550 1.00 36.88 362 SER A C 1
ATOM 2892 O O . SER A 1 362 ? -7.873 3.636 -5.402 1.00 36.88 362 SER A O 1
ATOM 2894 N N . PRO A 1 363 ? -7.999 2.681 -7.371 1.00 46.41 363 PRO A N 1
ATOM 2895 C CA . PRO A 1 363 ? -6.811 1.885 -7.056 1.00 46.41 363 PRO A CA 1
ATOM 2896 C C . PRO A 1 363 ? -5.656 2.886 -6.961 1.00 46.41 363 PRO A C 1
ATOM 2898 O O . PRO A 1 363 ? -5.293 3.493 -7.970 1.00 46.41 363 PRO A O 1
ATOM 2901 N N . MET A 1 364 ? -5.184 3.170 -5.745 1.00 66.62 364 MET A N 1
ATOM 2902 C CA . MET A 1 364 ? -4.038 4.038 -5.538 1.00 66.62 364 MET A CA 1
ATOM 2903 C C . MET A 1 364 ? -2.853 3.234 -6.050 1.00 66.62 364 MET A C 1
ATOM 2905 O O . MET A 1 364 ? -2.252 2.468 -5.307 1.00 66.62 364 MET A O 1
ATOM 2909 N N . LEU A 1 365 ? -2.590 3.341 -7.354 1.00 83.69 365 LEU A N 1
ATOM 2910 C CA . LEU A 1 365 ? -1.359 2.843 -7.943 1.00 83.69 365 LEU A CA 1
ATOM 2911 C C . LEU A 1 365 ? -0.194 3.570 -7.270 1.00 83.69 365 LEU A C 1
ATOM 2913 O O . LEU A 1 365 ? -0.368 4.642 -6.674 1.00 83.69 365 LEU A O 1
ATOM 2917 N N . ALA A 1 366 ? 0.980 2.973 -7.383 1.00 91.25 366 ALA A N 1
ATOM 2918 C CA . ALA A 1 366 ? 2.206 3.564 -6.901 1.00 91.25 366 ALA A CA 1
ATOM 2919 C C . ALA A 1 366 ? 3.143 3.826 -8.071 1.00 91.25 366 ALA A C 1
ATOM 2921 O O . ALA A 1 366 ? 3.361 2.929 -8.883 1.00 91.25 366 ALA A O 1
ATOM 2922 N N . ASP A 1 367 ? 3.674 5.041 -8.150 1.00 95.44 367 ASP A N 1
ATOM 2923 C CA . ASP A 1 367 ? 4.739 5.380 -9.091 1.00 95.44 367 ASP A CA 1
ATOM 2924 C C . ASP A 1 367 ? 6.084 5.287 -8.376 1.00 95.44 367 ASP A C 1
ATOM 2926 O O . ASP A 1 367 ? 6.437 6.147 -7.569 1.00 95.44 367 ASP A O 1
ATOM 2930 N N . MET A 1 368 ? 6.796 4.187 -8.590 1.00 97.19 368 MET A N 1
ATOM 2931 C CA . MET A 1 368 ? 8.031 3.887 -7.869 1.00 97.19 368 MET A CA 1
ATOM 2932 C C . MET A 1 368 ? 9.278 4.444 -8.547 1.00 97.19 368 MET A C 1
ATOM 2934 O O . MET A 1 368 ? 10.351 4.193 -8.021 1.00 97.19 368 MET A O 1
ATOM 2938 N N . HIS A 1 369 ? 9.148 5.198 -9.646 1.00 98.25 369 HIS A N 1
ATOM 2939 C CA . HIS A 1 369 ? 10.289 5.769 -10.362 1.00 98.25 369 HIS A CA 1
ATOM 2940 C C . HIS A 1 369 ? 9.970 7.178 -10.881 1.00 98.25 369 HIS A C 1
ATOM 2942 O O . HIS A 1 369 ? 9.289 7.338 -11.899 1.00 98.25 369 HIS A O 1
ATOM 2948 N N . THR A 1 370 ? 10.451 8.207 -10.174 1.00 97.44 370 THR A N 1
ATOM 2949 C CA . THR A 1 370 ? 10.298 9.621 -10.566 1.00 97.44 370 THR A CA 1
ATOM 2950 C C . THR A 1 370 ? 11.516 10.465 -10.185 1.00 97.44 370 THR A C 1
ATOM 2952 O O . THR A 1 370 ? 12.165 10.198 -9.173 1.00 97.44 370 THR A O 1
ATOM 2955 N N . HIS A 1 371 ? 11.764 11.534 -10.946 1.00 96.75 371 HIS A N 1
ATOM 2956 C CA . HIS A 1 371 ? 12.915 12.430 -10.802 1.00 96.75 371 HIS A CA 1
ATOM 2957 C C . HIS A 1 371 ? 12.468 13.858 -10.487 1.00 96.75 371 HIS A C 1
ATOM 2959 O O . HIS A 1 371 ? 11.593 14.439 -11.138 1.00 96.75 371 HIS A O 1
ATOM 2965 N N . SER A 1 372 ? 13.102 14.449 -9.487 1.00 95.06 372 SER A N 1
ATOM 2966 C CA . SER A 1 372 ? 12.877 15.805 -9.009 1.00 95.06 372 SER A CA 1
ATOM 2967 C C . SER A 1 372 ? 14.029 16.742 -9.378 1.00 95.06 372 SER A C 1
ATOM 2969 O O . SER A 1 372 ? 15.015 16.342 -9.980 1.00 95.06 372 SER A O 1
ATOM 2971 N N . GLU A 1 373 ? 13.943 18.001 -8.957 1.00 93.38 373 GLU A N 1
ATOM 2972 C CA . GLU A 1 373 ? 14.999 19.018 -9.050 1.00 93.38 373 GLU A CA 1
ATOM 2973 C C . GLU A 1 373 ? 16.337 18.625 -8.388 1.00 93.38 373 GLU A C 1
ATOM 2975 O O . GLU A 1 373 ? 17.292 19.402 -8.431 1.00 93.38 373 GLU A O 1
ATOM 2980 N N . SER A 1 374 ? 16.397 17.474 -7.711 1.00 93.75 374 SER A N 1
ATOM 2981 C CA . SER A 1 374 ? 17.636 16.882 -7.203 1.00 93.75 374 SER A CA 1
ATOM 2982 C C . SER A 1 374 ? 18.358 15.997 -8.233 1.00 93.75 374 SER A C 1
ATOM 2984 O O . SER A 1 374 ? 19.538 15.719 -8.032 1.00 93.75 374 SER A O 1
ATOM 2986 N N . SER A 1 375 ? 17.707 15.589 -9.327 1.00 90.94 375 SER A N 1
ATOM 2987 C CA . SER A 1 375 ? 18.357 14.956 -10.484 1.00 90.94 375 SER A CA 1
ATOM 2988 C C . SER A 1 375 ? 18.955 16.005 -11.426 1.00 90.94 375 SER A C 1
ATOM 2990 O O . SER A 1 375 ? 18.435 17.113 -11.554 1.00 90.94 375 SER A O 1
ATOM 2992 N N . HIS A 1 376 ? 20.055 15.672 -12.108 1.00 87.12 376 HIS A N 1
ATOM 2993 C CA . HIS A 1 376 ? 20.787 16.614 -12.976 1.00 87.12 376 HIS A CA 1
ATOM 2994 C C . HIS A 1 376 ? 20.021 17.028 -14.246 1.00 87.12 376 HIS A C 1
ATOM 2996 O O . HIS A 1 376 ? 20.335 18.059 -14.845 1.00 87.12 376 HIS A O 1
ATOM 3002 N N . ASP A 1 377 ? 19.002 16.269 -14.631 1.00 84.44 377 ASP A N 1
ATOM 3003 C CA . ASP A 1 377 ? 18.191 16.420 -15.840 1.00 84.44 377 ASP A CA 1
ATOM 3004 C C . ASP A 1 377 ? 16.699 16.676 -15.560 1.00 84.44 377 ASP A C 1
ATOM 3006 O O . ASP A 1 377 ? 15.881 16.705 -16.485 1.00 84.44 377 ASP A O 1
ATOM 3010 N N . SER A 1 378 ? 16.342 16.960 -14.306 1.00 88.50 378 SER A N 1
ATOM 3011 C CA . SER A 1 378 ? 15.002 17.395 -13.913 1.00 88.50 378 SER A CA 1
ATOM 3012 C C . SER A 1 378 ? 15.050 18.749 -13.206 1.00 88.50 378 SER A C 1
ATOM 3014 O O . SER A 1 378 ? 16.008 19.129 -12.538 1.00 88.50 378 SER A O 1
ATOM 3016 N N . VAL A 1 379 ? 13.983 19.524 -13.383 1.00 83.75 379 VAL A N 1
ATOM 3017 C CA . VAL A 1 379 ? 13.754 20.800 -12.682 1.00 83.75 379 VAL A CA 1
ATOM 3018 C C . VAL A 1 379 ? 12.459 20.757 -11.871 1.00 83.75 379 VAL A C 1
ATOM 3020 O O . VAL A 1 379 ? 11.955 21.794 -11.437 1.00 83.75 379 VAL A O 1
ATOM 3023 N N . GLU A 1 380 ? 11.873 19.567 -11.720 1.00 91.69 380 GLU A N 1
ATOM 3024 C CA . GLU A 1 380 ? 10.539 19.403 -11.165 1.00 91.69 380 GLU A CA 1
ATOM 3025 C C . GLU A 1 380 ? 10.547 19.348 -9.639 1.00 91.69 380 GLU A C 1
ATOM 3027 O O . GLU A 1 380 ? 11.271 18.582 -9.007 1.00 91.69 380 GLU A O 1
ATOM 3032 N N . ARG A 1 381 ? 9.668 20.123 -9.011 1.00 93.69 381 ARG A N 1
ATOM 3033 C CA . ARG A 1 381 ? 9.563 20.143 -7.554 1.00 93.69 381 ARG A CA 1
ATOM 3034 C C . ARG A 1 381 ? 8.800 18.921 -7.062 1.00 93.69 381 ARG A C 1
ATOM 3036 O O . ARG A 1 381 ? 7.712 18.632 -7.560 1.00 93.69 381 ARG A O 1
ATOM 3043 N N . ILE A 1 382 ? 9.289 18.282 -5.996 1.00 93.31 382 ILE A N 1
ATOM 3044 C CA . ILE A 1 382 ? 8.616 17.133 -5.361 1.00 93.31 382 ILE A CA 1
ATOM 3045 C C . ILE A 1 382 ? 7.175 17.491 -4.958 1.00 93.31 382 ILE A C 1
ATOM 3047 O O . ILE A 1 382 ? 6.268 16.673 -5.108 1.00 93.31 382 ILE A O 1
ATOM 3051 N N . GLU A 1 383 ? 6.922 18.722 -4.499 1.00 88.50 383 GLU A N 1
ATOM 3052 C CA . GLU A 1 383 ? 5.561 19.162 -4.169 1.00 88.50 383 GLU A CA 1
ATOM 3053 C C . GLU A 1 383 ? 4.628 19.196 -5.385 1.00 88.50 383 GLU A C 1
ATOM 3055 O O . GLU A 1 383 ? 3.501 18.712 -5.301 1.00 88.50 383 GLU A O 1
ATOM 3060 N N . ARG A 1 384 ? 5.099 19.710 -6.527 1.00 87.06 384 ARG A N 1
ATOM 3061 C CA . ARG A 1 384 ? 4.301 19.771 -7.760 1.00 87.06 384 ARG A CA 1
ATOM 3062 C C . ARG A 1 384 ? 4.082 18.374 -8.340 1.00 87.06 384 ARG A C 1
ATOM 3064 O O . ARG A 1 384 ? 2.975 18.059 -8.776 1.00 87.06 384 ARG A O 1
ATOM 3071 N N . MET A 1 385 ? 5.101 17.515 -8.277 1.00 89.06 385 MET A N 1
ATOM 3072 C CA . MET A 1 385 ? 4.988 16.093 -8.610 1.00 89.06 385 MET A CA 1
ATOM 3073 C C . MET A 1 385 ? 3.884 15.429 -7.771 1.00 89.06 385 MET A C 1
ATOM 3075 O O . MET A 1 385 ? 2.966 14.821 -8.321 1.00 89.06 385 MET A O 1
ATOM 3079 N N . ARG A 1 386 ? 3.903 15.628 -6.445 1.00 86.31 386 ARG A N 1
ATOM 3080 C CA . ARG A 1 386 ? 2.885 15.118 -5.511 1.00 86.31 386 ARG A CA 1
ATOM 3081 C C . ARG A 1 386 ? 1.480 15.611 -5.849 1.00 86.31 386 ARG A C 1
ATOM 3083 O O . ARG A 1 386 ? 0.544 14.812 -5.872 1.00 86.31 386 ARG A O 1
ATOM 3090 N N . GLU A 1 387 ? 1.319 16.909 -6.098 1.00 81.50 387 GLU A N 1
ATOM 3091 C CA . GLU A 1 387 ? 0.033 17.502 -6.486 1.00 81.50 387 GLU A CA 1
ATOM 3092 C C . GLU A 1 387 ? -0.516 16.848 -7.756 1.00 81.50 387 GLU A C 1
ATOM 3094 O O . GLU A 1 387 ? -1.674 16.430 -7.798 1.00 81.50 387 GLU A O 1
ATOM 3099 N N . ARG A 1 388 ? 0.331 16.677 -8.772 1.00 81.38 388 ARG A N 1
ATOM 3100 C CA . ARG A 1 388 ? -0.098 16.127 -10.056 1.00 81.38 388 ARG A CA 1
ATOM 3101 C C . ARG A 1 388 ? -0.403 14.635 -10.000 1.00 81.38 388 ARG A C 1
ATOM 3103 O O . ARG A 1 388 ? -1.357 14.181 -10.631 1.00 81.38 388 ARG A O 1
ATOM 3110 N N . GLN A 1 389 ? 0.361 13.870 -9.229 1.00 84.38 389 GLN A N 1
ATOM 3111 C CA . GLN A 1 389 ? 0.079 12.455 -8.992 1.00 84.38 389 GLN A CA 1
ATOM 3112 C C . GLN A 1 389 ? -1.246 12.259 -8.254 1.00 84.38 389 GLN A C 1
ATOM 3114 O O . GLN A 1 389 ? -2.063 11.432 -8.666 1.00 84.38 389 GLN A O 1
ATOM 3119 N N . ARG A 1 390 ? -1.540 13.118 -7.271 1.00 76.56 390 ARG A N 1
ATOM 3120 C CA . ARG A 1 390 ? -2.850 13.159 -6.613 1.00 76.56 390 ARG A CA 1
ATOM 3121 C C . ARG A 1 390 ? -3.985 13.418 -7.607 1.00 76.56 390 ARG A C 1
ATOM 3123 O O . ARG A 1 390 ? -4.989 12.712 -7.567 1.00 76.56 390 ARG A O 1
ATOM 3130 N N . GLU A 1 391 ? -3.842 14.396 -8.502 1.00 75.06 391 GLU A N 1
ATOM 3131 C CA . GLU A 1 391 ? -4.849 14.681 -9.541 1.00 75.06 391 GLU A CA 1
ATOM 3132 C C . GLU A 1 391 ? -5.094 13.488 -10.475 1.00 75.06 391 GLU A C 1
ATOM 3134 O O . GLU A 1 391 ? -6.212 13.294 -10.952 1.00 75.06 391 GLU A O 1
ATOM 3139 N N . LYS A 1 392 ? -4.061 12.676 -10.720 1.00 72.75 392 LYS A N 1
ATOM 3140 C CA . LYS A 1 392 ? -4.133 11.455 -11.535 1.00 72.75 392 LYS A CA 1
ATOM 3141 C C . LYS A 1 392 ? -4.642 10.229 -10.766 1.00 72.75 392 LYS A C 1
ATOM 3143 O O . LYS A 1 392 ? -4.736 9.152 -11.348 1.00 72.75 392 LYS A O 1
ATOM 3148 N N . GLY A 1 393 ? -4.999 10.377 -9.488 1.00 73.00 393 GLY A N 1
ATOM 3149 C CA . GLY A 1 393 ? -5.481 9.277 -8.649 1.00 73.00 393 GLY A CA 1
ATOM 3150 C C . GLY A 1 393 ? -4.382 8.307 -8.207 1.00 73.00 393 GLY A C 1
ATOM 3151 O O . GLY A 1 393 ? -4.684 7.164 -7.869 1.00 73.00 393 GLY A O 1
ATOM 3152 N N . ILE A 1 394 ? -3.125 8.753 -8.220 1.00 78.88 394 ILE A N 1
ATOM 3153 C CA . ILE A 1 394 ? -1.960 8.003 -7.751 1.00 78.88 394 ILE A CA 1
ATOM 3154 C C . ILE A 1 394 ? -1.723 8.389 -6.292 1.00 78.88 394 ILE A C 1
ATOM 3156 O O . ILE A 1 394 ? -1.539 9.563 -5.962 1.00 78.88 394 ILE A O 1
ATOM 3160 N N . GLY A 1 395 ? -1.822 7.404 -5.402 1.00 68.00 395 GLY A N 1
ATOM 3161 C CA . GLY A 1 395 ? -1.837 7.635 -3.955 1.00 68.00 395 GLY A CA 1
ATOM 3162 C C . GLY A 1 395 ? -0.491 7.465 -3.269 1.00 68.00 395 GLY A C 1
ATOM 3163 O O . GLY A 1 395 ? -0.378 7.785 -2.086 1.00 68.00 395 GLY A O 1
ATOM 3164 N N . LEU A 1 396 ? 0.503 6.976 -4.006 1.00 85.81 396 LEU A N 1
ATOM 3165 C CA . LEU A 1 396 ? 1.813 6.576 -3.518 1.00 85.81 396 LEU A CA 1
ATOM 3166 C C . LEU A 1 396 ? 2.846 6.912 -4.597 1.00 85.81 396 LEU A C 1
ATOM 3168 O O . LEU A 1 396 ? 2.639 6.563 -5.758 1.00 85.81 396 LEU A O 1
ATOM 3172 N N . PHE A 1 397 ? 3.957 7.556 -4.251 1.00 93.06 397 PHE A N 1
ATOM 3173 C CA . PHE A 1 397 ? 5.080 7.633 -5.187 1.00 93.06 397 PHE A CA 1
ATOM 3174 C C . PHE A 1 397 ? 6.428 7.759 -4.501 1.00 93.06 397 PHE A C 1
ATOM 3176 O O . PHE A 1 397 ? 6.517 8.296 -3.399 1.00 93.06 397 PHE A O 1
ATOM 3183 N N . ALA A 1 398 ? 7.470 7.278 -5.165 1.00 96.19 398 ALA A N 1
ATOM 3184 C CA . ALA A 1 398 ? 8.843 7.390 -4.713 1.00 96.19 398 ALA A CA 1
ATOM 3185 C C . ALA A 1 398 ? 9.569 8.453 -5.526 1.00 96.19 398 ALA A C 1
ATOM 3187 O O . ALA A 1 398 ? 9.471 8.491 -6.752 1.00 96.19 398 ALA A O 1
ATOM 3188 N N . VAL A 1 399 ? 10.307 9.307 -4.823 1.00 96.69 399 VAL A N 1
ATOM 3189 C CA . VAL A 1 399 ? 11.327 10.150 -5.443 1.00 96.69 399 VAL A CA 1
ATOM 3190 C C . VAL A 1 399 ? 12.596 9.315 -5.505 1.00 96.69 399 VAL A C 1
ATOM 3192 O O . VAL A 1 399 ? 13.109 8.925 -4.459 1.00 96.69 399 VAL A O 1
ATOM 3195 N N . THR A 1 400 ? 13.066 9.016 -6.709 1.00 97.81 400 THR A N 1
ATOM 3196 C CA . THR A 1 400 ? 14.208 8.135 -6.988 1.00 97.81 400 THR A CA 1
ATOM 3197 C C . THR A 1 400 ? 15.197 8.873 -7.871 1.00 97.81 400 THR A C 1
ATOM 3199 O O . THR A 1 400 ? 15.490 8.461 -8.986 1.00 97.81 400 THR A O 1
ATOM 3202 N N . ASP A 1 401 ? 15.657 10.019 -7.371 1.00 97.25 401 ASP A N 1
ATOM 3203 C CA . ASP A 1 401 ? 16.590 10.872 -8.097 1.00 97.25 401 ASP A CA 1
ATOM 3204 C C . ASP A 1 401 ? 17.882 10.132 -8.465 1.00 97.25 401 ASP A C 1
ATOM 3206 O O . ASP A 1 401 ? 18.323 9.238 -7.734 1.00 97.25 401 ASP A O 1
ATOM 3210 N N . HIS A 1 402 ? 18.485 10.545 -9.583 1.00 93.88 402 HIS A N 1
ATOM 3211 C CA . HIS A 1 402 ? 19.680 9.922 -10.135 1.00 93.88 402 HIS A CA 1
ATOM 3212 C C . HIS A 1 402 ? 20.881 10.045 -9.195 1.00 93.88 402 HIS A C 1
ATOM 3214 O O . HIS A 1 402 ? 21.297 11.141 -8.803 1.00 93.88 402 HIS A O 1
ATOM 3220 N N . PHE A 1 403 ? 21.500 8.904 -8.925 1.00 92.75 403 PHE A N 1
ATOM 3221 C CA . PHE A 1 403 ? 22.834 8.772 -8.371 1.00 92.75 403 PHE A CA 1
ATOM 3222 C C . PHE A 1 403 ? 23.709 8.016 -9.378 1.00 92.75 403 PHE A C 1
ATOM 3224 O O . PHE A 1 403 ? 23.972 6.820 -9.246 1.00 92.75 403 PHE A O 1
ATOM 3231 N N . ASP A 1 404 ? 24.153 8.729 -10.412 1.00 86.94 404 ASP A N 1
ATOM 3232 C CA . ASP A 1 404 ? 25.071 8.184 -11.411 1.00 86.94 404 ASP A CA 1
ATOM 3233 C C . ASP A 1 404 ? 26.494 8.187 -10.851 1.00 86.94 404 ASP A C 1
ATOM 3235 O O . ASP A 1 404 ? 27.114 9.246 -10.679 1.00 86.94 404 ASP A O 1
ATOM 3239 N N . THR A 1 405 ? 27.025 7.002 -10.550 1.00 80.50 405 THR A N 1
ATOM 3240 C CA . THR A 1 405 ? 28.337 6.914 -9.903 1.00 80.50 405 THR A CA 1
ATOM 3241 C C . THR A 1 405 ? 29.445 7.474 -10.777 1.00 80.50 405 THR A C 1
ATOM 3243 O O . THR A 1 405 ? 30.261 8.221 -10.265 1.00 80.50 405 THR A O 1
ATOM 3246 N N . ASP A 1 406 ? 29.451 7.258 -12.090 1.00 78.56 406 ASP A N 1
ATOM 3247 C CA . ASP A 1 406 ? 30.513 7.773 -12.974 1.00 78.56 406 ASP A CA 1
ATOM 3248 C C . ASP A 1 406 ? 30.660 9.312 -12.939 1.00 78.56 406 ASP A C 1
ATOM 3250 O O . ASP A 1 406 ? 31.710 9.856 -13.267 1.00 78.56 406 ASP A O 1
ATOM 3254 N N . SER A 1 407 ? 29.634 10.035 -12.473 1.00 78.06 407 SER A N 1
ATOM 3255 C CA . SER A 1 407 ? 29.637 11.502 -12.402 1.00 78.06 407 SER A CA 1
ATOM 3256 C C . SER A 1 407 ? 30.097 12.076 -11.052 1.00 78.06 407 SER A C 1
ATOM 3258 O O . SER A 1 407 ? 30.207 13.298 -10.914 1.00 78.06 407 SER A O 1
ATOM 3260 N N . PHE A 1 408 ? 30.408 11.240 -10.046 1.00 77.31 408 PHE A N 1
ATOM 3261 C CA . PHE A 1 408 ? 30.731 11.715 -8.687 1.00 77.31 408 PHE A CA 1
ATOM 3262 C C . PHE A 1 408 ? 31.994 12.594 -8.625 1.00 77.31 408 PHE A C 1
ATOM 3264 O O . PHE A 1 408 ? 32.170 13.367 -7.680 1.00 77.31 408 PHE A O 1
ATOM 3271 N N . THR A 1 409 ? 32.904 12.456 -9.594 1.00 79.50 409 THR A N 1
ATOM 3272 C CA . THR A 1 409 ? 34.126 13.270 -9.676 1.00 79.50 409 THR A CA 1
ATOM 3273 C C . THR A 1 409 ? 33.877 14.657 -10.250 1.00 79.50 409 THR A C 1
ATOM 3275 O O . THR A 1 409 ? 34.668 15.568 -9.997 1.00 79.50 409 THR A O 1
ATOM 3278 N N . ASP A 1 410 ? 32.794 14.818 -11.009 1.00 80.44 410 ASP A N 1
ATOM 3279 C CA . ASP A 1 410 ? 32.505 16.026 -11.774 1.00 80.44 410 ASP A CA 1
ATOM 3280 C C . ASP A 1 410 ? 31.615 16.999 -10.988 1.00 80.44 410 ASP A C 1
ATOM 3282 O O . ASP A 1 410 ? 31.741 18.217 -11.140 1.00 80.44 410 ASP A O 1
ATOM 3286 N N . TYR A 1 411 ? 30.735 16.484 -10.121 1.00 81.75 411 TYR A N 1
ATOM 3287 C CA . TYR A 1 411 ? 29.874 17.282 -9.246 1.00 81.75 411 TYR A CA 1
ATOM 3288 C C . TYR A 1 411 ? 29.398 16.508 -8.006 1.00 81.75 411 TYR A C 1
ATOM 3290 O O . TYR A 1 411 ? 29.567 15.298 -7.880 1.00 81.75 411 TYR A O 1
ATOM 3298 N N . ASP A 1 412 ? 28.804 17.233 -7.054 1.00 86.50 412 ASP A N 1
ATOM 3299 C CA . ASP A 1 412 ? 28.258 16.653 -5.826 1.00 86.50 412 ASP A CA 1
ATOM 3300 C C . ASP A 1 412 ? 26.969 15.868 -6.099 1.00 86.50 412 ASP A C 1
ATOM 3302 O O . ASP A 1 412 ? 25.913 16.449 -6.348 1.00 86.50 412 ASP A O 1
ATOM 3306 N N . VAL A 1 413 ? 27.075 14.543 -6.008 1.00 85.69 413 VAL A N 1
ATOM 3307 C CA . VAL A 1 413 ? 25.968 13.589 -6.169 1.00 85.69 413 VAL A CA 1
ATOM 3308 C C . VAL A 1 413 ? 25.308 13.186 -4.842 1.00 85.69 413 VAL A C 1
ATOM 3310 O O . VAL A 1 413 ? 24.239 12.589 -4.848 1.00 85.69 413 VAL A O 1
ATOM 3313 N N . PHE A 1 414 ? 25.890 13.515 -3.680 1.00 93.12 414 PHE A N 1
ATOM 3314 C CA . PHE A 1 414 ? 25.367 13.069 -2.377 1.00 93.12 414 PHE A CA 1
ATOM 3315 C C . PHE A 1 414 ? 24.334 14.041 -1.803 1.00 93.12 414 PHE A C 1
ATOM 3317 O O . PHE A 1 414 ? 23.240 13.637 -1.399 1.00 93.12 414 PHE A O 1
ATOM 3324 N N . THR A 1 415 ? 24.661 15.336 -1.774 1.00 93.56 415 THR A N 1
ATOM 3325 C CA . THR A 1 415 ? 23.785 16.355 -1.171 1.00 93.56 415 THR A CA 1
ATOM 3326 C C . THR A 1 415 ? 22.390 16.406 -1.818 1.00 93.56 415 THR A C 1
ATOM 3328 O O . THR A 1 415 ? 21.407 16.530 -1.073 1.00 93.56 415 THR A O 1
ATOM 3331 N N . PRO A 1 416 ? 22.238 16.290 -3.156 1.00 94.00 416 PRO A N 1
ATOM 3332 C CA . PRO A 1 416 ? 20.917 16.285 -3.785 1.00 94.00 416 PRO A CA 1
ATOM 3333 C C . PRO A 1 416 ? 20.020 15.131 -3.313 1.00 94.00 416 PRO A C 1
ATOM 3335 O O . PRO A 1 416 ? 18.841 15.361 -3.023 1.00 94.00 416 PRO A O 1
ATOM 3338 N N . ILE A 1 417 ? 20.579 13.928 -3.137 1.00 95.56 417 ILE A N 1
ATOM 3339 C CA . ILE A 1 417 ? 19.845 12.746 -2.660 1.00 95.56 417 ILE A CA 1
ATOM 3340 C C . ILE A 1 417 ? 19.414 12.914 -1.202 1.00 95.56 417 ILE A C 1
ATOM 3342 O O . ILE A 1 417 ? 18.246 12.695 -0.874 1.00 95.56 417 ILE A O 1
ATOM 3346 N N . GLU A 1 418 ? 20.302 13.392 -0.323 1.00 95.62 418 GLU A N 1
ATOM 3347 C CA . GLU A 1 418 ? 19.916 13.703 1.060 1.00 95.62 418 GLU A CA 1
ATOM 3348 C C . GLU A 1 418 ? 18.780 14.732 1.121 1.00 95.62 418 GLU A C 1
ATOM 3350 O O . GLU A 1 418 ? 17.857 14.605 1.933 1.00 95.62 418 GLU A O 1
ATOM 3355 N N . LYS A 1 419 ? 18.844 15.771 0.276 1.00 94.94 419 LYS A N 1
ATOM 3356 C CA . LYS A 1 419 ? 17.813 16.812 0.183 1.00 94.94 419 LYS A CA 1
ATOM 3357 C C . LYS A 1 419 ? 16.478 16.225 -0.279 1.00 94.94 419 LYS A C 1
ATOM 3359 O O . LYS A 1 419 ? 15.450 16.534 0.334 1.00 94.94 419 LYS A O 1
ATOM 3364 N N . ALA A 1 420 ? 16.487 15.383 -1.312 1.00 95.50 420 ALA A N 1
ATOM 3365 C CA . ALA A 1 420 ? 15.292 14.720 -1.825 1.00 95.50 420 ALA A CA 1
ATOM 3366 C C . ALA A 1 420 ? 14.654 13.837 -0.743 1.00 95.50 420 ALA A C 1
ATOM 3368 O O . ALA A 1 420 ? 13.484 14.023 -0.406 1.00 95.50 420 ALA A O 1
ATOM 3369 N N . CYS A 1 421 ? 15.448 12.985 -0.087 1.00 94.81 421 CYS A N 1
ATOM 3370 C CA . CYS A 1 421 ? 14.984 12.101 0.983 1.00 94.81 421 CYS A CA 1
ATOM 3371 C C . CYS A 1 421 ? 14.396 12.873 2.176 1.00 94.81 421 CYS A C 1
ATOM 3373 O O . CYS A 1 421 ? 13.316 12.542 2.672 1.00 94.81 421 CYS A O 1
ATOM 3375 N N . LYS A 1 422 ? 15.066 13.942 2.634 1.00 93.38 422 LYS A N 1
ATOM 3376 C CA . LYS A 1 422 ? 14.550 14.820 3.704 1.00 93.38 422 LYS A CA 1
ATOM 3377 C C . LYS A 1 422 ? 13.231 15.481 3.299 1.00 93.38 422 LYS A C 1
ATOM 3379 O O . LYS A 1 422 ? 12.322 15.590 4.123 1.00 93.38 422 LYS A O 1
ATOM 3384 N N . THR A 1 423 ? 13.109 15.893 2.039 1.00 92.56 423 THR A N 1
ATOM 3385 C CA . THR A 1 423 ? 11.890 16.517 1.511 1.00 92.56 423 THR A CA 1
ATOM 3386 C C . THR A 1 423 ? 10.740 15.518 1.427 1.00 92.56 423 THR A C 1
ATOM 3388 O O . THR A 1 423 ? 9.661 15.820 1.934 1.00 92.56 423 THR A O 1
ATOM 3391 N N . ALA A 1 424 ? 10.975 14.318 0.891 1.00 91.62 424 ALA A N 1
ATOM 3392 C CA . ALA A 1 424 ? 9.997 13.231 0.858 1.00 91.62 424 ALA A CA 1
ATOM 3393 C C . ALA A 1 424 ? 9.459 12.915 2.265 1.00 91.62 424 ALA A C 1
ATOM 3395 O O . ALA A 1 424 ? 8.254 12.975 2.504 1.00 91.62 424 ALA A O 1
ATOM 3396 N N . ARG A 1 425 ? 10.355 12.717 3.243 1.00 87.94 425 ARG A N 1
ATOM 3397 C CA . ARG A 1 425 ? 9.983 12.448 4.645 1.00 87.94 425 ARG A CA 1
ATOM 3398 C C . ARG A 1 425 ? 9.160 13.573 5.273 1.00 87.94 425 ARG A C 1
ATOM 3400 O O . ARG A 1 425 ? 8.178 13.297 5.961 1.00 87.94 425 ARG A O 1
ATOM 3407 N N . ARG A 1 426 ? 9.539 14.836 5.038 1.00 87.62 426 ARG A N 1
ATOM 3408 C CA . ARG A 1 426 ? 8.777 16.002 5.515 1.00 87.62 426 ARG A CA 1
ATOM 3409 C C . ARG A 1 426 ? 7.369 16.013 4.922 1.00 87.62 426 ARG A C 1
ATOM 3411 O O . ARG A 1 426 ? 6.398 16.124 5.660 1.00 87.62 426 ARG A O 1
ATOM 3418 N N . LEU A 1 427 ? 7.258 15.850 3.605 1.00 80.88 427 LEU A N 1
ATOM 3419 C CA . LEU A 1 427 ? 5.973 15.877 2.906 1.00 80.88 427 LEU A CA 1
ATOM 3420 C C . LEU A 1 427 ? 5.044 14.737 3.332 1.00 80.88 427 LEU A C 1
ATOM 3422 O O . LEU A 1 427 ? 3.831 14.945 3.378 1.00 80.88 427 LEU A O 1
ATOM 3426 N N . THR A 1 428 ? 5.609 13.585 3.690 1.00 75.06 428 THR A N 1
ATOM 3427 C CA . THR A 1 428 ? 4.883 12.457 4.284 1.00 75.06 428 THR A CA 1
ATOM 3428 C C . THR A 1 428 ? 4.396 12.757 5.708 1.00 75.06 428 THR A C 1
ATOM 3430 O O . THR A 1 428 ? 3.289 12.364 6.074 1.00 75.06 428 THR A O 1
ATOM 3433 N N . ALA A 1 429 ? 5.164 13.501 6.513 1.00 66.19 429 ALA A N 1
ATOM 3434 C CA . ALA A 1 429 ? 4.784 13.874 7.880 1.00 66.19 429 ALA A CA 1
ATOM 3435 C C . ALA A 1 429 ? 3.681 14.955 7.952 1.00 66.19 429 ALA A C 1
ATOM 3437 O O . ALA A 1 429 ? 2.851 14.923 8.864 1.00 66.19 429 ALA A O 1
ATOM 3438 N N . ASP A 1 430 ? 3.634 15.869 6.978 1.00 57.34 430 ASP A N 1
ATOM 3439 C CA . ASP A 1 430 ? 2.724 17.031 6.911 1.00 57.34 430 ASP A CA 1
ATOM 3440 C C . ASP A 1 430 ? 1.246 16.669 6.560 1.00 57.34 430 ASP A C 1
ATOM 3442 O O . ASP A 1 430 ? 0.464 17.534 6.181 1.00 57.34 430 ASP A O 1
ATOM 3446 N N . GLY A 1 431 ? 0.856 15.391 6.643 1.00 49.66 431 GLY A N 1
ATOM 3447 C CA . GLY A 1 431 ? -0.201 14.736 5.849 1.00 49.66 431 GLY A CA 1
ATOM 3448 C C . GLY A 1 431 ? -1.603 15.369 5.687 1.00 49.66 431 GLY A C 1
ATOM 3449 O O . GLY A 1 431 ? -2.236 15.766 6.662 1.00 49.66 431 GLY A O 1
ATOM 3450 N N . ASP A 1 432 ? -2.079 15.282 4.425 1.00 43.78 432 ASP A N 1
ATOM 3451 C CA . ASP A 1 432 ? -3.467 15.363 3.898 1.00 43.78 432 ASP A CA 1
ATOM 3452 C C . ASP A 1 432 ? -3.572 14.655 2.483 1.00 43.78 432 ASP A C 1
ATOM 3454 O O . ASP A 1 432 ? -4.266 15.135 1.590 1.00 43.78 432 ASP A O 1
ATOM 3458 N N . ILE A 1 433 ? -2.907 13.482 2.260 1.00 46.81 433 ILE A N 1
ATOM 3459 C CA . ILE A 1 433 ? -2.784 12.636 0.999 1.00 46.81 433 ILE A CA 1
ATOM 3460 C C . ILE A 1 433 ? -1.627 13.075 0.034 1.00 46.81 433 ILE A C 1
ATOM 3462 O O . ILE A 1 433 ? -1.296 14.264 0.064 1.00 46.81 433 ILE A O 1
ATOM 3466 N N . PRO A 1 434 ? -1.098 12.306 -0.966 1.00 54.56 434 PRO A N 1
ATOM 3467 C CA . PRO A 1 434 ? -0.416 10.976 -1.066 1.00 54.56 434 PRO A CA 1
ATOM 3468 C C . PRO A 1 434 ? 0.857 10.780 -0.208 1.00 54.56 434 PRO A C 1
ATOM 3470 O O . PRO A 1 434 ? 1.450 11.771 0.215 1.00 54.56 434 PRO A O 1
ATOM 3473 N N . GLU A 1 435 ? 1.312 9.532 -0.013 1.00 73.56 435 GLU A N 1
ATOM 3474 C CA . GLU A 1 435 ? 2.589 9.207 0.665 1.00 73.56 435 GLU A CA 1
ATOM 3475 C C . GLU A 1 435 ? 3.777 9.336 -0.309 1.00 73.56 435 GLU A C 1
ATOM 3477 O O . GLU A 1 435 ? 3.735 8.795 -1.418 1.00 73.56 435 GLU A O 1
ATOM 3482 N N . VAL A 1 436 ? 4.808 10.092 0.094 1.00 89.38 436 VAL A N 1
ATOM 3483 C CA . VAL A 1 436 ? 6.030 10.317 -0.693 1.00 89.38 436 VAL A CA 1
ATOM 3484 C C . VAL A 1 436 ? 7.165 9.503 -0.086 1.00 89.38 436 VAL A C 1
ATOM 3486 O O . VAL A 1 436 ? 7.605 9.768 1.037 1.00 89.38 436 VAL A O 1
ATOM 3489 N N . PHE A 1 437 ? 7.644 8.520 -0.835 1.00 93.25 437 PHE A N 1
ATOM 3490 C CA . PHE A 1 437 ? 8.703 7.614 -0.416 1.00 93.25 437 PHE A CA 1
ATOM 3491 C C . PHE A 1 437 ? 10.076 8.181 -0.774 1.00 93.25 437 PHE A C 1
ATOM 3493 O O . PHE A 1 437 ? 10.277 8.751 -1.850 1.00 93.25 437 PHE A O 1
ATOM 3500 N N . ALA A 1 438 ? 11.017 8.046 0.157 1.00 95.44 438 ALA A N 1
ATOM 3501 C CA . ALA A 1 438 ? 12.396 8.477 -0.017 1.00 95.44 438 ALA A CA 1
ATOM 3502 C C . ALA A 1 438 ? 13.192 7.358 -0.696 1.00 95.44 438 ALA A C 1
ATOM 3504 O O . ALA A 1 438 ? 13.575 6.398 -0.033 1.00 95.44 438 ALA A O 1
ATOM 3505 N N . GLY A 1 439 ? 13.431 7.458 -2.000 1.00 97.81 439 GLY A N 1
ATOM 3506 C CA . GLY A 1 439 ? 14.225 6.488 -2.746 1.00 97.81 439 GLY A CA 1
ATOM 3507 C C . GLY A 1 439 ? 15.461 7.093 -3.399 1.00 97.81 439 GLY A C 1
ATOM 3508 O O . GLY A 1 439 ? 15.811 8.253 -3.176 1.00 97.81 439 GLY A O 1
ATOM 3509 N N . VAL A 1 440 ? 16.131 6.269 -4.194 1.00 98.19 440 VAL A N 1
ATOM 3510 C CA . VAL A 1 440 ? 17.258 6.653 -5.048 1.00 98.19 440 VAL A CA 1
ATOM 3511 C C . VAL A 1 440 ? 17.327 5.688 -6.225 1.00 98.19 440 VAL A C 1
ATOM 3513 O O . VAL A 1 440 ? 17.048 4.497 -6.059 1.00 98.19 440 VAL A O 1
ATOM 3516 N N . GLU A 1 441 ? 17.684 6.196 -7.398 1.00 98.19 441 GLU A N 1
ATOM 3517 C CA . GLU A 1 441 ? 18.119 5.361 -8.512 1.00 98.19 441 GLU A CA 1
ATOM 3518 C C . GLU A 1 441 ? 19.642 5.407 -8.595 1.00 98.19 441 GLU A C 1
ATOM 3520 O O . GLU A 1 441 ? 20.226 6.474 -8.759 1.00 98.19 441 GLU A O 1
ATOM 3525 N N . ILE A 1 442 ? 20.288 4.256 -8.434 1.00 96.62 442 ILE A N 1
ATOM 3526 C CA . ILE A 1 442 ? 21.742 4.133 -8.443 1.00 96.62 442 ILE A CA 1
ATOM 3527 C C . ILE A 1 442 ? 22.171 3.491 -9.759 1.00 96.62 442 ILE A C 1
ATOM 3529 O O . ILE A 1 442 ? 21.768 2.364 -10.060 1.00 96.62 442 ILE A O 1
ATOM 3533 N N . SER A 1 443 ? 23.044 4.193 -10.481 1.00 92.25 443 SER A N 1
ATOM 3534 C CA . SER A 1 443 ? 23.615 3.734 -11.747 1.00 92.25 443 SER A CA 1
ATOM 3535 C C . SER A 1 443 ? 25.090 3.350 -11.575 1.00 92.25 443 SER A C 1
ATOM 3537 O O . SER A 1 443 ? 25.886 4.097 -10.990 1.00 92.25 443 SER A O 1
ATOM 3539 N N . GLU A 1 444 ? 25.462 2.180 -12.098 1.00 89.00 444 GLU A N 1
ATOM 3540 C CA . GLU A 1 444 ? 26.839 1.652 -12.154 1.00 89.00 444 GLU A CA 1
ATOM 3541 C C . GLU A 1 444 ? 27.619 1.595 -10.824 1.00 89.00 444 GLU A C 1
ATOM 3543 O O . GLU A 1 444 ? 28.843 1.748 -10.817 1.00 89.00 444 GLU A O 1
ATOM 3548 N N . GLY A 1 445 ? 26.967 1.327 -9.686 1.00 88.19 445 GLY A N 1
ATOM 3549 C CA . GLY A 1 445 ? 27.634 1.223 -8.376 1.00 88.19 445 GLY A CA 1
ATOM 3550 C C . GLY A 1 445 ? 28.885 0.329 -8.374 1.00 88.19 445 GLY A C 1
ATOM 3551 O O . GLY A 1 445 ? 29.912 0.662 -7.775 1.00 88.19 445 GLY A O 1
ATOM 3552 N N . PHE A 1 446 ? 28.839 -0.756 -9.142 1.00 89.88 446 PHE A N 1
ATOM 3553 C CA . PHE A 1 446 ? 29.902 -1.729 -9.366 1.00 89.88 446 PHE A CA 1
ATOM 3554 C C . PHE A 1 446 ? 31.167 -1.149 -10.024 1.00 89.88 446 PHE A C 1
ATOM 3556 O O . PHE A 1 446 ? 32.231 -1.769 -9.960 1.00 89.88 446 PHE A O 1
ATOM 3563 N N . TRP A 1 447 ? 31.111 0.041 -10.632 1.00 90.62 447 TRP A N 1
ATOM 3564 C CA . TRP A 1 447 ? 32.302 0.750 -11.116 1.00 90.62 447 TRP A CA 1
ATOM 3565 C C . TRP A 1 447 ? 33.077 1.425 -9.986 1.00 90.62 447 TRP A C 1
ATOM 3567 O O . TRP A 1 447 ? 34.304 1.531 -10.073 1.00 90.62 447 TRP A O 1
ATOM 3577 N N . HIS A 1 448 ? 32.382 1.837 -8.924 1.00 91.00 448 HIS A N 1
ATOM 3578 C CA . HIS A 1 448 ? 32.945 2.571 -7.794 1.00 91.00 448 HIS A CA 1
ATOM 3579 C C . HIS A 1 448 ? 32.390 2.057 -6.450 1.00 91.00 448 HIS A C 1
ATOM 3581 O O . HIS A 1 448 ? 31.623 2.768 -5.795 1.00 91.00 448 HIS A O 1
ATOM 3587 N N . PRO A 1 449 ? 32.816 0.865 -5.981 1.00 89.75 449 PRO A N 1
ATOM 3588 C CA . PRO A 1 449 ? 32.259 0.232 -4.779 1.00 89.75 449 PRO A CA 1
ATOM 3589 C C . PRO A 1 449 ? 32.301 1.107 -3.517 1.00 89.75 449 PRO A C 1
ATOM 3591 O O . PRO A 1 449 ? 31.341 1.132 -2.752 1.00 89.75 449 PRO A O 1
ATOM 3594 N N . ASP A 1 450 ? 33.368 1.889 -3.324 1.00 90.56 450 ASP A N 1
ATOM 3595 C CA . ASP A 1 450 ? 33.496 2.795 -2.171 1.00 90.56 450 ASP A CA 1
ATOM 3596 C C . ASP A 1 450 ? 32.437 3.918 -2.184 1.00 90.56 450 ASP A C 1
ATOM 3598 O O . ASP A 1 450 ? 31.963 4.373 -1.141 1.00 90.56 450 ASP A O 1
ATOM 3602 N N . VAL A 1 451 ? 32.062 4.385 -3.379 1.00 91.81 451 VAL A N 1
ATOM 3603 C CA . VAL A 1 451 ? 31.037 5.420 -3.585 1.00 91.81 451 VAL A CA 1
ATOM 3604 C C . VAL A 1 451 ? 29.649 4.809 -3.412 1.00 91.81 451 VAL A C 1
ATOM 3606 O O . VAL A 1 451 ? 28.800 5.413 -2.754 1.00 91.81 451 VAL A O 1
ATOM 3609 N N . TYR A 1 452 ? 29.458 3.597 -3.937 1.00 91.12 452 TYR A N 1
ATOM 3610 C CA . TYR A 1 452 ? 28.251 2.799 -3.757 1.00 91.12 452 TYR A CA 1
ATOM 3611 C C . TYR A 1 452 ? 27.943 2.554 -2.270 1.00 91.12 452 TYR A C 1
ATOM 3613 O O . TYR A 1 452 ? 26.861 2.902 -1.802 1.00 91.12 452 TYR A O 1
ATOM 3621 N N . GLU A 1 453 ? 28.904 2.071 -1.473 1.00 90.56 453 GLU A N 1
ATOM 3622 C CA . GLU A 1 453 ? 28.680 1.866 -0.032 1.00 90.56 453 GLU A CA 1
ATOM 3623 C C . GLU A 1 453 ? 28.295 3.160 0.693 1.00 90.56 453 GLU A C 1
ATOM 3625 O O . GLU A 1 453 ? 27.445 3.164 1.590 1.00 90.56 453 GLU A O 1
ATOM 3630 N N . LYS A 1 454 ? 28.884 4.287 0.285 1.00 93.06 454 LYS A N 1
ATOM 3631 C CA . LYS A 1 454 ? 28.577 5.581 0.888 1.00 93.06 454 LYS A CA 1
ATOM 3632 C C . LYS A 1 454 ? 27.148 6.037 0.586 1.00 93.06 454 LYS A C 1
ATOM 3634 O O . LYS A 1 454 ? 26.507 6.566 1.493 1.00 93.06 454 LYS A O 1
ATOM 3639 N N . VAL A 1 455 ? 26.645 5.857 -0.640 1.00 93.31 455 VAL A N 1
ATOM 3640 C CA . VAL A 1 455 ? 25.244 6.199 -0.952 1.00 93.31 455 VAL A CA 1
ATOM 3641 C C . VAL A 1 455 ? 24.279 5.253 -0.248 1.00 93.31 455 VAL A C 1
ATOM 3643 O O . VAL A 1 455 ? 23.302 5.720 0.323 1.00 93.31 455 VAL A O 1
ATOM 3646 N N . MET A 1 456 ? 24.601 3.961 -0.148 1.00 91.31 456 MET A N 1
ATOM 3647 C CA . MET A 1 456 ? 23.776 2.990 0.580 1.00 91.31 456 MET A CA 1
ATOM 3648 C C . MET A 1 456 ? 23.560 3.373 2.053 1.00 91.31 456 MET A C 1
ATOM 3650 O O . MET A 1 456 ? 22.489 3.127 2.606 1.00 91.31 456 MET A O 1
ATOM 3654 N N . GLY A 1 457 ? 24.554 4.004 2.689 1.00 88.88 457 GLY A N 1
ATOM 3655 C CA . GLY A 1 457 ? 24.472 4.504 4.066 1.00 88.88 457 GLY A CA 1
ATOM 3656 C C . GLY A 1 457 ? 23.969 5.945 4.217 1.00 88.88 457 GLY A C 1
ATOM 3657 O O . GLY A 1 457 ? 23.956 6.463 5.335 1.00 88.88 457 GLY A O 1
ATOM 3658 N N . LEU A 1 458 ? 23.601 6.621 3.127 1.00 92.69 458 LEU A N 1
ATOM 3659 C CA . LEU A 1 458 ? 23.317 8.058 3.131 1.00 92.69 458 LEU A CA 1
ATOM 3660 C C . LEU A 1 458 ? 21.952 8.397 3.743 1.00 92.69 458 LEU A C 1
ATOM 3662 O O . LEU A 1 458 ? 21.803 9.422 4.408 1.00 92.69 458 LEU A O 1
ATOM 3666 N N . CYS A 1 459 ? 20.946 7.556 3.505 1.00 90.69 459 CYS A N 1
ATOM 3667 C CA . CYS A 1 459 ? 19.574 7.728 3.975 1.00 90.69 459 CYS A CA 1
ATOM 3668 C C . CYS A 1 459 ? 18.948 6.365 4.300 1.00 90.69 459 CYS A C 1
ATOM 3670 O O . CYS A 1 459 ? 19.313 5.351 3.717 1.00 90.69 459 CYS A O 1
ATOM 3672 N N . ASP A 1 460 ? 17.946 6.329 5.186 1.00 87.69 460 ASP A N 1
ATOM 3673 C CA . ASP A 1 460 ? 17.079 5.143 5.286 1.00 87.69 460 ASP A CA 1
ATOM 3674 C C . ASP A 1 460 ? 16.090 5.173 4.117 1.00 87.69 460 ASP A C 1
ATOM 3676 O O . ASP A 1 460 ? 15.074 5.878 4.169 1.00 87.69 460 ASP A O 1
ATOM 3680 N N . TYR A 1 461 ? 16.437 4.468 3.047 1.00 94.50 461 TYR A N 1
ATOM 3681 C CA . TYR A 1 461 ? 15.637 4.422 1.832 1.00 94.50 461 TYR A CA 1
ATOM 3682 C C . TYR A 1 461 ? 14.368 3.590 2.009 1.00 94.50 461 TYR A C 1
ATOM 3684 O O . TYR A 1 461 ? 14.346 2.545 2.665 1.00 94.50 461 TYR A O 1
ATOM 3692 N N . ASP A 1 462 ? 13.302 4.056 1.374 1.00 93.94 462 ASP A N 1
ATOM 3693 C CA . ASP A 1 462 ? 12.086 3.298 1.157 1.00 93.94 462 ASP A CA 1
ATOM 3694 C C . ASP A 1 462 ? 12.229 2.324 -0.004 1.00 93.94 462 ASP A C 1
ATOM 3696 O O . ASP A 1 462 ? 11.741 1.201 0.110 1.00 93.94 462 ASP A O 1
ATOM 3700 N N . VAL A 1 463 ? 12.924 2.736 -1.066 1.00 97.75 463 VAL A N 1
ATOM 3701 C CA . VAL A 1 463 ? 13.192 1.943 -2.268 1.00 97.75 463 VAL A CA 1
ATOM 3702 C C . VAL A 1 463 ? 14.538 2.329 -2.875 1.00 97.75 463 VAL A C 1
ATOM 3704 O O . VAL A 1 463 ? 14.880 3.510 -2.928 1.00 97.75 463 VAL A O 1
ATOM 3707 N N . ILE A 1 464 ? 15.289 1.339 -3.344 1.00 98.56 464 ILE A N 1
ATOM 3708 C CA . ILE A 1 464 ? 16.511 1.529 -4.129 1.00 98.56 464 ILE A CA 1
ATOM 3709 C C . ILE A 1 464 ? 16.311 0.891 -5.499 1.00 98.56 464 ILE A C 1
ATOM 3711 O O . ILE A 1 464 ? 16.017 -0.304 -5.600 1.00 98.56 464 ILE A O 1
ATOM 3715 N N . ILE A 1 465 ? 16.476 1.688 -6.547 1.00 98.62 465 ILE A N 1
ATOM 3716 C CA . ILE A 1 465 ? 16.437 1.227 -7.931 1.00 98.62 465 ILE A CA 1
ATOM 3717 C C . ILE A 1 465 ? 17.874 1.023 -8.407 1.00 98.62 465 ILE A C 1
ATOM 3719 O O . ILE A 1 465 ? 18.703 1.913 -8.240 1.00 98.62 465 ILE A O 1
ATOM 3723 N N . GLY A 1 466 ? 18.161 -0.145 -8.979 1.00 97.94 466 GLY A N 1
ATOM 3724 C CA . GLY A 1 466 ? 19.421 -0.418 -9.669 1.00 97.94 466 GLY A CA 1
ATOM 3725 C C . GLY A 1 466 ? 19.244 -0.264 -11.175 1.00 97.94 466 GLY A C 1
ATOM 3726 O O . GLY A 1 466 ? 18.338 -0.882 -11.756 1.00 97.94 466 GLY A O 1
ATOM 3727 N N . SER A 1 467 ? 20.103 0.533 -11.806 1.00 96.62 467 SER A N 1
ATOM 3728 C CA . SER A 1 467 ? 20.055 0.798 -13.241 1.00 96.62 467 SER A CA 1
ATOM 3729 C C . SER A 1 467 ? 21.440 0.805 -13.899 1.00 96.62 467 SER A C 1
ATOM 3731 O O . SER A 1 467 ? 22.490 0.847 -13.258 1.00 96.62 467 SER A O 1
ATOM 3733 N N . VAL A 1 468 ? 21.433 0.696 -15.229 1.00 95.06 468 VAL A N 1
ATOM 3734 C CA . VAL A 1 468 ? 22.621 0.839 -16.077 1.00 95.06 468 VAL A CA 1
ATOM 3735 C C . VAL A 1 468 ? 22.281 1.874 -17.142 1.00 95.06 468 VAL A C 1
ATOM 3737 O O . VAL A 1 468 ? 21.407 1.642 -17.975 1.00 95.06 468 VAL A O 1
ATOM 3740 N N . HIS A 1 469 ? 22.958 3.011 -17.105 1.00 92.00 469 HIS A N 1
ATOM 3741 C CA . HIS A 1 469 ? 22.904 4.156 -18.008 1.00 92.00 469 HIS A CA 1
ATOM 3742 C C . HIS A 1 469 ? 24.159 4.263 -18.879 1.00 92.00 469 HIS A C 1
ATOM 3744 O O . HIS A 1 469 ? 24.073 4.664 -20.047 1.00 92.00 469 HIS A O 1
ATOM 3750 N N . CYS A 1 470 ? 25.312 3.876 -18.337 1.00 90.50 470 CYS A N 1
ATOM 3751 C CA . CYS A 1 470 ? 26.607 3.864 -19.002 1.00 90.50 470 CYS A CA 1
ATOM 3752 C C . CYS A 1 470 ? 27.098 2.421 -19.160 1.00 90.50 470 CYS A C 1
ATOM 3754 O O . CYS A 1 470 ? 26.976 1.605 -18.257 1.00 90.50 470 CYS A O 1
ATOM 3756 N N . VAL A 1 471 ? 27.672 2.102 -20.322 1.00 89.56 471 VAL A N 1
ATOM 3757 C CA . VAL A 1 471 ? 28.144 0.744 -20.634 1.00 89.56 471 VAL A CA 1
ATOM 3758 C C . VAL A 1 471 ? 29.634 0.791 -20.920 1.00 89.56 471 VAL A C 1
ATOM 3760 O O . VAL A 1 471 ? 30.083 1.603 -21.735 1.00 89.56 471 VAL A O 1
ATOM 3763 N N . LYS A 1 472 ? 30.416 -0.098 -20.304 1.00 83.19 472 LYS A N 1
ATOM 3764 C CA . LYS A 1 472 ? 31.861 -0.201 -20.572 1.00 83.19 472 LYS A CA 1
ATOM 3765 C C . LYS A 1 472 ? 32.128 -0.938 -21.883 1.00 83.19 472 LYS A C 1
ATOM 3767 O O . LYS A 1 472 ? 32.563 -2.086 -21.908 1.00 83.19 472 LYS A O 1
ATOM 3772 N N . TYR A 1 473 ? 31.913 -0.250 -23.002 1.00 89.44 473 TYR A N 1
ATOM 3773 C CA . TYR A 1 473 ? 32.143 -0.808 -24.332 1.00 89.44 473 TYR A CA 1
ATOM 3774 C C . TYR A 1 473 ? 33.055 0.072 -25.193 1.00 89.44 473 TYR A C 1
ATOM 3776 O O . TYR A 1 473 ? 32.647 1.113 -25.712 1.00 89.44 473 TYR A O 1
ATOM 3784 N N . LYS A 1 474 ? 34.292 -0.395 -25.417 1.00 89.25 474 LYS A N 1
ATOM 3785 C CA . LYS A 1 474 ? 35.313 0.290 -26.236 1.00 89.25 474 LYS A CA 1
ATOM 3786 C C . LYS A 1 474 ? 35.441 1.767 -25.806 1.00 89.25 474 LYS A C 1
ATOM 3788 O O . LYS A 1 474 ? 35.610 2.041 -24.626 1.00 89.25 474 LYS A O 1
ATOM 3793 N N . GLU A 1 475 ? 35.335 2.700 -26.750 1.00 83.19 475 GLU A N 1
ATOM 3794 C CA . GLU A 1 475 ? 35.404 4.152 -26.516 1.00 83.19 475 GLU A CA 1
ATOM 3795 C C . GLU A 1 475 ? 34.027 4.778 -26.187 1.00 83.19 475 GLU A C 1
ATOM 3797 O O . GLU A 1 475 ? 33.897 5.998 -26.088 1.00 83.19 475 GLU A O 1
ATOM 3802 N N . LEU A 1 476 ? 32.960 3.975 -26.070 1.00 83.31 476 LEU A N 1
ATOM 3803 C CA . LEU A 1 476 ? 31.592 4.437 -25.801 1.00 83.31 476 LEU A CA 1
ATOM 3804 C C . LEU A 1 476 ? 31.290 4.445 -24.297 1.00 83.31 476 LEU A C 1
ATOM 3806 O O . LEU A 1 476 ? 30.323 3.840 -23.852 1.00 83.31 476 LEU A O 1
ATOM 3810 N N . THR A 1 477 ? 32.101 5.155 -23.518 1.00 75.50 477 THR A N 1
ATOM 3811 C CA . THR A 1 477 ? 32.031 5.175 -22.045 1.00 75.50 477 THR A CA 1
ATOM 3812 C C . THR A 1 477 ? 31.073 6.228 -21.477 1.00 75.50 477 THR A C 1
ATOM 3814 O O . THR A 1 477 ? 31.197 6.610 -20.324 1.00 75.50 477 THR A O 1
ATOM 3817 N N . LYS A 1 478 ? 30.148 6.753 -22.284 1.00 83.88 478 LYS A N 1
ATOM 3818 C CA . LYS A 1 478 ? 29.161 7.763 -21.867 1.00 83.88 478 LYS A CA 1
ATOM 3819 C C . LYS A 1 478 ? 27.765 7.157 -21.825 1.00 83.88 478 LYS A C 1
ATOM 3821 O O . LYS A 1 478 ? 27.512 6.170 -22.516 1.00 83.88 478 LYS A O 1
ATOM 3826 N N . ALA A 1 479 ? 26.853 7.813 -21.109 1.00 87.38 479 ALA A N 1
ATOM 3827 C CA . ALA A 1 479 ? 25.449 7.418 -21.077 1.00 87.38 479 ALA A CA 1
ATOM 3828 C C . ALA A 1 479 ? 24.890 7.204 -22.493 1.00 87.38 479 ALA A C 1
ATOM 3830 O O . ALA A 1 479 ? 25.129 8.035 -23.383 1.00 87.38 479 ALA A O 1
ATOM 3831 N N . TYR A 1 480 ? 24.120 6.130 -22.714 1.00 89.81 480 TYR A N 1
ATOM 3832 C CA . TYR A 1 480 ? 23.571 5.827 -24.047 1.00 89.81 480 TYR A CA 1
ATOM 3833 C C . TYR A 1 480 ? 22.704 6.958 -24.613 1.00 89.81 480 TYR A C 1
ATOM 3835 O O . TYR A 1 480 ? 22.610 7.103 -25.831 1.00 89.81 480 TYR A O 1
ATOM 3843 N N . SER A 1 481 ? 22.138 7.815 -23.756 1.00 86.75 481 SER A N 1
ATOM 3844 C CA . SER A 1 481 ? 21.369 8.999 -24.154 1.00 86.75 481 SER A CA 1
ATOM 3845 C C . SER A 1 481 ? 22.198 10.029 -24.926 1.00 86.75 481 SER A C 1
ATOM 3847 O O . SER A 1 481 ? 21.658 10.822 -25.695 1.00 86.75 481 SER A O 1
ATOM 3849 N N . LYS A 1 482 ? 23.525 9.985 -24.768 1.00 87.88 482 LYS A N 1
ATOM 3850 C CA . LYS A 1 482 ? 24.500 10.869 -25.416 1.00 87.88 482 LYS A CA 1
ATOM 3851 C C . LYS A 1 482 ? 25.221 10.193 -26.589 1.00 87.88 482 LYS A C 1
ATOM 3853 O O . LYS A 1 482 ? 26.140 10.794 -27.158 1.00 87.88 482 LYS A O 1
ATOM 3858 N N . ILE A 1 483 ? 24.878 8.951 -26.941 1.00 91.00 483 ILE A N 1
ATOM 3859 C CA . ILE A 1 483 ? 25.471 8.212 -28.066 1.00 91.00 483 ILE A CA 1
ATOM 3860 C C . ILE A 1 483 ? 24.619 8.415 -29.327 1.00 91.00 483 ILE A C 1
ATOM 3862 O O . ILE A 1 483 ? 23.391 8.344 -29.292 1.00 91.00 483 ILE A O 1
ATOM 3866 N N . ASP A 1 484 ? 25.286 8.660 -30.457 1.00 92.88 484 ASP A N 1
ATOM 3867 C CA . ASP A 1 484 ? 24.651 8.688 -31.775 1.00 92.88 484 ASP A CA 1
ATOM 3868 C C . ASP A 1 484 ? 24.695 7.293 -32.412 1.00 92.88 484 ASP A C 1
ATOM 3870 O O . ASP A 1 484 ? 25.757 6.809 -32.812 1.00 92.88 484 ASP A O 1
ATOM 3874 N N . PHE A 1 485 ? 23.532 6.643 -32.498 1.00 94.44 485 PHE A N 1
ATOM 3875 C CA . PHE A 1 485 ? 23.388 5.317 -33.103 1.00 94.44 485 PHE A CA 1
ATOM 3876 C C . PHE A 1 485 ? 22.977 5.367 -34.585 1.00 94.44 485 PHE A C 1
ATOM 3878 O O . PHE A 1 485 ? 22.874 4.317 -35.219 1.00 94.44 485 PHE A O 1
ATOM 3885 N N . SER A 1 486 ? 22.749 6.553 -35.166 1.00 91.94 486 SER A N 1
ATOM 3886 C CA . SER A 1 486 ? 22.177 6.714 -36.515 1.00 91.94 486 SER A CA 1
ATOM 3887 C C . SER A 1 486 ? 22.987 6.012 -37.610 1.00 91.94 486 SER A C 1
ATOM 3889 O O . SER A 1 486 ? 22.414 5.355 -38.484 1.00 91.94 486 SER A O 1
ATOM 3891 N N . HIS A 1 487 ? 24.315 6.099 -37.532 1.00 92.25 487 HIS A N 1
ATOM 3892 C CA . HIS A 1 487 ? 25.257 5.547 -38.511 1.00 92.25 487 HIS A CA 1
ATOM 3893 C C . HIS A 1 487 ? 26.115 4.402 -37.958 1.00 92.25 487 HIS A C 1
ATOM 3895 O O . HIS A 1 487 ? 27.025 3.925 -38.638 1.00 92.25 487 HIS A O 1
ATOM 3901 N N . MET A 1 488 ? 25.833 3.943 -36.736 1.00 94.94 488 MET A N 1
ATOM 3902 C CA . MET A 1 488 ? 26.595 2.868 -36.110 1.00 94.94 488 MET A CA 1
ATOM 3903 C C . MET A 1 488 ? 26.299 1.523 -36.804 1.00 94.94 488 MET A C 1
ATOM 3905 O O . MET A 1 488 ? 25.127 1.211 -37.045 1.00 94.94 488 MET A O 1
ATOM 3909 N N . PRO A 1 489 ? 27.323 0.712 -37.143 1.00 95.88 489 PRO A N 1
ATOM 3910 C CA . PRO A 1 489 ? 27.105 -0.615 -37.711 1.00 95.88 489 PRO A CA 1
ATOM 3911 C C . PRO A 1 489 ? 26.254 -1.483 -36.782 1.00 95.88 489 PRO A C 1
ATOM 3913 O O . PRO A 1 489 ? 26.474 -1.493 -35.575 1.00 95.88 489 PRO A O 1
ATOM 3916 N N . GLU A 1 490 ? 25.315 -2.241 -37.349 1.00 95.75 490 GLU A N 1
ATOM 3917 C CA . GLU A 1 490 ? 24.397 -3.102 -36.589 1.00 95.75 490 GLU A CA 1
ATOM 3918 C C . GLU A 1 490 ? 25.138 -4.068 -35.658 1.00 95.75 490 GLU A C 1
ATOM 3920 O O . GLU A 1 490 ? 24.812 -4.149 -34.481 1.00 95.75 490 GLU A O 1
ATOM 3925 N N . GLN A 1 491 ? 26.207 -4.702 -36.146 1.00 95.50 491 GLN A N 1
ATOM 3926 C CA . GLN A 1 491 ? 27.051 -5.585 -35.341 1.00 95.50 491 GLN A CA 1
ATOM 3927 C C . GLN A 1 491 ? 27.640 -4.878 -34.109 1.00 95.50 491 GLN A C 1
ATOM 3929 O O . GLN A 1 491 ? 27.664 -5.449 -33.025 1.00 95.50 491 GLN A O 1
ATOM 3934 N N . THR A 1 492 ? 28.072 -3.622 -34.248 1.00 95.75 492 THR A N 1
ATOM 3935 C CA . THR A 1 492 ? 28.579 -2.824 -33.123 1.00 95.75 492 THR A CA 1
ATOM 3936 C C . THR A 1 492 ? 27.471 -2.520 -32.115 1.00 95.75 492 THR A C 1
ATOM 3938 O O . THR A 1 492 ? 27.721 -2.548 -30.915 1.00 95.75 492 THR A O 1
ATOM 3941 N N . ILE A 1 493 ? 26.245 -2.259 -32.584 1.00 96.12 493 ILE A N 1
ATOM 3942 C CA . ILE A 1 493 ? 25.085 -2.050 -31.707 1.00 96.12 493 ILE A CA 1
ATOM 3943 C C . ILE A 1 493 ? 24.754 -3.339 -30.944 1.00 96.12 493 ILE A C 1
ATOM 3945 O O . ILE A 1 493 ? 24.508 -3.284 -29.743 1.00 96.12 493 ILE A O 1
ATOM 3949 N N . LEU A 1 494 ? 24.786 -4.493 -31.615 1.00 96.69 494 LEU A N 1
ATOM 3950 C CA . LEU A 1 494 ? 24.543 -5.787 -30.977 1.00 96.69 494 LEU A CA 1
ATOM 3951 C C . LEU A 1 494 ? 25.599 -6.096 -29.909 1.00 96.69 494 LEU A C 1
ATOM 3953 O O . LEU A 1 494 ? 25.244 -6.487 -28.805 1.00 96.69 494 LEU A O 1
ATOM 3957 N N . GLU A 1 495 ? 26.880 -5.861 -30.202 1.00 96.44 495 GLU A N 1
ATOM 3958 C CA . GLU A 1 495 ? 27.968 -6.002 -29.225 1.00 96.44 495 GLU A CA 1
ATOM 3959 C C . GLU A 1 495 ? 27.824 -5.032 -28.038 1.00 96.44 495 GLU A C 1
ATOM 3961 O O . GLU A 1 495 ? 28.116 -5.400 -26.903 1.00 96.44 495 GLU A O 1
ATOM 3966 N N . TYR A 1 496 ? 27.354 -3.804 -28.278 1.00 96.69 496 TYR A N 1
ATOM 3967 C CA . TYR A 1 496 ? 27.087 -2.826 -27.220 1.00 96.69 496 TYR A CA 1
ATOM 3968 C C . TYR A 1 496 ? 25.936 -3.269 -26.302 1.00 96.69 496 TYR A C 1
ATOM 3970 O O . TYR A 1 496 ? 26.056 -3.186 -25.082 1.00 96.69 496 TYR A O 1
ATOM 3978 N N . ILE A 1 497 ? 24.832 -3.767 -26.871 1.00 96.81 497 ILE A N 1
ATOM 3979 C CA . ILE A 1 497 ? 23.703 -4.310 -26.096 1.00 96.81 497 ILE A CA 1
ATOM 3980 C C . ILE A 1 497 ? 24.130 -5.570 -25.325 1.00 96.81 497 ILE A C 1
ATOM 3982 O O . ILE A 1 497 ? 23.698 -5.775 -24.193 1.00 96.81 497 ILE A O 1
ATOM 3986 N N . ASP A 1 498 ? 24.999 -6.400 -25.903 1.00 97.06 498 ASP A N 1
ATOM 3987 C CA . ASP A 1 498 ? 25.536 -7.574 -25.213 1.00 97.06 498 ASP A CA 1
ATOM 3988 C C . ASP A 1 498 ? 26.318 -7.186 -23.947 1.00 97.06 498 ASP A C 1
ATOM 3990 O O . ASP A 1 498 ? 26.106 -7.784 -22.889 1.00 97.06 498 ASP A O 1
ATOM 3994 N N . ALA A 1 499 ? 27.151 -6.140 -24.052 1.00 96.25 499 ALA A N 1
ATOM 3995 C CA . ALA A 1 499 ? 27.903 -5.567 -22.936 1.00 96.25 499 ALA A CA 1
ATOM 3996 C C . ALA A 1 499 ? 26.993 -4.893 -21.894 1.00 96.25 499 ALA A C 1
ATOM 3998 O O . ALA A 1 499 ? 27.245 -5.007 -20.700 1.00 96.25 499 ALA A O 1
ATOM 3999 N N . TYR A 1 500 ? 25.898 -4.253 -22.321 1.00 96.75 500 TYR A N 1
ATOM 4000 C CA . TYR A 1 500 ? 24.885 -3.705 -21.410 1.00 96.75 500 TYR A CA 1
ATOM 4001 C C . TYR A 1 500 ? 24.294 -4.786 -20.492 1.00 96.75 500 TYR A C 1
ATOM 4003 O O . TYR A 1 500 ? 24.155 -4.580 -19.287 1.00 96.75 500 TYR A O 1
ATOM 4011 N N . PHE A 1 501 ? 23.983 -5.964 -21.041 1.00 97.56 501 PHE A N 1
ATOM 4012 C CA . PHE A 1 501 ? 23.497 -7.077 -20.226 1.00 97.56 501 PHE A CA 1
ATOM 4013 C C . PHE A 1 501 ? 24.591 -7.689 -19.337 1.00 97.56 501 PHE A C 1
ATOM 4015 O O . PHE A 1 501 ? 24.265 -8.174 -18.255 1.00 97.56 501 PHE A O 1
ATOM 4022 N N . ASP A 1 502 ? 25.865 -7.648 -19.741 1.00 96.44 502 ASP A N 1
ATOM 4023 C CA . ASP A 1 502 ? 26.986 -8.058 -18.876 1.00 96.44 502 ASP A CA 1
ATOM 4024 C C . ASP A 1 502 ? 27.164 -7.125 -17.673 1.00 96.44 502 ASP A C 1
ATOM 4026 O O . ASP A 1 502 ? 27.335 -7.592 -16.543 1.00 96.44 502 ASP A O 1
ATOM 4030 N N . ASP A 1 503 ? 27.052 -5.816 -17.893 1.00 95.31 503 ASP A N 1
ATOM 4031 C CA . ASP A 1 503 ? 27.080 -4.809 -16.832 1.00 95.31 503 ASP A CA 1
ATOM 4032 C C . ASP A 1 503 ? 25.892 -4.999 -15.866 1.00 95.31 503 ASP A C 1
ATOM 4034 O O . ASP A 1 503 ? 26.074 -5.005 -14.650 1.00 95.31 503 ASP A O 1
ATOM 4038 N N . MET A 1 504 ? 24.692 -5.292 -16.379 1.00 96.88 504 MET A N 1
ATOM 4039 C CA . MET A 1 504 ? 23.524 -5.592 -15.539 1.00 96.88 504 MET A CA 1
ATOM 4040 C C . MET A 1 504 ? 23.680 -6.881 -14.718 1.00 96.88 504 MET A C 1
ATOM 4042 O O . MET A 1 504 ? 23.261 -6.929 -13.560 1.00 96.88 504 MET A O 1
ATOM 4046 N N . MET A 1 505 ? 24.276 -7.932 -15.289 1.00 97.00 505 MET A N 1
ATOM 4047 C CA . MET A 1 505 ? 24.598 -9.150 -14.536 1.00 97.00 505 MET A CA 1
ATOM 4048 C C . MET A 1 505 ? 25.634 -8.867 -13.444 1.00 97.00 505 MET A C 1
ATOM 4050 O O . MET A 1 505 ? 25.466 -9.336 -12.324 1.00 97.00 505 MET A O 1
ATOM 4054 N N . THR A 1 506 ? 26.642 -8.040 -13.733 1.00 96.06 506 THR A N 1
ATOM 4055 C CA . THR A 1 506 ? 27.640 -7.615 -12.740 1.00 96.06 506 THR A CA 1
ATOM 4056 C C . THR A 1 506 ? 26.984 -6.846 -11.595 1.00 96.06 506 THR A C 1
ATOM 4058 O O . THR A 1 506 ? 27.179 -7.202 -10.436 1.00 96.06 506 THR A O 1
ATOM 4061 N N . MET A 1 507 ? 26.131 -5.866 -11.908 1.00 95.94 507 MET A N 1
ATOM 4062 C CA . MET A 1 507 ? 25.330 -5.125 -10.927 1.00 95.94 507 MET A CA 1
ATOM 4063 C C . MET A 1 507 ? 24.504 -6.075 -10.043 1.00 95.94 507 MET A C 1
ATOM 4065 O O . MET A 1 507 ? 24.504 -5.962 -8.818 1.00 95.94 507 MET A O 1
ATOM 4069 N N . LEU A 1 508 ? 23.849 -7.076 -10.643 1.00 95.38 508 LEU A N 1
ATOM 4070 C CA . LEU A 1 508 ? 23.099 -8.106 -9.916 1.00 95.38 508 LEU A CA 1
ATOM 4071 C C . LEU A 1 508 ? 23.966 -9.039 -9.062 1.00 95.38 508 LEU A C 1
ATOM 4073 O O . LEU A 1 508 ? 23.425 -9.691 -8.170 1.00 95.38 508 LEU A O 1
ATOM 4077 N N . ASP A 1 509 ? 25.264 -9.136 -9.299 1.00 93.50 509 ASP A N 1
ATOM 4078 C CA . ASP A 1 509 ? 26.153 -9.956 -8.476 1.00 93.50 509 ASP A CA 1
ATOM 4079 C C . ASP A 1 509 ? 26.764 -9.156 -7.320 1.00 93.50 509 ASP A C 1
ATOM 4081 O O . ASP A 1 509 ? 27.091 -9.729 -6.278 1.00 93.50 509 ASP A O 1
ATOM 4085 N N . THR A 1 510 ? 26.909 -7.838 -7.478 1.00 92.12 510 THR A N 1
ATOM 4086 C CA . THR A 1 510 ? 27.678 -7.005 -6.544 1.00 92.12 510 THR A CA 1
ATOM 4087 C C . THR A 1 510 ? 26.843 -6.051 -5.700 1.00 92.12 510 THR A C 1
ATOM 4089 O O . THR A 1 510 ? 27.324 -5.613 -4.658 1.00 92.12 510 THR A O 1
ATOM 4092 N N . GLU A 1 511 ? 25.619 -5.721 -6.114 1.00 92.25 511 GLU A N 1
ATOM 4093 C CA . GLU A 1 511 ? 24.818 -4.663 -5.488 1.00 92.25 511 GLU A CA 1
ATOM 4094 C C . GLU A 1 511 ? 23.551 -5.179 -4.792 1.00 92.25 511 GLU A C 1
ATOM 4096 O O . GLU A 1 511 ? 22.929 -6.177 -5.180 1.00 92.25 511 GLU A O 1
ATOM 4101 N N . ASP A 1 512 ? 23.153 -4.459 -3.745 1.00 91.50 512 ASP A N 1
ATOM 4102 C CA . ASP A 1 512 ? 21.931 -4.631 -2.968 1.00 91.50 512 ASP A CA 1
ATOM 4103 C C . ASP A 1 512 ? 20.922 -3.519 -3.300 1.00 91.50 512 ASP A C 1
ATOM 4105 O O . ASP A 1 512 ? 21.072 -2.369 -2.890 1.00 91.50 512 ASP A O 1
ATOM 4109 N N . PHE A 1 513 ? 19.880 -3.870 -4.048 1.00 97.75 513 PHE A N 1
ATOM 4110 C CA . PHE A 1 513 ? 18.813 -2.963 -4.461 1.00 97.75 513 PHE A CA 1
ATOM 4111 C C . PHE A 1 513 ? 17.481 -3.712 -4.550 1.00 97.75 513 PHE A C 1
ATOM 4113 O O . PHE A 1 513 ? 17.429 -4.942 -4.488 1.00 97.75 513 PHE A O 1
ATOM 4120 N N . ASP A 1 514 ? 16.392 -2.960 -4.670 1.00 98.31 514 ASP A N 1
ATOM 4121 C CA . ASP A 1 514 ? 15.032 -3.466 -4.499 1.00 98.31 514 ASP A CA 1
ATOM 4122 C C . ASP A 1 514 ? 14.308 -3.686 -5.835 1.00 98.31 514 ASP A C 1
ATOM 4124 O O . ASP A 1 514 ? 13.510 -4.618 -5.963 1.00 98.31 514 ASP A O 1
ATOM 4128 N N . VAL A 1 515 ? 14.594 -2.839 -6.828 1.00 98.81 515 VAL A N 1
ATOM 4129 C CA . VAL A 1 515 ? 13.937 -2.820 -8.143 1.00 98.81 515 VAL A CA 1
ATOM 4130 C C . VAL A 1 515 ? 14.987 -2.771 -9.253 1.00 98.81 515 VAL A C 1
ATOM 4132 O O . VAL A 1 515 ? 15.851 -1.898 -9.244 1.00 98.81 515 VAL A O 1
ATOM 4135 N N . LEU A 1 516 ? 14.899 -3.676 -10.229 1.00 98.75 516 LEU A N 1
ATOM 4136 C CA . LEU A 1 516 ? 15.673 -3.599 -11.469 1.00 98.75 516 LEU A CA 1
ATOM 4137 C C . LEU A 1 516 ? 14.948 -2.685 -12.465 1.00 98.75 516 LEU A C 1
ATOM 4139 O O . LEU A 1 516 ? 13.882 -3.058 -12.967 1.00 98.75 516 LEU A O 1
ATOM 4143 N N . ALA A 1 517 ? 15.528 -1.518 -12.757 1.00 97.12 517 ALA A N 1
ATOM 4144 C CA . ALA A 1 517 ? 14.934 -0.544 -13.669 1.00 97.12 517 ALA A CA 1
ATOM 4145 C C . ALA A 1 517 ? 15.074 -0.930 -15.141 1.00 97.12 517 ALA A C 1
ATOM 4147 O O . ALA A 1 517 ? 16.105 -1.444 -15.586 1.00 97.12 517 ALA A O 1
ATOM 4148 N N . HIS A 1 518 ? 14.019 -0.617 -15.898 1.00 95.44 518 HIS A N 1
ATOM 4149 C CA . HIS A 1 518 ? 13.953 -0.562 -17.357 1.00 95.44 518 HIS A CA 1
ATOM 4150 C C . HIS A 1 518 ? 14.930 -1.487 -18.103 1.00 95.44 518 HIS A C 1
ATOM 4152 O O . HIS A 1 518 ? 15.806 -1.036 -18.840 1.00 95.44 518 HIS A O 1
ATOM 4158 N N . LEU A 1 519 ? 14.743 -2.802 -17.942 1.00 98.12 519 LEU A N 1
ATOM 4159 C CA . LEU A 1 519 ? 15.622 -3.891 -18.410 1.00 98.12 519 LEU A CA 1
ATOM 4160 C C . LEU A 1 519 ? 16.138 -3.771 -19.862 1.00 98.12 519 LEU A C 1
ATOM 4162 O O . LEU A 1 519 ? 17.142 -4.377 -20.214 1.00 98.12 519 LEU A O 1
ATOM 4166 N N . THR A 1 520 ? 15.456 -3.028 -20.734 1.00 96.94 520 THR A N 1
ATOM 4167 C CA . THR A 1 520 ? 15.837 -2.844 -22.144 1.00 96.94 520 THR A CA 1
ATOM 4168 C C . THR A 1 520 ? 16.017 -1.372 -22.536 1.00 96.94 520 THR A C 1
ATOM 4170 O O . THR A 1 520 ? 15.756 -1.004 -23.686 1.00 96.94 520 THR A O 1
ATOM 4173 N N . CYS A 1 521 ? 16.441 -0.512 -21.603 1.00 95.44 521 CYS A N 1
ATOM 4174 C CA . CYS A 1 521 ? 16.485 0.947 -21.779 1.00 95.44 521 CYS A CA 1
ATOM 4175 C C . CYS A 1 521 ? 17.242 1.455 -23.026 1.00 95.44 521 CYS A C 1
ATOM 4177 O O . CYS A 1 521 ? 16.724 2.356 -23.698 1.00 95.44 521 CYS A O 1
ATOM 4179 N N . PRO A 1 522 ? 18.386 0.867 -23.449 1.00 95.69 522 PRO A N 1
ATOM 4180 C CA . PRO A 1 522 ? 19.074 1.297 -24.671 1.00 95.69 522 PRO A CA 1
ATOM 4181 C C . PRO A 1 522 ? 18.184 1.294 -25.927 1.00 95.69 522 PRO A C 1
ATOM 4183 O O . PRO A 1 522 ? 18.358 2.130 -26.820 1.00 95.69 522 PRO A O 1
ATOM 4186 N N . LEU A 1 523 ? 17.177 0.411 -25.994 1.00 95.81 523 LEU A N 1
ATOM 4187 C CA . LEU A 1 523 ? 16.259 0.325 -27.134 1.00 95.81 523 LEU A CA 1
ATOM 4188 C C . LEU A 1 523 ? 15.370 1.568 -27.285 1.00 95.81 523 LEU A C 1
ATOM 4190 O O . LEU A 1 523 ? 14.981 1.886 -28.412 1.00 95.81 523 LEU A O 1
ATOM 4194 N N . ARG A 1 524 ? 15.113 2.329 -26.210 1.00 94.44 524 ARG A N 1
ATOM 4195 C CA . ARG A 1 524 ? 14.441 3.642 -26.284 1.00 94.44 524 ARG A CA 1
ATOM 4196 C C . ARG A 1 524 ? 15.160 4.575 -27.249 1.00 94.44 524 ARG A C 1
ATOM 4198 O O . ARG A 1 524 ? 14.522 5.234 -28.065 1.00 94.44 524 ARG A O 1
ATOM 4205 N N . TYR A 1 525 ? 16.488 4.584 -27.205 1.00 93.50 525 TYR A N 1
ATOM 4206 C CA . TYR A 1 525 ? 17.314 5.418 -28.070 1.00 93.50 525 TYR A CA 1
ATOM 4207 C C . TYR A 1 525 ? 17.528 4.744 -29.424 1.00 93.50 525 TYR A C 1
ATOM 4209 O O . TYR A 1 525 ? 17.206 5.324 -30.459 1.00 93.50 525 TYR A O 1
ATOM 4217 N N . ILE A 1 526 ? 18.000 3.496 -29.430 1.00 96.00 526 ILE A N 1
ATOM 4218 C CA . ILE A 1 526 ? 18.369 2.762 -30.649 1.00 96.00 526 ILE A CA 1
ATOM 4219 C C . ILE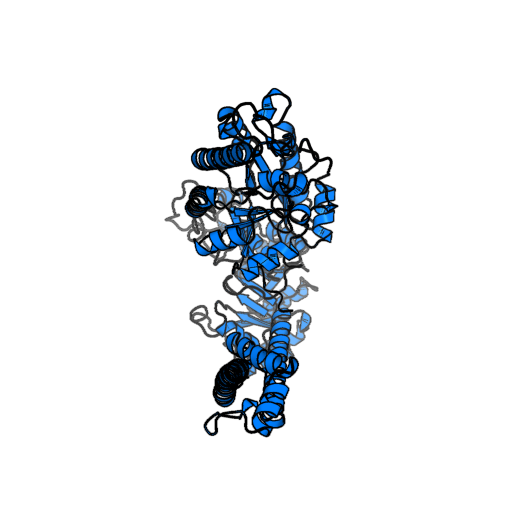 A 1 526 ? 17.162 2.586 -31.586 1.00 96.00 526 ILE A C 1
ATOM 4221 O O . ILE A 1 526 ? 17.226 2.938 -32.767 1.00 96.00 526 ILE A O 1
ATOM 4225 N N . ASN A 1 527 ? 16.038 2.091 -31.064 1.00 95.38 527 ASN A N 1
ATOM 4226 C CA . ASN A 1 527 ? 14.830 1.834 -31.849 1.00 95.38 527 ASN A CA 1
ATOM 4227 C C . ASN A 1 527 ? 13.841 2.994 -31.789 1.00 95.38 527 ASN A C 1
ATOM 4229 O O . ASN A 1 527 ? 13.227 3.317 -32.804 1.00 95.38 527 ASN A O 1
ATOM 4233 N N . GLY A 1 528 ? 13.688 3.637 -30.632 1.00 91.38 528 GLY A N 1
ATOM 4234 C CA . GLY A 1 528 ? 12.708 4.709 -30.456 1.00 91.38 528 GLY A CA 1
ATOM 4235 C C . GLY A 1 528 ? 13.132 6.023 -31.108 1.00 91.38 528 GLY A C 1
ATOM 4236 O O . GLY A 1 528 ? 12.330 6.617 -31.827 1.00 91.38 528 GLY A O 1
ATOM 4237 N N . ILE A 1 529 ? 14.383 6.454 -30.933 1.00 90.12 529 ILE A N 1
ATOM 4238 C CA . ILE A 1 529 ? 14.885 7.729 -31.475 1.00 90.12 529 ILE A CA 1
ATOM 4239 C C . ILE A 1 529 ? 15.553 7.529 -32.838 1.00 90.12 529 ILE A C 1
ATOM 4241 O O . ILE A 1 529 ? 15.154 8.159 -33.815 1.00 90.12 529 ILE A O 1
ATOM 4245 N N . TYR A 1 530 ? 16.524 6.617 -32.933 1.00 93.62 530 TYR A N 1
ATOM 4246 C CA . TYR A 1 530 ? 17.324 6.405 -34.147 1.00 93.62 530 TYR A CA 1
ATOM 4247 C C . TYR A 1 530 ? 16.714 5.406 -35.141 1.00 93.62 530 TYR A C 1
ATOM 4249 O O . TYR A 1 530 ? 17.277 5.195 -36.216 1.00 93.62 530 TYR A O 1
ATOM 4257 N N . LYS A 1 531 ? 15.564 4.804 -34.807 1.00 93.69 531 LYS A N 1
ATOM 4258 C CA . LYS A 1 531 ? 14.767 3.933 -35.691 1.00 93.69 531 LYS A CA 1
ATOM 4259 C C . LYS A 1 531 ? 15.559 2.765 -36.314 1.00 93.69 531 LYS A C 1
ATOM 4261 O O . LYS A 1 531 ? 15.296 2.370 -37.447 1.00 93.69 531 LYS A O 1
ATOM 4266 N N . ARG A 1 532 ? 16.516 2.185 -35.574 1.00 92.56 532 ARG A N 1
ATOM 4267 C CA . ARG A 1 532 ? 17.428 1.127 -36.063 1.00 92.56 532 ARG A CA 1
ATOM 4268 C C . ARG A 1 532 ? 16.807 -0.278 -36.162 1.00 92.56 532 ARG A C 1
ATOM 4270 O O . ARG A 1 532 ? 17.391 -1.121 -36.827 1.00 92.56 532 ARG A O 1
ATOM 4277 N N . SER A 1 533 ? 15.631 -0.515 -35.570 1.00 91.94 533 SER A N 1
ATOM 4278 C CA . SER A 1 533 ? 14.877 -1.790 -35.615 1.00 91.94 533 SER A CA 1
ATOM 4279 C C . SER A 1 533 ? 15.670 -3.031 -35.165 1.00 91.94 533 SER A C 1
ATOM 4281 O O . SER A 1 533 ? 15.577 -4.093 -35.772 1.00 91.94 533 SER A O 1
ATOM 4283 N N . ILE A 1 534 ? 16.451 -2.893 -34.095 1.00 94.00 534 ILE A N 1
ATOM 4284 C CA . ILE A 1 534 ? 17.252 -3.963 -33.494 1.00 94.00 534 ILE A CA 1
ATOM 4285 C C . ILE A 1 534 ? 16.372 -4.861 -32.618 1.00 94.00 534 ILE A C 1
ATOM 4287 O O . ILE A 1 534 ? 15.710 -4.367 -31.703 1.00 94.00 534 ILE A O 1
ATOM 4291 N N . GLY A 1 535 ? 16.375 -6.166 -32.893 1.00 91.75 535 GLY A N 1
ATOM 4292 C CA . GLY A 1 535 ? 15.690 -7.185 -32.092 1.00 91.75 535 GLY A CA 1
ATOM 4293 C C . GLY A 1 535 ? 16.507 -7.659 -30.884 1.00 91.75 535 GLY A C 1
ATOM 4294 O O . GLY A 1 535 ? 17.711 -7.409 -30.792 1.00 91.75 535 GLY A O 1
ATOM 4295 N N . ILE A 1 536 ? 15.846 -8.341 -29.942 1.00 92.88 536 ILE A N 1
ATOM 4296 C CA . ILE A 1 536 ? 16.464 -8.832 -28.693 1.00 92.88 536 ILE A CA 1
ATOM 4297 C C . ILE A 1 536 ? 16.722 -10.343 -28.671 1.00 92.88 536 ILE A C 1
ATOM 4299 O O . ILE A 1 536 ? 17.181 -10.879 -27.664 1.00 92.88 536 ILE A O 1
ATOM 4303 N N . GLU A 1 537 ? 16.413 -11.053 -29.754 1.00 94.25 537 GLU A N 1
ATOM 4304 C CA . GLU A 1 537 ? 16.354 -12.519 -29.802 1.00 94.25 537 GLU A CA 1
ATOM 4305 C C . GLU A 1 537 ? 17.698 -13.156 -29.431 1.00 94.25 537 GLU A C 1
ATOM 4307 O O . GLU A 1 537 ? 17.743 -14.171 -28.735 1.00 94.25 537 GLU A O 1
ATOM 4312 N N . HIS A 1 538 ? 18.796 -12.518 -29.843 1.00 92.88 538 HIS A N 1
ATOM 4313 C CA . HIS A 1 538 ? 20.166 -12.944 -29.554 1.00 92.88 538 HIS A CA 1
ATOM 4314 C C . HIS A 1 538 ? 20.520 -12.859 -28.062 1.00 92.88 538 HIS A C 1
ATOM 4316 O O . HIS A 1 538 ? 21.365 -13.618 -27.591 1.00 92.88 538 HIS A O 1
ATOM 4322 N N . PHE A 1 539 ? 19.857 -11.977 -27.312 1.00 97.19 539 PHE A N 1
ATOM 4323 C CA . PHE A 1 539 ? 20.159 -11.704 -25.905 1.00 97.19 539 PHE A CA 1
ATOM 4324 C C . PHE A 1 539 ? 19.241 -12.453 -24.937 1.00 97.19 539 PHE A C 1
ATOM 4326 O O . PHE A 1 539 ? 19.480 -12.420 -23.730 1.00 97.19 539 PHE A O 1
ATOM 4333 N N . LEU A 1 540 ? 18.224 -13.171 -25.436 1.00 97.69 540 LEU A N 1
ATOM 4334 C CA . LEU A 1 540 ? 17.284 -13.929 -24.602 1.00 97.69 540 LEU A CA 1
ATOM 4335 C C . LEU A 1 540 ? 17.966 -14.846 -23.569 1.00 97.69 540 LEU A C 1
ATOM 4337 O O . LEU A 1 540 ? 17.484 -14.878 -22.441 1.00 97.69 540 LEU A O 1
ATOM 4341 N N . PRO A 1 541 ? 19.086 -15.544 -23.855 1.00 98.12 541 PRO A N 1
ATOM 4342 C CA . PRO A 1 541 ? 19.772 -16.335 -22.832 1.00 98.12 541 PRO A CA 1
ATOM 4343 C C . PRO A 1 541 ? 20.297 -15.510 -21.644 1.00 98.12 541 PRO A C 1
ATOM 4345 O O . PRO A 1 541 ? 20.176 -15.955 -20.502 1.00 98.12 541 PRO A O 1
ATOM 4348 N N . LYS A 1 542 ? 20.854 -14.314 -21.893 1.00 98.31 542 LYS A N 1
ATOM 4349 C CA . LYS A 1 542 ? 21.320 -13.396 -20.837 1.00 98.31 542 LYS A CA 1
ATOM 4350 C C . LYS A 1 542 ? 20.138 -12.776 -20.096 1.00 98.31 542 LYS A C 1
ATOM 4352 O O . LYS A 1 542 ? 20.120 -12.773 -18.870 1.00 98.31 542 LYS A O 1
ATOM 4357 N N . ILE A 1 543 ? 19.111 -12.345 -20.829 1.00 98.69 543 ILE A N 1
ATOM 4358 C CA . ILE A 1 543 ? 17.864 -11.829 -20.250 1.00 98.69 543 ILE A CA 1
ATOM 4359 C C . ILE A 1 543 ? 17.227 -12.882 -19.332 1.00 98.69 543 ILE A C 1
ATOM 4361 O O . ILE A 1 543 ? 16.869 -12.571 -18.204 1.00 98.69 543 ILE A O 1
ATOM 4365 N N . ASP A 1 544 ? 17.154 -14.145 -19.751 1.00 98.62 544 ASP A N 1
ATOM 4366 C CA . ASP A 1 544 ? 16.645 -15.237 -18.916 1.00 98.62 544 ASP A CA 1
ATOM 4367 C C . ASP A 1 544 ? 17.457 -15.428 -17.639 1.00 98.62 544 ASP A C 1
ATOM 4369 O O . ASP A 1 544 ? 16.887 -15.750 -16.596 1.00 98.62 544 ASP A O 1
ATOM 4373 N N . ALA A 1 545 ? 18.782 -15.289 -17.718 1.00 98.62 545 ALA A N 1
ATOM 4374 C CA . ALA A 1 545 ? 19.648 -15.369 -16.550 1.00 98.62 545 ALA A CA 1
ATOM 4375 C C . ALA A 1 545 ? 19.347 -14.221 -15.576 1.00 98.62 545 ALA A C 1
ATOM 4377 O O . ALA A 1 545 ? 19.095 -14.481 -14.404 1.00 98.62 545 ALA A O 1
ATOM 4378 N N . ILE A 1 546 ? 19.253 -12.989 -16.080 1.00 98.81 546 ILE A N 1
ATOM 4379 C CA . ILE A 1 546 ? 18.886 -11.789 -15.313 1.00 98.81 546 ILE A CA 1
ATOM 4380 C C . ILE A 1 546 ? 17.516 -11.964 -14.643 1.00 98.81 546 ILE A C 1
ATOM 4382 O O . ILE A 1 546 ? 17.403 -11.814 -13.426 1.00 98.81 546 ILE A O 1
ATOM 4386 N N . LEU A 1 547 ? 16.490 -12.359 -15.408 1.00 98.62 547 LEU A N 1
ATOM 4387 C CA . LEU A 1 547 ? 15.135 -12.586 -14.898 1.00 98.62 547 LEU A CA 1
ATOM 4388 C C . LEU A 1 547 ? 15.116 -13.671 -13.810 1.00 98.62 547 LEU A C 1
ATOM 4390 O O . LEU A 1 547 ? 14.481 -13.490 -12.774 1.00 98.62 547 LEU A O 1
ATOM 4394 N N . LYS A 1 548 ? 15.847 -14.781 -13.988 1.00 96.25 548 LYS A N 1
ATOM 4395 C CA . LYS A 1 548 ? 15.987 -15.814 -12.941 1.00 96.25 548 LYS A CA 1
ATOM 4396 C C . LYS A 1 548 ? 16.656 -15.262 -11.690 1.00 96.25 548 LYS A C 1
ATOM 4398 O O . LYS A 1 548 ? 16.215 -15.575 -10.587 1.00 96.25 548 LYS A O 1
ATOM 4403 N N . THR A 1 549 ? 17.707 -14.462 -11.845 1.00 96.88 549 THR A N 1
ATOM 4404 C CA . THR A 1 549 ? 18.438 -13.884 -10.717 1.00 96.88 549 THR A CA 1
ATOM 4405 C C . THR A 1 549 ? 17.545 -12.961 -9.897 1.00 96.88 549 THR A C 1
ATOM 4407 O O . THR A 1 549 ? 17.476 -13.139 -8.681 1.00 96.88 549 THR A O 1
ATOM 4410 N N . ILE A 1 550 ? 16.789 -12.053 -10.525 1.00 97.44 550 ILE A N 1
ATOM 4411 C CA . ILE A 1 550 ? 15.882 -11.165 -9.778 1.00 97.44 550 ILE A CA 1
ATOM 4412 C C . ILE A 1 550 ? 14.746 -11.935 -9.092 1.00 97.44 550 ILE A C 1
ATOM 4414 O O . ILE A 1 550 ? 14.435 -11.641 -7.941 1.00 97.44 550 ILE A O 1
ATOM 4418 N N . ILE A 1 551 ? 14.197 -12.985 -9.725 1.00 85.31 551 ILE A N 1
ATOM 4419 C CA . ILE A 1 551 ? 13.193 -13.865 -9.096 1.00 85.31 551 ILE A CA 1
ATOM 4420 C C . ILE A 1 551 ? 13.780 -14.523 -7.843 1.00 85.31 551 ILE A C 1
ATOM 4422 O O . ILE A 1 551 ? 13.170 -14.482 -6.778 1.00 85.31 551 ILE A O 1
ATOM 4426 N N . ASN A 1 552 ? 14.979 -15.100 -7.954 1.00 82.06 552 ASN A N 1
ATOM 4427 C CA . ASN A 1 552 ? 15.631 -15.810 -6.853 1.00 82.06 552 ASN A CA 1
ATOM 4428 C C . ASN A 1 552 ? 16.034 -14.881 -5.702 1.00 82.06 552 ASN A C 1
ATOM 4430 O O . ASN A 1 552 ? 15.995 -15.292 -4.543 1.00 82.06 552 ASN A O 1
ATOM 4434 N N . ARG A 1 553 ? 16.436 -13.644 -6.014 1.00 87.06 553 ARG A N 1
ATOM 4435 C CA . ARG A 1 553 ? 16.838 -12.639 -5.021 1.00 87.06 553 ARG A CA 1
ATOM 4436 C C . ARG A 1 553 ? 15.657 -11.877 -4.416 1.00 87.06 553 ARG A C 1
ATOM 4438 O O . ARG A 1 553 ? 15.844 -11.204 -3.409 1.00 87.06 553 ARG A O 1
ATOM 4445 N N . GLY A 1 554 ? 14.459 -11.984 -4.994 1.00 85.25 554 GLY A N 1
ATOM 4446 C CA . GLY A 1 554 ? 13.302 -11.188 -4.577 1.00 85.25 554 GLY A CA 1
ATOM 4447 C C . GLY A 1 554 ? 13.423 -9.709 -4.956 1.00 85.25 554 GLY A C 1
ATOM 4448 O O . GLY A 1 554 ? 12.922 -8.854 -4.231 1.00 85.25 554 GLY A O 1
ATOM 4449 N N . ILE A 1 555 ? 14.095 -9.420 -6.073 1.00 97.12 555 ILE A N 1
ATOM 4450 C CA . ILE A 1 555 ? 14.202 -8.081 -6.663 1.00 97.12 555 ILE A CA 1
ATOM 4451 C C . ILE A 1 555 ? 13.021 -7.888 -7.612 1.00 97.12 555 ILE A C 1
ATOM 4453 O O . ILE A 1 555 ? 12.714 -8.767 -8.425 1.00 97.12 555 ILE A O 1
ATOM 4457 N N . ALA A 1 556 ? 12.343 -6.749 -7.502 1.00 98.50 556 ALA A N 1
ATOM 4458 C CA . ALA A 1 556 ? 11.213 -6.445 -8.363 1.00 98.50 556 ALA A CA 1
ATOM 4459 C C . ALA A 1 556 ? 11.675 -6.114 -9.786 1.00 98.50 556 ALA A C 1
ATOM 4461 O O . ALA A 1 556 ? 12.698 -5.458 -9.979 1.00 98.50 556 ALA A O 1
ATOM 4462 N N . LEU A 1 557 ? 10.897 -6.528 -10.784 1.00 98.81 557 LEU A N 1
ATOM 4463 C CA . LEU A 1 557 ? 11.067 -6.055 -12.154 1.00 98.81 557 LEU A CA 1
ATOM 4464 C C . LEU A 1 557 ? 10.231 -4.791 -12.362 1.00 98.81 557 LEU A C 1
ATOM 4466 O O . LEU A 1 557 ? 9.017 -4.804 -12.146 1.00 98.81 557 LEU A O 1
ATOM 4470 N N . GLU A 1 558 ? 10.861 -3.713 -12.810 1.00 98.81 558 GLU A N 1
ATOM 4471 C CA . GLU A 1 558 ? 10.130 -2.508 -13.176 1.00 98.81 558 GLU A CA 1
ATOM 4472 C C . GLU A 1 558 ? 9.325 -2.701 -14.471 1.00 98.81 558 GLU A C 1
ATOM 4474 O O . GLU A 1 558 ? 9.826 -3.217 -15.469 1.00 98.81 558 GLU A O 1
ATOM 4479 N N . VAL A 1 559 ? 8.088 -2.203 -14.476 1.00 98.56 559 VAL A N 1
ATOM 4480 C CA . VAL A 1 559 ? 7.307 -1.918 -15.684 1.00 98.56 559 VAL A CA 1
ATOM 4481 C C . VAL A 1 559 ? 7.442 -0.427 -15.994 1.00 98.56 559 VAL A C 1
ATOM 4483 O O . VAL A 1 559 ? 6.655 0.393 -15.510 1.00 98.56 559 VAL A O 1
ATOM 4486 N N . ASN A 1 560 ? 8.464 -0.073 -16.776 1.00 98.56 560 ASN A N 1
ATOM 4487 C CA . ASN A 1 560 ? 8.773 1.322 -17.084 1.00 98.56 560 ASN A CA 1
ATOM 4488 C C . ASN A 1 560 ? 7.944 1.816 -18.273 1.00 98.56 560 ASN A C 1
ATOM 4490 O O . ASN A 1 560 ? 7.979 1.217 -19.355 1.00 98.56 560 ASN A O 1
ATOM 4494 N N . THR A 1 561 ? 7.220 2.921 -18.098 1.00 97.38 561 THR A N 1
ATOM 4495 C CA . THR A 1 561 ? 6.285 3.433 -19.110 1.00 97.38 561 THR A CA 1
ATOM 4496 C C . THR A 1 561 ? 6.810 4.603 -19.946 1.00 97.38 561 THR A C 1
ATOM 4498 O O . THR A 1 561 ? 6.118 5.053 -20.867 1.00 97.38 561 THR A O 1
ATOM 4501 N N . SER A 1 562 ? 8.034 5.080 -19.694 1.00 94.50 562 SER A N 1
ATOM 4502 C CA . SER A 1 562 ? 8.593 6.272 -20.356 1.00 94.50 562 SER A CA 1
ATOM 4503 C C . SER A 1 562 ? 8.777 6.119 -21.869 1.00 94.50 562 SER A C 1
ATOM 4505 O O . SER A 1 562 ? 8.744 7.100 -22.614 1.00 94.50 562 SER A O 1
ATOM 4507 N N . SER A 1 563 ? 8.955 4.891 -22.354 1.00 90.31 563 SER A N 1
ATOM 4508 C CA . SER A 1 563 ? 9.218 4.590 -23.764 1.00 90.31 563 SER A CA 1
ATOM 4509 C C . SER A 1 563 ? 7.961 4.394 -24.609 1.00 90.31 563 SER A C 1
ATOM 4511 O O . SER A 1 563 ? 8.073 4.315 -25.835 1.00 90.31 563 SER A O 1
ATOM 4513 N N . PHE A 1 564 ? 6.772 4.370 -23.998 1.00 91.81 564 PHE A N 1
ATOM 4514 C CA . PHE A 1 564 ? 5.540 3.962 -24.673 1.00 91.81 564 PHE A CA 1
ATOM 4515 C C . PHE A 1 564 ? 5.189 4.840 -25.883 1.00 91.81 564 PHE A C 1
ATOM 4517 O O . PHE A 1 564 ? 4.785 4.327 -26.920 1.00 91.81 564 PHE A O 1
ATOM 4524 N N . ASP A 1 565 ? 5.417 6.155 -25.821 1.00 86.31 565 ASP A N 1
ATOM 4525 C CA . ASP A 1 565 ? 5.195 7.041 -26.980 1.00 86.31 565 ASP A CA 1
ATOM 4526 C C . ASP A 1 565 ? 6.153 6.762 -28.150 1.00 86.31 565 ASP A C 1
ATOM 4528 O O . ASP A 1 565 ? 5.821 7.015 -29.309 1.00 86.31 565 ASP A O 1
ATOM 4532 N N . LEU A 1 566 ? 7.372 6.307 -27.848 1.00 85.81 566 LEU A N 1
ATOM 4533 C CA . LEU A 1 566 ? 8.449 6.138 -28.824 1.00 85.81 566 LEU A CA 1
ATOM 4534 C C . LEU A 1 566 ? 8.453 4.743 -29.449 1.00 85.81 566 LEU A C 1
ATOM 4536 O O . LEU A 1 566 ? 8.785 4.607 -30.631 1.00 85.81 566 LEU A O 1
ATOM 4540 N N . LEU A 1 567 ? 8.125 3.731 -28.645 1.00 90.62 567 LEU A N 1
ATOM 4541 C CA . LEU A 1 567 ? 8.181 2.316 -29.004 1.00 90.62 567 LEU A CA 1
ATOM 4542 C C . LEU A 1 567 ? 6.795 1.683 -29.179 1.00 90.62 567 LEU A C 1
ATOM 4544 O O . LEU A 1 567 ? 6.693 0.653 -29.836 1.00 90.62 567 LEU A O 1
ATOM 4548 N N . GLY A 1 568 ? 5.739 2.279 -28.620 1.00 92.81 568 GLY A N 1
ATOM 4549 C CA . GLY A 1 568 ? 4.425 1.638 -28.504 1.00 92.81 568 GLY A CA 1
ATOM 4550 C C . GLY A 1 568 ? 4.380 0.513 -27.463 1.00 92.81 568 GLY A C 1
ATOM 4551 O O . GLY A 1 568 ? 3.430 -0.263 -27.466 1.00 92.81 568 GLY A O 1
ATOM 4552 N N . ASP A 1 569 ? 5.407 0.408 -26.613 1.00 94.94 569 ASP A N 1
ATOM 4553 C CA . ASP A 1 569 ? 5.603 -0.663 -25.631 1.00 94.94 569 ASP A CA 1
ATOM 4554 C C . ASP A 1 569 ? 6.443 -0.158 -24.439 1.00 94.94 569 ASP A C 1
ATOM 4556 O O . ASP A 1 569 ? 6.942 0.970 -24.456 1.00 94.94 569 ASP A O 1
ATOM 4560 N N . PHE A 1 570 ? 6.582 -0.985 -23.406 1.00 96.69 570 PHE A N 1
ATOM 4561 C CA . PHE A 1 570 ? 7.296 -0.701 -22.160 1.00 96.69 570 PHE A CA 1
ATOM 4562 C C . PHE A 1 570 ? 8.776 -1.110 -22.225 1.00 96.69 570 PHE A C 1
ATOM 4564 O O . PHE A 1 570 ? 9.255 -1.685 -23.206 1.00 96.69 570 PHE A O 1
ATOM 4571 N N . MET A 1 571 ? 9.525 -0.813 -21.161 1.00 95.38 571 MET A N 1
ATOM 4572 C CA . MET A 1 571 ? 10.868 -1.359 -20.938 1.00 95.38 571 MET A CA 1
ATOM 4573 C C . MET A 1 571 ? 10.891 -2.096 -19.595 1.00 95.38 571 MET A C 1
ATOM 4575 O O . MET A 1 571 ? 10.855 -1.436 -18.561 1.00 95.38 571 MET A O 1
ATOM 4579 N N . PRO A 1 572 ? 10.954 -3.437 -19.581 1.00 97.75 572 PRO A N 1
ATOM 4580 C CA . PRO A 1 572 ? 10.968 -4.332 -20.740 1.00 97.75 572 PRO A CA 1
ATOM 4581 C C . PRO A 1 572 ? 9.615 -4.413 -21.466 1.00 97.75 572 PRO A C 1
ATOM 4583 O O . PRO A 1 572 ? 8.591 -4.025 -20.913 1.00 97.75 572 PRO A O 1
ATOM 4586 N N . SER A 1 573 ? 9.615 -4.948 -22.692 1.00 97.44 573 SER A N 1
ATOM 4587 C CA . SER A 1 573 ? 8.405 -5.136 -23.510 1.00 97.44 573 SER A CA 1
ATOM 4588 C C . SER A 1 573 ? 7.363 -6.041 -22.848 1.00 97.44 573 SER A C 1
ATOM 4590 O O . SER A 1 573 ? 7.697 -6.896 -22.022 1.00 97.44 573 SER A O 1
ATOM 4592 N N . ALA A 1 574 ? 6.103 -5.934 -23.276 1.00 97.69 574 ALA A N 1
ATOM 4593 C CA . ALA A 1 574 ? 5.023 -6.816 -22.823 1.00 97.69 574 ALA A CA 1
ATOM 4594 C C . ALA A 1 574 ? 5.360 -8.318 -22.962 1.00 97.69 574 ALA A C 1
ATOM 4596 O O . ALA A 1 574 ? 5.057 -9.110 -22.066 1.00 97.69 574 ALA A O 1
ATOM 4597 N N . ASP A 1 575 ? 6.048 -8.713 -24.038 1.00 97.69 575 ASP A N 1
ATOM 4598 C CA . ASP A 1 575 ? 6.489 -10.098 -24.254 1.00 97.69 575 ASP A CA 1
ATOM 4599 C C . ASP A 1 575 ? 7.517 -10.560 -23.210 1.00 97.69 575 ASP A C 1
ATOM 4601 O O . ASP A 1 575 ? 7.465 -11.698 -22.734 1.00 97.69 575 ASP A O 1
ATOM 4605 N N . LEU A 1 576 ? 8.437 -9.679 -22.809 1.00 98.44 576 LEU A N 1
ATOM 4606 C CA . LEU A 1 576 ? 9.400 -9.966 -21.749 1.00 98.44 576 LEU A CA 1
ATOM 4607 C C . LEU A 1 576 ? 8.746 -9.969 -20.362 1.00 98.44 576 LEU A C 1
ATOM 4609 O O . LEU A 1 576 ? 9.102 -10.809 -19.537 1.00 98.44 576 LEU A O 1
ATOM 4613 N N . LEU A 1 577 ? 7.756 -9.106 -20.112 1.00 98.56 577 LEU A N 1
ATOM 4614 C CA . LEU A 1 577 ? 6.946 -9.160 -18.889 1.00 98.56 577 LEU A CA 1
ATOM 4615 C C . LEU A 1 577 ? 6.187 -10.486 -18.791 1.00 98.56 577 LEU A C 1
ATOM 4617 O O . LEU A 1 577 ? 6.176 -11.126 -17.737 1.00 98.56 577 LEU A O 1
ATOM 4621 N N . LYS A 1 578 ? 5.608 -10.947 -19.906 1.00 98.12 578 LYS A N 1
ATOM 4622 C CA . LYS A 1 578 ? 4.972 -12.263 -19.980 1.00 98.12 578 LYS A CA 1
ATOM 4623 C C . LYS A 1 578 ? 5.981 -13.380 -19.724 1.00 98.12 578 LYS A C 1
ATOM 4625 O O . LYS A 1 578 ? 5.687 -14.320 -18.992 1.00 98.12 578 LYS A O 1
ATOM 4630 N N . ARG A 1 579 ? 7.180 -13.278 -20.294 1.00 98.25 579 ARG A N 1
ATOM 4631 C CA . ARG A 1 579 ? 8.256 -14.248 -20.078 1.00 98.25 579 ARG A CA 1
ATOM 4632 C C . ARG A 1 579 ? 8.683 -14.319 -18.610 1.00 98.25 579 ARG A C 1
ATOM 4634 O O . ARG A 1 579 ? 8.786 -15.417 -18.075 1.00 98.25 579 ARG A O 1
ATOM 4641 N N . TYR A 1 580 ? 8.869 -13.173 -17.953 1.00 98.38 580 TYR A N 1
ATOM 4642 C CA . TYR A 1 580 ? 9.138 -13.089 -16.515 1.00 98.38 580 TYR A CA 1
ATOM 4643 C C . TYR A 1 580 ? 8.030 -13.770 -15.695 1.00 98.38 580 TYR A C 1
ATOM 4645 O O . TYR A 1 580 ? 8.333 -14.589 -14.827 1.00 98.38 580 TYR A O 1
ATOM 4653 N N . TYR A 1 581 ? 6.760 -13.517 -16.028 1.00 94.75 581 TYR A N 1
ATOM 4654 C CA . TYR A 1 581 ? 5.611 -14.174 -15.397 1.00 94.75 581 TYR A CA 1
ATOM 4655 C C . TYR A 1 581 ? 5.620 -15.698 -15.579 1.00 94.75 581 TYR A C 1
ATOM 4657 O O . TYR A 1 581 ? 5.500 -16.446 -14.609 1.00 94.75 581 TYR A O 1
ATOM 4665 N N . ASP A 1 582 ? 5.821 -16.175 -16.811 1.00 90.25 582 ASP A N 1
ATOM 4666 C CA . ASP A 1 582 ? 5.868 -17.607 -17.136 1.00 90.25 582 ASP A CA 1
ATOM 4667 C C . ASP A 1 582 ? 7.012 -18.332 -16.392 1.00 90.25 582 ASP A C 1
ATOM 4669 O O . ASP A 1 582 ? 6.935 -19.536 -16.141 1.00 90.25 582 ASP A O 1
ATOM 4673 N N . MET A 1 583 ? 8.068 -17.603 -16.013 1.00 88.44 583 MET A N 1
ATOM 4674 C CA . MET A 1 583 ? 9.198 -18.098 -15.217 1.00 88.44 583 MET A CA 1
ATOM 4675 C C . MET A 1 583 ? 8.929 -18.104 -13.701 1.00 88.44 583 MET A C 1
ATOM 4677 O O . MET A 1 583 ? 9.804 -18.500 -12.932 1.00 88.44 583 MET A O 1
ATOM 4681 N N . GLY A 1 584 ? 7.731 -17.701 -13.266 1.00 79.12 584 GLY A N 1
ATOM 4682 C CA . GLY A 1 584 ? 7.333 -17.613 -11.858 1.00 79.12 584 GLY A CA 1
ATOM 4683 C C . GLY A 1 584 ? 7.577 -16.243 -11.222 1.00 79.12 584 GLY A C 1
ATOM 4684 O O . GLY A 1 584 ? 7.406 -16.092 -10.012 1.00 79.12 584 GLY A O 1
ATOM 4685 N N . GLY A 1 585 ? 7.971 -15.247 -12.016 1.00 84.94 585 GLY A N 1
ATOM 4686 C CA . GLY A 1 585 ? 8.088 -13.869 -11.570 1.00 84.94 585 GLY A CA 1
ATOM 4687 C C . GLY A 1 585 ? 6.724 -13.280 -11.228 1.00 84.94 585 GLY A C 1
ATOM 4688 O O . GLY A 1 585 ? 5.772 -13.381 -11.997 1.00 84.94 585 GLY A O 1
ATOM 4689 N N . TYR A 1 586 ? 6.622 -12.658 -10.059 1.00 87.81 586 TYR A N 1
ATOM 4690 C CA . TYR A 1 586 ? 5.375 -12.052 -9.580 1.00 87.81 586 TYR A CA 1
ATOM 4691 C C . TYR A 1 586 ? 5.570 -10.623 -9.067 1.00 87.81 586 TYR A C 1
ATOM 4693 O O . TYR A 1 586 ? 4.595 -9.892 -8.910 1.00 87.81 586 TYR A O 1
ATOM 4701 N N . LEU A 1 587 ? 6.814 -10.236 -8.777 1.00 89.00 587 LEU A N 1
ATOM 4702 C CA . LEU A 1 587 ? 7.146 -9.008 -8.077 1.00 89.00 587 LEU A CA 1
ATOM 4703 C C . LEU A 1 587 ? 7.447 -7.909 -9.100 1.00 89.00 587 LEU A C 1
ATOM 4705 O O . LEU A 1 587 ? 8.546 -7.849 -9.645 1.00 89.00 587 LEU A O 1
ATOM 4709 N N . ILE A 1 588 ? 6.450 -7.068 -9.376 1.00 98.44 588 ILE A N 1
ATOM 4710 C CA . ILE A 1 588 ? 6.557 -5.962 -10.336 1.00 98.44 588 ILE A CA 1
ATOM 4711 C C . ILE A 1 588 ? 6.223 -4.616 -9.695 1.00 98.44 588 ILE A C 1
ATOM 4713 O O . ILE A 1 588 ? 5.306 -4.527 -8.877 1.00 98.44 588 ILE A O 1
ATOM 4717 N N . THR A 1 589 ? 6.932 -3.564 -10.094 1.00 98.44 589 THR A N 1
ATOM 4718 C CA . THR A 1 589 ? 6.609 -2.167 -9.757 1.00 98.44 589 THR A CA 1
ATOM 4719 C C . THR A 1 589 ? 6.198 -1.412 -11.021 1.00 98.44 589 THR A C 1
ATOM 4721 O O . THR A 1 589 ? 6.576 -1.797 -12.127 1.00 98.44 589 THR A O 1
ATOM 4724 N N . LEU A 1 590 ? 5.408 -0.344 -10.883 1.00 97.69 590 LEU A N 1
ATOM 4725 C CA . LEU A 1 590 ? 5.205 0.614 -11.974 1.00 97.69 590 LEU A CA 1
ATOM 4726 C C . LEU A 1 590 ? 6.170 1.786 -11.790 1.00 97.69 590 LEU A C 1
ATOM 4728 O O . LEU A 1 590 ? 6.315 2.283 -10.672 1.00 97.69 590 LEU A O 1
ATOM 4732 N N . GLY A 1 591 ? 6.780 2.237 -12.882 1.00 97.94 591 GLY A N 1
ATOM 4733 C CA . GLY A 1 591 ? 7.664 3.399 -12.896 1.00 97.94 591 GLY A CA 1
ATOM 4734 C C . GLY A 1 591 ? 7.398 4.260 -14.122 1.00 97.94 591 GLY A C 1
ATOM 4735 O O . GLY A 1 591 ? 7.372 3.751 -15.246 1.00 97.94 591 GLY A O 1
ATOM 4736 N N . SER A 1 592 ? 7.142 5.554 -13.924 1.00 96.19 592 SER A N 1
ATOM 4737 C CA . SER A 1 592 ? 6.943 6.472 -15.051 1.00 96.19 592 SER A CA 1
ATOM 4738 C C . SER A 1 592 ? 8.239 7.064 -15.594 1.00 96.19 592 SER A C 1
ATOM 4740 O O . SER A 1 592 ? 8.233 7.518 -16.742 1.00 96.19 592 SER A O 1
ATOM 4742 N N . ASP A 1 593 ? 9.319 7.050 -14.797 1.00 97.00 593 ASP A N 1
ATOM 4743 C CA . ASP A 1 593 ? 10.611 7.675 -15.128 1.00 97.00 593 ASP A CA 1
ATOM 4744 C C . ASP A 1 593 ? 10.385 9.164 -15.506 1.00 97.00 593 ASP A C 1
ATOM 4746 O O . ASP A 1 593 ? 10.844 9.736 -16.500 1.00 97.00 593 ASP A O 1
ATOM 4750 N N . ALA A 1 594 ? 9.510 9.801 -14.717 1.00 94.38 594 ALA A N 1
ATOM 4751 C CA . ALA A 1 594 ? 9.033 11.150 -14.965 1.00 94.38 594 ALA A CA 1
ATOM 4752 C C . ALA A 1 594 ? 10.006 12.203 -14.439 1.00 94.38 594 ALA A C 1
ATOM 4754 O O . ALA A 1 594 ? 10.283 12.263 -13.246 1.00 94.38 594 ALA A O 1
ATOM 4755 N N . HIS A 1 595 ? 10.403 13.109 -15.330 1.00 91.75 595 HIS A N 1
ATOM 4756 C CA . HIS A 1 595 ? 11.238 14.280 -15.033 1.00 91.75 595 HIS A CA 1
ATOM 4757 C C . HIS A 1 595 ? 10.415 15.578 -14.948 1.00 91.75 595 HIS A C 1
ATOM 4759 O O . HIS A 1 595 ? 10.933 16.672 -14.740 1.00 91.75 595 HIS A O 1
ATOM 4765 N N . THR A 1 596 ? 9.102 15.465 -15.153 1.00 88.38 596 THR A N 1
ATOM 4766 C CA . THR A 1 596 ? 8.123 16.547 -15.038 1.00 88.38 596 THR A CA 1
ATOM 4767 C C . THR A 1 596 ? 6.845 15.999 -14.417 1.00 88.38 596 THR A C 1
ATOM 4769 O O . THR A 1 596 ? 6.482 14.840 -14.640 1.00 88.38 596 THR A O 1
ATOM 4772 N N . ALA A 1 597 ? 6.101 16.830 -13.691 1.00 87.38 597 ALA A N 1
ATOM 4773 C CA . ALA A 1 597 ? 4.858 16.412 -13.052 1.00 87.38 597 ALA A CA 1
ATOM 4774 C C . ALA A 1 597 ? 3.828 15.930 -14.087 1.00 87.38 597 ALA A C 1
ATOM 4776 O O . ALA A 1 597 ? 3.054 15.000 -13.849 1.00 87.38 597 ALA A O 1
ATOM 4777 N N . GLU A 1 598 ? 3.834 16.518 -15.284 1.00 85.81 598 GLU A N 1
ATOM 4778 C CA . GLU A 1 598 ? 2.987 16.113 -16.403 1.00 85.81 598 GLU A CA 1
ATOM 4779 C C . GLU A 1 598 ? 3.213 14.659 -16.831 1.00 85.81 598 GLU A C 1
ATOM 4781 O O . GLU A 1 598 ? 2.247 13.993 -17.220 1.00 85.81 598 GLU A O 1
ATOM 4786 N N . GLN A 1 599 ? 4.448 14.165 -16.739 1.00 86.00 599 GLN A N 1
ATOM 4787 C CA . GLN A 1 599 ? 4.836 12.805 -17.123 1.00 86.00 599 GLN A CA 1
ATOM 4788 C C . GLN A 1 599 ? 4.606 11.771 -16.015 1.00 86.00 599 GLN A C 1
ATOM 4790 O O . GLN A 1 599 ? 4.533 10.586 -16.323 1.00 86.00 599 GLN A O 1
ATOM 4795 N N . ALA A 1 600 ? 4.405 12.195 -14.767 1.00 90.25 600 ALA A N 1
ATOM 4796 C CA . ALA A 1 600 ? 4.180 11.288 -13.641 1.00 90.25 600 ALA A CA 1
ATOM 4797 C C . ALA A 1 600 ? 3.018 10.318 -13.903 1.00 90.25 600 ALA A C 1
ATOM 4799 O O . ALA A 1 600 ? 1.964 10.746 -14.391 1.00 90.25 600 ALA A O 1
ATOM 4800 N N . ALA A 1 601 ? 3.189 9.033 -13.600 1.00 90.06 601 ALA A N 1
ATOM 4801 C CA . ALA A 1 601 ? 2.218 7.962 -13.850 1.00 90.06 601 ALA A CA 1
ATOM 4802 C C . ALA A 1 601 ? 1.645 7.892 -15.280 1.00 90.06 601 ALA A C 1
ATOM 4804 O O . ALA A 1 601 ? 0.530 7.406 -15.515 1.00 90.06 601 ALA A O 1
ATOM 4805 N N . ARG A 1 602 ? 2.360 8.430 -16.271 1.00 88.44 602 ARG A N 1
ATOM 4806 C CA . ARG A 1 602 ? 1.901 8.406 -17.659 1.00 88.44 602 ARG A CA 1
ATOM 4807 C C . ARG A 1 602 ? 1.858 6.965 -18.169 1.00 88.44 602 ARG A C 1
ATOM 4809 O O . ARG A 1 602 ? 2.762 6.183 -17.906 1.00 88.44 602 ARG A O 1
ATOM 4816 N N . HIS A 1 603 ? 0.797 6.625 -18.902 1.00 91.88 603 HIS A N 1
ATOM 4817 C CA . HIS A 1 603 ? 0.552 5.289 -19.470 1.00 91.88 603 HIS A CA 1
ATOM 4818 C C . HIS A 1 603 ? 0.413 4.151 -18.443 1.00 91.88 603 HIS A C 1
ATOM 4820 O O . HIS A 1 603 ? 0.452 2.978 -18.814 1.00 91.88 603 HIS A O 1
ATOM 4826 N N . PHE A 1 604 ? 0.195 4.459 -17.159 1.00 92.06 604 PHE A N 1
ATOM 4827 C CA . PHE A 1 604 ? -0.074 3.438 -16.138 1.00 92.06 604 PHE A CA 1
ATOM 4828 C C . PHE A 1 604 ? -1.364 2.661 -16.415 1.00 92.06 604 PHE A C 1
ATOM 4830 O O . PHE A 1 604 ? -1.439 1.473 -16.124 1.00 92.06 604 PHE A O 1
ATOM 4837 N N . ASP A 1 605 ? -2.367 3.293 -17.028 1.00 86.75 605 ASP A N 1
ATOM 4838 C CA . ASP A 1 605 ? -3.582 2.619 -17.488 1.00 86.75 605 ASP A CA 1
ATOM 4839 C C . ASP A 1 605 ? -3.268 1.496 -18.489 1.00 86.75 605 ASP A C 1
ATOM 4841 O O . ASP A 1 605 ? -3.851 0.415 -18.399 1.00 86.75 605 ASP A O 1
ATOM 4845 N N . LYS A 1 606 ? -2.305 1.728 -19.390 1.00 90.62 606 LYS A N 1
ATOM 4846 C CA . LYS A 1 606 ? -1.823 0.737 -20.361 1.00 90.62 606 LYS A CA 1
ATOM 4847 C C . LYS A 1 606 ? -0.993 -0.350 -19.708 1.00 90.62 606 LYS A C 1
ATOM 4849 O O . LYS A 1 606 ? -1.221 -1.523 -19.991 1.00 90.62 606 LYS A O 1
ATOM 4854 N N . ALA A 1 607 ? -0.079 0.026 -18.817 1.00 94.25 607 ALA A N 1
ATOM 4855 C CA . ALA A 1 607 ? 0.718 -0.936 -18.067 1.00 94.25 607 ALA A CA 1
ATOM 4856 C C . ALA A 1 607 ? -0.186 -1.897 -17.283 1.00 94.25 607 ALA A C 1
ATOM 4858 O O . ALA A 1 607 ? -0.055 -3.108 -17.430 1.00 94.25 607 ALA A O 1
ATOM 4859 N N . VAL A 1 608 ? -1.164 -1.363 -16.538 1.00 91.88 608 VAL A N 1
ATOM 4860 C CA . VAL A 1 608 ? -2.136 -2.149 -15.762 1.00 91.88 608 VAL A CA 1
ATOM 4861 C C . VAL A 1 608 ? -2.978 -3.061 -16.657 1.00 91.88 608 VAL A C 1
ATOM 4863 O O . VAL A 1 608 ? -3.187 -4.216 -16.292 1.00 91.88 608 VAL A O 1
ATOM 4866 N N . GLU A 1 609 ? -3.443 -2.586 -17.819 1.00 90.88 609 GLU A N 1
ATOM 4867 C CA . GLU A 1 609 ? -4.179 -3.408 -18.796 1.00 90.88 609 GLU A CA 1
ATOM 4868 C C . GLU A 1 609 ? -3.338 -4.623 -19.221 1.00 90.88 609 GLU A C 1
ATOM 4870 O O . GLU A 1 609 ? -3.788 -5.761 -19.075 1.00 90.88 609 GLU A O 1
ATOM 4875 N N . VAL A 1 610 ? -2.085 -4.399 -19.623 1.00 94.88 610 VAL A N 1
ATOM 4876 C CA . VAL A 1 610 ? -1.182 -5.455 -20.101 1.00 94.88 610 VAL A CA 1
ATOM 4877 C C . VAL A 1 610 ? -0.800 -6.446 -19.002 1.00 94.88 610 VAL A C 1
ATOM 4879 O O . VAL A 1 610 ? -0.893 -7.656 -19.210 1.00 94.88 610 VAL A O 1
ATOM 4882 N N . VAL A 1 611 ? -0.412 -5.990 -17.808 1.00 94.44 611 VAL A N 1
ATOM 4883 C CA . VAL A 1 611 ? -0.015 -6.923 -16.736 1.00 94.44 611 VAL A CA 1
ATOM 4884 C C . VAL A 1 611 ? -1.209 -7.735 -16.215 1.00 94.44 611 VAL A C 1
ATOM 4886 O O . VAL A 1 611 ? -1.062 -8.926 -15.926 1.00 94.44 611 VAL A O 1
ATOM 4889 N N . CYS A 1 612 ? -2.416 -7.153 -16.193 1.00 88.12 612 CYS A N 1
ATOM 4890 C CA . CYS A 1 612 ? -3.652 -7.892 -15.918 1.00 88.12 612 CYS A CA 1
ATOM 4891 C C . CYS A 1 612 ? -3.941 -8.957 -16.989 1.00 88.12 612 CYS A C 1
ATOM 4893 O O . CYS A 1 612 ? -4.459 -10.030 -16.675 1.00 88.12 612 CYS A O 1
ATOM 4895 N N . GLU A 1 613 ? -3.670 -8.663 -18.264 1.00 91.25 613 GLU A N 1
ATOM 4896 C CA . GLU A 1 613 ? -3.843 -9.616 -19.366 1.00 91.25 613 GLU A CA 1
ATOM 4897 C C . GLU A 1 613 ? -2.850 -10.776 -19.301 1.00 91.25 613 GLU A C 1
ATOM 4899 O O . GLU A 1 613 ? -3.238 -11.915 -19.568 1.00 91.25 613 GLU A O 1
ATOM 4904 N N . ILE A 1 614 ? -1.609 -10.498 -18.895 1.00 91.44 614 ILE A N 1
ATOM 4905 C CA . ILE A 1 614 ? -0.573 -11.510 -18.660 1.00 91.44 614 ILE A CA 1
ATOM 4906 C C . ILE A 1 614 ? -0.965 -12.439 -17.502 1.00 91.44 614 ILE A C 1
ATOM 4908 O O . ILE A 1 614 ? -0.766 -13.649 -17.597 1.00 91.44 614 ILE A O 1
ATOM 4912 N N . GLY A 1 615 ? -1.567 -11.890 -16.442 1.00 84.69 615 GLY A N 1
ATOM 4913 C CA . GLY A 1 615 ? -2.063 -12.655 -15.294 1.00 84.69 615 GLY A CA 1
ATOM 4914 C C . GLY A 1 615 ? -1.536 -12.197 -13.933 1.00 84.69 615 GLY A C 1
ATOM 4915 O O . GLY A 1 615 ? -1.748 -12.898 -12.939 1.00 84.69 615 GLY A O 1
ATOM 4916 N N . PHE A 1 616 ? -0.864 -11.045 -13.857 1.00 85.00 616 PHE A N 1
ATOM 4917 C CA . PHE A 1 616 ? -0.504 -10.437 -12.579 1.00 85.00 616 PHE A CA 1
ATOM 4918 C C . PHE A 1 616 ? -1.764 -9.994 -11.829 1.00 85.00 616 PHE A C 1
ATOM 4920 O O . PHE A 1 616 ? -2.697 -9.447 -12.414 1.00 85.00 616 PHE A O 1
ATOM 4927 N N . GLN A 1 617 ? -1.781 -10.239 -10.519 1.00 81.69 617 GLN A N 1
ATOM 4928 C CA . GLN A 1 617 ? -2.875 -9.838 -9.621 1.00 81.69 617 GLN A CA 1
ATOM 4929 C C . GLN A 1 617 ? -2.514 -8.618 -8.770 1.00 81.69 617 GLN A C 1
ATOM 4931 O O . GLN A 1 617 ? -3.395 -7.940 -8.245 1.00 81.69 617 GLN A O 1
ATOM 4936 N N . HIS A 1 618 ? -1.216 -8.343 -8.643 1.00 85.12 618 HIS A N 1
ATOM 4937 C CA . HIS A 1 618 ? -0.687 -7.275 -7.816 1.00 85.12 618 HIS A CA 1
ATOM 4938 C C . HIS A 1 618 ? 0.420 -6.537 -8.562 1.00 85.12 618 HIS A C 1
ATOM 4940 O O . HIS A 1 618 ? 1.191 -7.149 -9.303 1.00 85.12 618 HIS A O 1
ATOM 4946 N N . ILE A 1 619 ? 0.511 -5.240 -8.304 1.00 92.94 619 ILE A N 1
ATOM 4947 C CA . ILE A 1 619 ? 1.756 -4.476 -8.419 1.00 92.94 619 ILE A CA 1
ATOM 4948 C C . ILE A 1 619 ? 2.260 -4.184 -7.009 1.00 92.94 619 ILE A C 1
ATOM 4950 O O . ILE A 1 619 ? 1.512 -4.334 -6.045 1.00 92.94 619 ILE A O 1
ATOM 4954 N N . TYR A 1 620 ? 3.508 -3.766 -6.867 1.00 90.56 620 TYR A N 1
ATOM 4955 C CA . TYR A 1 620 ? 4.110 -3.530 -5.564 1.00 90.56 620 TYR A CA 1
ATOM 4956 C C . TYR A 1 620 ? 4.638 -2.107 -5.454 1.00 90.56 620 TYR A C 1
ATOM 4958 O O . TYR A 1 620 ? 5.154 -1.539 -6.415 1.00 90.56 620 TYR A O 1
ATOM 4966 N N . TYR A 1 621 ? 4.514 -1.546 -4.257 1.00 93.00 621 TYR A N 1
ATOM 4967 C CA . TYR A 1 621 ? 5.264 -0.368 -3.840 1.00 93.00 621 TYR A CA 1
ATOM 4968 C C . TYR A 1 621 ? 6.217 -0.755 -2.719 1.00 93.00 621 TYR A C 1
ATOM 4970 O O . TYR A 1 621 ? 6.058 -1.807 -2.098 1.00 93.00 621 TYR A O 1
ATOM 4978 N N . TYR A 1 622 ? 7.202 0.092 -2.454 1.00 88.69 622 TYR A N 1
ATOM 4979 C CA . TYR A 1 622 ? 8.219 -0.177 -1.453 1.00 88.69 622 TYR A CA 1
ATOM 4980 C C . TYR A 1 622 ? 8.167 0.840 -0.317 1.00 88.69 622 TYR A C 1
ATOM 4982 O O . TYR A 1 622 ? 8.021 2.039 -0.536 1.00 88.69 622 TYR A O 1
ATOM 4990 N N . HIS A 1 623 ? 8.286 0.340 0.910 1.00 84.75 623 HIS A N 1
ATOM 4991 C CA . HIS A 1 623 ? 8.472 1.152 2.106 1.00 84.75 623 HIS A CA 1
ATOM 4992 C C . HIS A 1 623 ? 9.507 0.478 3.000 1.00 84.75 623 HIS A C 1
ATOM 4994 O O . HIS A 1 623 ? 9.389 -0.711 3.312 1.00 84.75 623 HIS A O 1
ATOM 5000 N N . ARG A 1 624 ? 10.534 1.228 3.407 1.00 82.31 624 ARG A N 1
ATOM 5001 C CA . ARG A 1 624 ? 11.721 0.715 4.117 1.00 82.31 624 ARG A CA 1
ATOM 5002 C C . ARG A 1 624 ? 12.312 -0.551 3.485 1.00 82.31 624 ARG A C 1
ATOM 5004 O O . ARG A 1 624 ? 12.515 -1.553 4.178 1.00 82.31 624 ARG A O 1
ATOM 5011 N N . ARG A 1 625 ? 12.535 -0.509 2.170 1.00 87.31 625 ARG A N 1
ATOM 5012 C CA . ARG A 1 625 ? 13.095 -1.597 1.355 1.00 87.31 625 ARG A CA 1
ATOM 5013 C C . ARG A 1 625 ? 12.281 -2.891 1.413 1.00 87.31 625 ARG A C 1
ATOM 5015 O O . ARG A 1 625 ? 12.813 -3.996 1.341 1.00 87.31 625 ARG A O 1
ATOM 5022 N N . ARG A 1 626 ? 10.961 -2.772 1.602 1.00 78.50 626 ARG A N 1
ATOM 5023 C CA . ARG A 1 626 ? 10.039 -3.915 1.624 1.00 78.50 626 ARG A CA 1
ATOM 5024 C C . ARG A 1 626 ? 8.885 -3.724 0.659 1.00 78.50 626 ARG A C 1
ATOM 5026 O O . ARG A 1 626 ? 8.253 -2.671 0.719 1.00 78.50 626 ARG A O 1
ATOM 5033 N N . PRO A 1 627 ? 8.558 -4.752 -0.141 1.00 80.19 627 PRO A N 1
ATOM 5034 C CA . PRO A 1 627 ? 7.446 -4.686 -1.066 1.00 80.19 627 PRO A CA 1
ATOM 5035 C C . PRO A 1 627 ? 6.109 -4.867 -0.345 1.00 80.19 627 PRO A C 1
ATOM 5037 O O . PRO A 1 627 ? 5.939 -5.763 0.489 1.00 80.19 627 PRO A O 1
ATOM 5040 N N . PHE A 1 628 ? 5.135 -4.055 -0.731 1.00 78.19 628 PHE A N 1
ATOM 5041 C CA . PHE A 1 628 ? 3.748 -4.121 -0.298 1.00 78.19 628 PHE A CA 1
ATOM 5042 C C . PHE A 1 628 ? 2.848 -4.244 -1.531 1.00 78.19 628 PHE A C 1
ATOM 5044 O O . PHE A 1 628 ? 2.997 -3.457 -2.469 1.00 78.19 628 PHE A O 1
ATOM 5051 N N . PRO A 1 629 ? 1.943 -5.235 -1.566 1.00 79.56 629 PRO A N 1
ATOM 5052 C CA . PRO A 1 629 ? 1.091 -5.464 -2.722 1.00 79.56 629 PRO A CA 1
ATOM 5053 C C . PRO A 1 629 ? -0.016 -4.410 -2.825 1.00 79.56 629 PRO A C 1
ATOM 5055 O O . PRO A 1 629 ? -0.612 -4.007 -1.826 1.00 79.56 629 PRO A O 1
ATOM 5058 N N . LEU A 1 630 ? -0.335 -4.044 -4.059 1.00 79.31 630 LEU A N 1
ATOM 5059 C CA . LEU A 1 630 ? -1.505 -3.284 -4.478 1.00 79.31 630 LEU A CA 1
ATOM 5060 C C . LEU A 1 630 ? -2.275 -4.139 -5.476 1.00 79.31 630 LEU A C 1
ATOM 5062 O O . LEU A 1 630 ? -1.740 -4.514 -6.520 1.00 79.31 630 LEU A O 1
ATOM 5066 N N . GLU A 1 631 ? -3.524 -4.455 -5.152 1.00 76.44 631 GLU A N 1
ATOM 5067 C CA . GLU A 1 631 ? -4.383 -5.232 -6.041 1.00 76.44 631 GLU A CA 1
ATOM 5068 C C . GLU A 1 631 ? -4.699 -4.450 -7.320 1.00 76.44 631 GLU A C 1
ATOM 5070 O O . GLU A 1 631 ? -5.114 -3.287 -7.288 1.00 76.44 631 GLU A O 1
ATOM 5075 N N . ILE A 1 632 ? -4.532 -5.117 -8.459 1.00 76.56 632 ILE A N 1
ATOM 5076 C CA . ILE A 1 632 ? -4.927 -4.607 -9.770 1.00 76.56 632 ILE A CA 1
ATOM 5077 C C . ILE A 1 632 ? -6.123 -5.425 -10.269 1.00 76.56 632 ILE A C 1
ATOM 5079 O O . ILE A 1 632 ? -5.997 -6.567 -10.703 1.00 76.56 632 ILE A O 1
ATOM 5083 N N . GLU A 1 633 ? -7.331 -4.857 -10.169 1.00 58.53 633 GLU A N 1
ATOM 5084 C CA . GLU A 1 633 ? -8.533 -5.505 -10.705 1.00 58.53 633 GLU A CA 1
ATOM 5085 C C . GLU A 1 633 ? -8.593 -5.366 -12.232 1.00 58.53 633 GLU A C 1
ATOM 5087 O O . GLU A 1 633 ? -8.459 -4.268 -12.785 1.00 58.53 633 GLU A O 1
ATOM 5092 N N . ARG A 1 634 ? -8.961 -6.458 -12.917 1.00 49.44 634 ARG A N 1
ATOM 5093 C CA . ARG A 1 634 ? -9.515 -6.374 -14.273 1.00 49.44 634 ARG A CA 1
ATOM 5094 C C . ARG A 1 634 ? -10.736 -5.459 -14.223 1.00 49.44 634 ARG A C 1
ATOM 5096 O O . ARG A 1 634 ? -11.789 -5.843 -13.708 1.00 49.44 634 ARG A O 1
ATOM 5103 N N . ARG A 1 635 ? -10.629 -4.257 -14.795 1.00 38.72 635 ARG A N 1
ATOM 5104 C CA . ARG A 1 635 ? -11.816 -3.467 -15.131 1.00 38.72 635 ARG A CA 1
ATOM 5105 C C . ARG A 1 635 ? -12.595 -4.274 -16.166 1.00 38.72 635 ARG A C 1
ATOM 5107 O O . ARG A 1 635 ? -12.249 -4.264 -17.343 1.00 38.72 635 ARG A O 1
ATOM 5114 N N . ASN A 1 636 ? -13.609 -5.013 -15.721 1.00 30.53 636 ASN A N 1
ATOM 5115 C CA . ASN A 1 636 ? -14.623 -5.561 -16.613 1.00 30.53 636 ASN A CA 1
ATOM 5116 C C . ASN A 1 636 ? -15.231 -4.362 -17.359 1.00 30.53 636 ASN A C 1
ATOM 5118 O O . ASN A 1 636 ? -15.918 -3.551 -16.736 1.00 30.53 636 ASN A O 1
ATOM 5122 N N . LYS A 1 637 ? -14.863 -4.202 -18.635 1.00 31.84 637 LYS A N 1
ATOM 5123 C CA . LYS A 1 637 ? -15.506 -3.267 -19.563 1.00 31.84 637 LYS A CA 1
ATOM 5124 C C . LYS A 1 637 ? -16.890 -3.784 -19.924 1.00 31.84 637 LYS A C 1
ATOM 5126 O O . LYS A 1 637 ? -17.013 -5.019 -20.110 1.00 31.84 637 LYS A O 1
#

pLDDT: mean 88.0, std 12.2, range [30.53, 98.81]

Sequence (637 aa):
MEETIAKAVARIERMEACLDCLQNAFARDRSVCGMPWFGKQRRLLCEYYQSGLWLADYEADEKGLLPPGLKRGVLSQDAVYDFLSETESAFAVQIQANHDNKERRRAMIYQAHKGVSTENPENTMHAVTAAILQGYESIEADVAVTKDLQFVLLHDRTINRTAVRADGERLEEPVSMTELTYEQALQYDFGAWFSPKFKGTRIPLLREVLEKAAKSGVTIKIDNKYQSFDQTQREAFFDLLKPFEKTACLTCFDVKELESVSKRFPSMHVHYDGAVNAEVLERLSRLLPKERLTVWLPLKSEATSWVKVAFADKDLAERVKKVASLGVWILSRSEQLREAEALGADFIETNGQLKPLRAPLSPMLADMHTHSESSHDSVERIERMRERQREKGIGLFAVTDHFDTDSFTDYDVFTPIEKACKTARRLTADGDIPEVFAGVEISEGFWHPDVYEKVMGLCDYDVIIGSVHCVKYKELTKAYSKIDFSHMPEQTILEYIDAYFDDMMTMLDTEDFDVLAHLTCPLRYINGIYKRSIGIEHFLPKIDAILKTIINRGIALEVNTSSFDLLGDFMPSADLLKRYYDMGGYLITLGSDAHTAEQAARHFDKAVEVVCEIGFQHIYYYHRRRPFPLEIERRNK

Foldseek 3Di:
DVVVQVVLLVLLVVLVVLVCVLVVVCVVPLVCLPPPVNVVSLVSLVCCVVVCSLVVSLVCVVVVNHDPPRDCCSNDPVNSVVSSVVSVVSVVVVVVVVVVVLVLLQQAAEEAELALVVVFQGQFPVSLVNNLLLPHQEYEFEWDAALQLFIFTDDDQFCQQQKDALVRHGDPDGHGRHDHDLVRQQRIQRTVSPPVVSGSTGTDTPLVSLVVQVLSNHAYEYEPNLVPDDPVSNVSVLVSCVVSQPRYEYEDQDLVVLLVCCVSRVRHQYEYEHADDPVRLVSLLVRDAQVRYEYEAEADDPVCPPDDHDHDDLVSLVSCNVRYAYEYDDDQDVVVVVVCVVSSHNYYYYSNNDGRSDCRLPLQAEAAAEEDCLAPLFPHHPVLLFVLCVVVSHFYYEHAHEDEPVCVVVDPNQVSLLVQQVVQVVDQVVDDTHRYFREHEYELCVVPVVVQVCNVPRDLGQFYEYEYQAFPDDPRRHGLVPDDLQPPDLVSVVVRVLRRLVSLVSCLVRDDGAEYPLQRVSCLCNCQPNVVPDDCPVVVVSLVVSLVSCQVVNHAYEFECCSCVRPVATRVGLVSLLVSVVVVHQAYGYHQNYSYSVSGCPCVVVVLQSNVVSPHQWYWDGGSSDTDTRGRDDPPD

Radius of gyration: 31.01 Å; chains: 1; bounding box: 72×57×96 Å

Secondary structure (DSSP, 8-state):
-HHHHHHHHHHHHHHHHHHHHHHHHHHH-GGGGGSHHHHHHHHHHHHHHHTSHHHHHHHHHHTT-S-TT---GGG-HHHHHHHHHHHHHHHHHHHHHHHHHHHHHHHSEEEETTTTTTTS-TTSHHHHHHHHHTT-SEEEE-EEE-TTS-EEE-SSSBSTTT-B-TTS-B--S--BGGGS-HHHHTTSBSSTTT-GGGTTPPPPBHHHHHHHHHHHT-EEEE-GGGGGS-HHHHHHHHHHHGGGTTTEEEEESSHHHHHHHHHH-SS--EEE-S---HHHHHHHHHHS-GGGEEEEEE-SSGGGTT--SPPP-HHHHHHHHTTSEEEEEEE-SHHHHHHHHHTT-SEEEESSSSPP-SPPSS--EEE--B--TTSTT----HHHHHHHHHHTTEEEEEE--EEEGGGTTTS--HHHHHHHHHHHHHHHHT-SS-EEEEEEEEE-GGG-HHHHHHHHTTS--SEEEEE--B---TT--SBGGG---TT--HHHHHHHHHHHHHHHHHHHHH---SEE--TTTHHIIIIIIS-----SGGGHHHHHHHHHHHHHHTPEEEEE-TTHHHHSS-BS-HHHHHHHHHTT---EEEE--BSSGGGTTTTHHHHHHHHHHHT--EEEEEETTEEEEEE------